Protein AF-0000000087539650 (afdb_homodimer)

Foldseek 3Di:
DVVVVQVVVLCQQAPFDDDDLVLLLVVAAAAEEEFEPCQWFLNVLLLVSSLQSHHAYEYEEADPVSQVVSQVVSVVSVHHYHYDHDDLLPVVSLVVVLVVLLPDQAHAEYEQDWAAFFFAAPVRCPVPVVLLSSRLSRLPVSLVSNCVSNVVRCLVNLHEYEYEAALCLLAPHFGRGCSNNVNRVNRVVVLVVCQVVCVVSSYHYAYEHAYAEDIPRNVVDVVPPPHNHHYSNSSSSVRSVRRSDRDRYDDGPVSVPVSVVNVVVVVVVVVVSVVVVD/DVVVVQVVVLCQQAPFDDDDLVLLLVQAAAAEEEFEPCQWFLNVLLLVSSLQSHHAYEYEEADPVSQVVSQVVSVVSVHHYHYDHDDLLPVVSLVVVLVVLLPDQAHAEYEQDWAAFFFAAPVRCPVPVVLLSSRLSRLPVSLVSNCVSNVVRCLVNLHEYEYEAALCLLAPHFGRGCSNNVNRVNRVVVLVVCQVVCVVSSYHYAYEHAYAEDIPRNVVDVVCPPHNHHYSNSSSSVRSVRRSDRDRYDDGPVSVPVSVVNVVVVVVVVVVSVVVVD

pLDDT: mean 92.88, std 9.03, range [44.31, 98.88]

Solvent-accessible surface area (backbone atoms only — not comparable to full-atom values): 27562 Å² total; per-residue (Å²): 103,69,64,55,51,51,46,52,51,32,45,70,75,52,62,80,69,84,79,60,63,68,59,50,27,69,71,32,44,73,33,35,34,36,30,26,27,29,54,47,44,42,24,27,36,36,51,58,55,39,35,74,39,35,18,21,40,38,37,30,22,63,47,47,70,53,34,51,52,52,32,52,53,26,41,75,65,71,20,54,51,46,69,47,63,46,56,59,62,40,60,71,63,38,52,55,49,30,59,56,46,50,66,42,76,60,31,39,32,38,38,44,52,46,67,54,79,55,86,51,39,69,89,74,33,55,89,38,61,62,55,43,52,53,16,32,30,31,36,24,49,35,52,52,47,48,50,39,29,34,40,66,15,20,40,73,55,42,12,37,37,37,37,63,50,44,40,67,68,59,37,73,65,50,74,27,32,32,43,29,47,14,15,46,46,17,33,50,40,32,46,54,16,45,32,33,63,29,46,85,56,46,26,46,43,28,41,32,26,41,66,60,45,58,28,74,75,51,52,68,40,73,84,46,68,80,50,77,54,40,46,24,58,44,49,24,49,48,51,54,53,46,68,76,42,94,49,51,62,47,66,52,73,68,50,70,58,45,25,60,51,41,56,74,38,34,70,58,53,44,51,52,45,39,56,64,74,101,104,71,64,54,52,51,47,52,50,32,47,69,76,53,64,81,66,84,76,59,64,68,58,50,28,70,70,33,44,74,32,36,34,36,30,26,26,30,56,46,45,41,23,27,37,36,50,58,56,38,35,74,39,35,18,22,39,38,36,29,24,62,48,49,69,53,34,51,51,51,32,52,53,27,40,75,65,72,21,54,51,46,68,48,64,46,54,58,63,40,59,72,61,38,52,53,48,30,58,56,46,50,66,44,77,60,30,40,32,37,37,45,49,46,67,55,78,54,85,50,40,71,89,75,34,56,87,38,61,63,56,44,51,53,18,34,30,33,35,24,50,35,52,52,48,49,51,38,29,34,42,65,14,19,40,72,54,42,10,35,38,38,36,64,50,46,40,66,67,58,36,73,64,51,74,27,30,32,43,29,48,13,15,46,44,17,33,51,40,32,47,53,16,44,31,35,61,29,47,84,56,45,26,46,42,28,41,34,27,41,66,62,44,57,28,73,76,49,52,68,40,72,85,47,70,82,50,76,56,40,47,25,56,44,49,25,48,48,52,52,52,44,70,75,42,96,49,50,62,46,64,52,73,67,50,70,59,45,24,61,51,42,56,74,38,34,72,58,53,44,52,51,43,37,57,65,73,100

Sequence (556 aa):
MKKSMLKLCAYLLYPKPRMDEKQLQHRFKGRWVVITGASRGIGFALAKRLMQVGANLYLIARNEAELQTLCNEAQAMGCQAVCRALDLRDRPALDLLCKELKQLPTVDYLFCNAGKSIFRKITDATERLHDFDRTIDLNYRSVVALALALLPALQRSKGQLVYTSSVSCLYPPAPGWSAYHASKCATNVWCRTAESEWKQLGVGVHIAYLPLVRTEMSMANPNYRSLPAYSADDAACILLRLAMKSRFSYQPWWARLTAPVASLFAPLVRFFYQKAVQMKKSMLKLCAYLLYPKPRMDEKQLQHRFKGRWVVITGASRGIGFALAKRLMQVGANLYLIARNEAELQTLCNEAQAMGCQAVCRALDLRDRPALDLLCKELKQLPTVDYLFCNAGKSIFRKITDATERLHDFDRTIDLNYRSVVALALALLPALQRSKGQLVYTSSVSCLYPPAPGWSAYHASKCATNVWCRTAESEWKQLGVGVHIAYLPLVRTEMSMANPNYRSLPAYSADDAACILLRLAMKSRFSYQPWWARLTAPVASLFAPLVRFFYQKAVQ

Secondary structure (DSSP, 8-state):
-HHHHHHHHHHHHSPPPP--HHHHHHHHTT-EEEEESTTSHHHHHHHHHHHHTT-EEEEEES-HHHHHHHHHHHHHTT--EEEEE--TT-HHHHHHHHHHHTT-S--SEEEE---------GGG-TT-HHHHHHHHIIIIIHHHHHHHHHHHHHHHHT-EEEEEEEGGGGSPPPTT-HHHHHHHHHHHHHHHHHHHHHGGGT-EEEEEEE--B-SHHHHTSGGGTTS--B-HHHHHHHHHHHHHSS-SEE--HHHHHHHHHHHHTHHHHHHHHHHHT-/-HHHHHHHHHHHHSPPPP--HHHHHHHHTT-EEEEESTTSHHHHHHHHHHHHTT-EEEEEES-HHHHHHHHHHHHHTT--EEEEE--TT-HHHHHHHHHHHTT-S--SEEEE---------GGG-TT-HHHHHHHHIIIIIHHHHHHHHHHHHHHHHT-EEEEEEEGGGGSPPPTT-HHHHHHHHHHHHHHHHHHHHHGGGT-EEEEEEE--B-SHHHHTSGGGTTS--B-HHHHHHHHHHHHHSS-SEE--HHHHHHHHHHHHTHHHHHHHHHHHT-

Nearest PDB structures (foldseek):
  5feu-assembly1_A  TM=8.696E-01  e=1.959E-18  Narcissus pseudonarcissus
  1ae1-assembly1_B  TM=8.850E-01  e=1.051E-17  Datura stramonium
  2ae2-assembly1_A  TM=8.842E-01  e=3.093E-17  Datura stramonium
  8y83-assembly1_A  TM=8.762E-01  e=1.131E-15  Sphingobacterium siyangense
  6ixm-assembly1_B  TM=8.456E-01  e=1.941E-15  Chryseobacterium sp. CA49

Organism: Prevotella intermedia (NCBI:txid28131)

Structure (mmCIF, N/CA/C/O backbone):
data_AF-0000000087539650-model_v1
#
loop_
_entity.id
_entity.type
_entity.pdbx_description
1 polymer 'SDR family NAD(P)-dependent oxidoreductase'
#
loop_
_atom_site.group_PDB
_atom_site.id
_atom_site.type_symbol
_atom_site.label_atom_id
_atom_site.label_alt_id
_atom_site.label_comp_id
_atom_site.label_asym_id
_atom_site.label_entity_id
_atom_site.label_seq_id
_atom_site.pdbx_PDB_ins_code
_atom_site.Cartn_x
_atom_site.Cartn_y
_atom_site.Cartn_z
_atom_site.occupancy
_atom_site.B_iso_or_equiv
_atom_site.auth_seq_id
_atom_site.auth_comp_id
_atom_site.auth_asym_id
_atom_site.auth_atom_id
_atom_site.pdbx_PDB_model_num
ATOM 1 N N . MET A 1 1 ? 36.844 -21.359 8.93 1 45.88 1 MET A N 1
ATOM 2 C CA . MET A 1 1 ? 35.938 -21.438 10.062 1 45.88 1 MET A CA 1
ATOM 3 C C . MET A 1 1 ? 34.812 -20.422 9.922 1 45.88 1 MET A C 1
ATOM 5 O O . MET A 1 1 ? 33.625 -20.766 10.086 1 45.88 1 MET A O 1
ATOM 9 N N . LYS A 1 2 ? 35.219 -19.172 9.703 1 54.25 2 LYS A N 1
ATOM 10 C CA . LYS A 1 2 ? 34.219 -18.125 9.5 1 54.25 2 LYS A CA 1
ATOM 11 C C . LYS A 1 2 ? 33.344 -18.422 8.289 1 54.25 2 LYS A C 1
ATOM 13 O O . LYS A 1 2 ? 32.125 -18.266 8.344 1 54.25 2 LYS A O 1
ATOM 18 N N . LYS A 1 3 ? 34 -18.953 7.402 1 56.38 3 LYS A N 1
ATOM 19 C CA . LYS A 1 3 ? 33.312 -19.281 6.176 1 56.38 3 LYS A CA 1
ATOM 20 C C . LYS A 1 3 ? 32.344 -20.453 6.398 1 56.38 3 LYS A C 1
ATOM 22 O O . LYS A 1 3 ? 31.25 -20.484 5.836 1 56.38 3 LYS A O 1
ATOM 27 N N . SER A 1 4 ? 32.781 -21.344 7.102 1 56.69 4 SER A N 1
ATOM 28 C CA . SER A 1 4 ? 31.969 -22.516 7.41 1 56.69 4 SER A CA 1
ATOM 29 C C . SER A 1 4 ? 30.781 -22.141 8.297 1 56.69 4 SER A C 1
ATOM 31 O O . SER A 1 4 ? 29.672 -22.625 8.086 1 56.69 4 SER A O 1
ATOM 33 N N . MET A 1 5 ? 30.984 -21.281 9.281 1 58.88 5 MET A N 1
ATOM 34 C CA . MET A 1 5 ? 29.906 -20.828 10.156 1 58.88 5 MET A CA 1
ATOM 35 C C . MET A 1 5 ? 28.875 -20.016 9.375 1 58.88 5 MET A C 1
ATOM 37 O O . MET A 1 5 ? 27.672 -20.156 9.594 1 58.88 5 MET A O 1
ATOM 41 N N . LEU A 1 6 ? 29.375 -19.297 8.438 1 64 6 LEU A N 1
ATOM 42 C CA . LEU A 1 6 ? 28.484 -18.516 7.594 1 64 6 LEU A CA 1
ATOM 43 C C . LEU A 1 6 ? 27.625 -19.422 6.715 1 64 6 LEU A C 1
ATOM 45 O O . LEU A 1 6 ? 26.438 -19.141 6.508 1 64 6 LEU A O 1
ATOM 49 N N . LYS A 1 7 ? 28.203 -20.469 6.34 1 67.19 7 LYS A N 1
ATOM 50 C CA . LYS A 1 7 ? 27.484 -21.422 5.5 1 67.19 7 LYS A CA 1
ATOM 51 C C . LYS A 1 7 ? 26.406 -22.156 6.305 1 67.19 7 LYS A C 1
ATOM 53 O O . LYS A 1 7 ? 25.297 -22.375 5.812 1 67.19 7 LYS A O 1
ATOM 58 N N . LEU A 1 8 ? 26.844 -22.578 7.465 1 65.94 8 LEU A N 1
ATOM 59 C CA . LEU A 1 8 ? 25.875 -23.25 8.328 1 65.94 8 LEU A CA 1
ATOM 60 C C . LEU A 1 8 ? 24.719 -22.312 8.672 1 65.94 8 LEU A C 1
ATOM 62 O O . LEU A 1 8 ? 23.562 -22.734 8.656 1 65.94 8 LEU A O 1
ATOM 66 N N . CYS A 1 9 ? 25.047 -21.141 8.961 1 71.94 9 CYS A N 1
ATOM 67 C CA . CYS A 1 9 ? 24.016 -20.141 9.242 1 71.94 9 CYS A CA 1
ATOM 68 C C . CYS A 1 9 ? 23.125 -19.922 8.031 1 71.94 9 CYS A C 1
ATOM 70 O O . CYS A 1 9 ? 21.906 -19.844 8.164 1 71.94 9 CYS A O 1
ATOM 72 N N . ALA A 1 10 ? 23.734 -19.984 6.965 1 76.62 10 ALA A N 1
ATOM 73 C CA . ALA A 1 10 ? 22.984 -19.812 5.727 1 76.62 10 ALA A CA 1
ATOM 74 C C . ALA A 1 10 ? 22.031 -20.984 5.496 1 76.62 10 ALA A C 1
ATOM 76 O O . ALA A 1 10 ? 20.891 -20.781 5.074 1 76.62 10 ALA A O 1
ATOM 77 N N . TYR A 1 11 ? 22.531 -22.156 5.781 1 76.69 11 TYR A N 1
ATOM 78 C CA . TYR A 1 11 ? 21.719 -23.359 5.602 1 76.69 11 TYR A CA 1
ATOM 79 C C . TYR A 1 11 ? 20.531 -23.359 6.551 1 76.69 11 TYR A C 1
ATOM 81 O O . TYR A 1 11 ? 19.438 -23.797 6.184 1 76.69 11 TYR A O 1
ATOM 89 N N . LEU A 1 12 ? 20.781 -22.844 7.672 1 80.94 12 LEU A N 1
ATOM 90 C CA . LEU A 1 12 ? 19.719 -22.797 8.664 1 80.94 12 LEU A CA 1
ATOM 91 C C . LEU A 1 12 ? 18.688 -21.719 8.32 1 80.94 12 LEU A C 1
ATOM 93 O O . LEU A 1 12 ? 17.484 -21.922 8.5 1 80.94 12 LEU A O 1
ATOM 97 N N . LEU A 1 13 ? 19.094 -20.734 7.797 1 85.56 13 LEU A N 1
ATOM 98 C CA . LEU A 1 13 ? 18.234 -19.594 7.504 1 85.56 13 LEU A CA 1
ATOM 99 C C . LEU A 1 13 ? 17.562 -19.766 6.145 1 85.56 13 LEU A C 1
ATOM 101 O O . LEU A 1 13 ? 16.484 -19.203 5.91 1 85.56 13 LEU A O 1
ATOM 105 N N . TYR A 1 14 ? 18.156 -20.578 5.332 1 87.38 14 TYR A N 1
ATOM 106 C CA . TYR A 1 14 ? 17.656 -20.797 3.98 1 87.38 14 TYR A CA 1
ATOM 107 C C . TYR A 1 14 ? 17.625 -22.281 3.646 1 87.38 14 TYR A C 1
ATOM 109 O O . TYR A 1 14 ? 18.297 -22.734 2.723 1 87.38 14 TYR A O 1
ATOM 117 N N . PRO A 1 15 ? 16.797 -23 4.254 1 87.38 15 PRO A N 1
ATOM 118 C CA . PRO A 1 15 ? 16.719 -24.438 3.943 1 87.38 15 PRO A CA 1
ATOM 119 C C . PRO A 1 15 ? 16.25 -24.703 2.516 1 87.38 15 PRO A C 1
ATOM 121 O O . PRO A 1 15 ? 15.352 -24.016 2.016 1 87.38 15 PRO A O 1
ATOM 124 N N . LYS A 1 16 ? 16.891 -25.656 1.919 1 88.81 16 LYS A N 1
ATOM 125 C CA . LYS A 1 16 ? 16.5 -26.016 0.557 1 88.81 16 LYS A CA 1
ATOM 126 C C . LYS A 1 16 ? 15.109 -26.625 0.521 1 88.81 16 LYS A C 1
ATOM 128 O O . LYS A 1 16 ? 14.812 -27.578 1.251 1 88.81 16 LYS A O 1
ATOM 133 N N . PRO A 1 17 ? 14.273 -26.047 -0.335 1 90.94 17 PRO A N 1
ATOM 134 C CA . PRO A 1 17 ? 12.93 -26.609 -0.415 1 90.94 17 PRO A CA 1
ATOM 135 C C . PRO A 1 17 ? 12.898 -27.969 -1.123 1 90.94 17 PRO A C 1
ATOM 137 O O . PRO A 1 17 ? 13.617 -28.172 -2.107 1 90.94 17 PRO A O 1
ATOM 140 N N . ARG A 1 18 ? 12.133 -28.844 -0.602 1 89.56 18 ARG A N 1
ATOM 141 C CA . ARG A 1 18 ? 11.969 -30.172 -1.207 1 89.56 18 ARG A CA 1
ATOM 142 C C . ARG A 1 18 ? 10.719 -30.219 -2.078 1 89.56 18 ARG A C 1
ATOM 144 O O . ARG A 1 18 ? 9.695 -29.641 -1.732 1 89.56 18 ARG A O 1
ATOM 151 N N . MET A 1 19 ? 10.891 -30.891 -3.254 1 91.44 19 MET A N 1
ATOM 152 C CA . MET A 1 19 ? 9.766 -30.984 -4.176 1 91.44 19 MET A CA 1
ATOM 153 C C . MET A 1 19 ? 9.453 -32.438 -4.508 1 91.44 19 MET A C 1
ATOM 155 O O . MET A 1 19 ? 10.352 -33.219 -4.855 1 91.44 19 MET A O 1
ATOM 159 N N . ASP A 1 20 ? 8.211 -32.75 -4.266 1 92.69 20 ASP A N 1
ATOM 160 C CA . ASP A 1 20 ? 7.719 -34.062 -4.727 1 92.69 20 ASP A CA 1
ATOM 161 C C . ASP A 1 20 ? 7.297 -34 -6.191 1 92.69 20 ASP A C 1
ATOM 163 O O . ASP A 1 20 ? 6.168 -33.625 -6.504 1 92.69 20 ASP A O 1
ATOM 167 N N . GLU A 1 21 ? 8.094 -34.594 -7.039 1 92.81 21 GLU A N 1
ATOM 168 C CA . GLU A 1 21 ? 7.91 -34.469 -8.477 1 92.81 21 GLU A CA 1
ATOM 169 C C . GLU A 1 21 ? 6.625 -35.156 -8.93 1 92.81 21 GLU A C 1
ATOM 171 O O . GLU A 1 21 ? 5.969 -34.688 -9.875 1 92.81 21 GLU A O 1
ATOM 176 N N . LYS A 1 22 ? 6.344 -36.219 -8.32 1 94.81 22 LYS A N 1
ATOM 177 C CA . LYS A 1 22 ? 5.113 -36.938 -8.672 1 94.81 22 LYS A CA 1
ATOM 178 C C . LYS A 1 22 ? 3.883 -36.094 -8.336 1 94.81 22 LYS A C 1
ATOM 180 O O . LYS A 1 22 ? 2.941 -36.031 -9.125 1 94.81 22 LYS A O 1
ATOM 185 N N . GLN A 1 23 ? 3.918 -35.5 -7.203 1 95.06 23 GLN A N 1
ATOM 186 C CA . GLN A 1 23 ? 2.818 -34.625 -6.801 1 95.06 23 GLN A CA 1
ATOM 187 C C . GLN A 1 23 ? 2.723 -33.406 -7.715 1 95.06 23 GLN A C 1
ATOM 189 O O . GLN A 1 23 ? 1.623 -32.969 -8.07 1 95.06 23 GLN A O 1
ATOM 194 N N . LEU A 1 24 ? 3.883 -32.844 -8.023 1 96.38 24 LEU A N 1
ATOM 195 C CA . LEU A 1 24 ? 3.939 -31.703 -8.922 1 96.38 24 LEU A CA 1
ATOM 196 C C . LEU A 1 24 ? 3.307 -32.031 -10.273 1 96.38 24 LEU A C 1
ATOM 198 O O . LEU A 1 24 ? 2.494 -31.25 -10.781 1 96.38 24 LEU A O 1
ATOM 202 N N . GLN A 1 25 ? 3.678 -33.156 -10.82 1 96.69 25 GLN A N 1
ATOM 203 C CA . GLN A 1 25 ? 3.133 -33.594 -12.102 1 96.69 25 GLN A CA 1
ATOM 204 C C . GLN A 1 25 ? 1.625 -33.812 -12.016 1 96.69 25 GLN A C 1
ATOM 206 O O . GLN A 1 25 ? 0.877 -33.375 -12.891 1 96.69 25 GLN A O 1
ATOM 211 N N . HIS A 1 26 ? 1.203 -34.469 -10.969 1 96.5 26 HIS A N 1
ATOM 212 C CA . HIS A 1 26 ? -0.214 -34.75 -10.773 1 96.5 26 HIS A CA 1
ATOM 213 C C . HIS A 1 26 ? -1.025 -33.469 -10.695 1 96.5 26 HIS A C 1
ATOM 215 O O . HIS A 1 26 ? -2.135 -33.375 -11.234 1 96.5 26 HIS A O 1
ATOM 221 N N . ARG A 1 27 ? -0.474 -32.469 -10.141 1 96.81 27 ARG A N 1
ATOM 222 C CA . ARG A 1 27 ? -1.215 -31.25 -9.844 1 96.81 27 ARG A CA 1
ATOM 223 C C . ARG A 1 27 ? -1.206 -30.297 -11.047 1 96.81 27 ARG A C 1
ATOM 225 O O . ARG A 1 27 ? -2.168 -29.562 -11.266 1 96.81 27 ARG A O 1
ATOM 232 N N . PHE A 1 28 ? -0.177 -30.375 -11.922 1 98.19 28 PHE A N 1
ATOM 233 C CA . PHE A 1 28 ? -0.012 -29.281 -12.883 1 98.19 28 PHE A CA 1
ATOM 234 C C . PHE A 1 28 ? -0.135 -29.812 -14.312 1 98.19 28 PHE A C 1
ATOM 236 O O . PHE A 1 28 ? -0.305 -29.031 -15.25 1 98.19 28 PHE A O 1
ATOM 243 N N . LYS A 1 29 ? -0.018 -31.156 -14.523 1 98 29 LYS A N 1
ATOM 244 C CA . LYS A 1 29 ? -0.085 -31.688 -15.875 1 98 29 LYS A CA 1
ATOM 245 C C . LYS A 1 29 ? -1.386 -31.281 -16.562 1 98 29 LYS A C 1
ATOM 247 O O . LYS A 1 29 ? -2.473 -31.516 -16.031 1 98 29 LYS A O 1
ATOM 252 N N . GLY A 1 30 ? -1.226 -30.656 -17.688 1 97.88 30 GLY A N 1
ATOM 253 C CA . GLY A 1 30 ? -2.369 -30.281 -18.5 1 97.88 30 GLY A CA 1
ATOM 254 C C . GLY A 1 30 ? -3.066 -29.031 -18 1 97.88 30 GLY A C 1
ATOM 255 O O . GLY A 1 30 ? -4.012 -28.547 -18.625 1 97.88 30 GLY A O 1
ATOM 256 N N . ARG A 1 31 ? -2.654 -28.484 -16.875 1 98.19 31 ARG A N 1
ATOM 257 C CA . ARG A 1 31 ? -3.277 -27.312 -16.281 1 9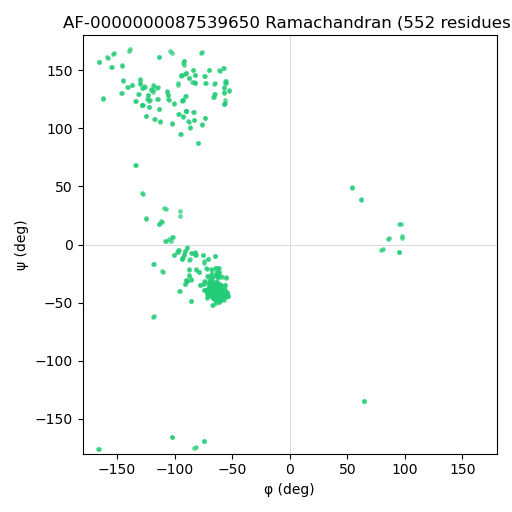8.19 31 ARG A CA 1
ATOM 258 C C . ARG A 1 31 ? -2.727 -26.031 -16.906 1 98.19 31 ARG A C 1
ATOM 260 O O . ARG A 1 31 ? -1.599 -26.016 -17.406 1 98.19 31 ARG A O 1
ATOM 267 N N . TRP A 1 32 ? -3.516 -25.016 -16.953 1 98.5 32 TRP A N 1
ATOM 268 C CA . TRP A 1 32 ? -3.104 -23.734 -17.5 1 98.5 32 TRP A CA 1
ATOM 269 C C . TRP A 1 32 ? -2.574 -22.828 -16.391 1 98.5 32 TRP A C 1
ATOM 271 O O . TRP A 1 32 ? -3.275 -22.547 -15.414 1 98.5 32 TRP A O 1
ATOM 281 N N . VAL A 1 33 ? -1.316 -22.359 -16.594 1 98.81 33 VAL A N 1
ATOM 282 C CA . VAL A 1 33 ? -0.621 -21.531 -15.609 1 98.81 33 VAL A CA 1
ATOM 283 C C . VAL A 1 33 ? -0.219 -20.203 -16.234 1 98.81 33 VAL A C 1
ATOM 285 O O . VAL A 1 33 ? 0.501 -20.172 -17.234 1 98.81 33 VAL A O 1
ATOM 288 N N . VAL A 1 34 ? -0.748 -19.109 -15.688 1 98.88 34 VAL A N 1
ATOM 289 C CA . VAL A 1 34 ? -0.327 -17.766 -16.078 1 98.88 34 VAL A CA 1
ATOM 290 C C . VAL A 1 34 ? 0.83 -17.312 -15.195 1 98.88 34 VAL A C 1
ATOM 292 O O . VAL A 1 34 ? 0.749 -17.391 -13.969 1 98.88 34 VAL A O 1
ATOM 295 N N . ILE A 1 35 ? 1.933 -16.859 -15.797 1 98.88 35 ILE A N 1
ATOM 296 C CA . ILE A 1 35 ? 3.125 -16.453 -15.062 1 98.88 35 ILE A CA 1
ATOM 297 C C . ILE A 1 35 ? 3.555 -15.062 -15.508 1 98.88 35 ILE A C 1
ATOM 299 O O . ILE A 1 35 ? 3.809 -14.828 -16.688 1 98.88 35 ILE A O 1
ATOM 303 N N . THR A 1 36 ? 3.592 -14.125 -14.594 1 98.88 36 THR A N 1
ATOM 304 C CA . THR A 1 36 ? 4.191 -12.836 -14.906 1 98.88 36 THR A CA 1
ATOM 305 C C . THR A 1 36 ? 5.672 -12.82 -14.539 1 98.88 36 THR A C 1
ATOM 307 O O . THR A 1 36 ? 6.109 -13.594 -13.68 1 98.88 36 THR A O 1
ATOM 310 N N . GLY A 1 37 ? 6.414 -11.922 -15.172 1 98.31 37 GLY A N 1
ATOM 311 C CA . GLY A 1 37 ? 7.852 -11.938 -14.961 1 98.31 37 GLY A CA 1
ATOM 312 C C . GLY A 1 37 ? 8.508 -13.227 -15.414 1 98.31 37 GLY A C 1
ATOM 313 O O . GLY A 1 37 ? 9.414 -13.734 -14.75 1 98.31 37 GLY A O 1
ATOM 314 N N . ALA A 1 38 ? 8.047 -13.734 -16.5 1 98.44 38 ALA A N 1
ATOM 315 C CA . ALA A 1 38 ? 8.398 -15.094 -16.906 1 98.44 38 ALA A CA 1
ATOM 316 C C . ALA A 1 38 ? 9.75 -15.133 -17.594 1 98.44 38 ALA A C 1
ATOM 318 O O . ALA A 1 38 ? 10.328 -16.203 -17.781 1 98.44 38 ALA A O 1
ATOM 319 N N . SER A 1 39 ? 10.328 -14.016 -17.906 1 96.88 39 SER A N 1
ATOM 320 C CA . SER A 1 39 ? 11.516 -14.016 -18.766 1 96.88 39 SER A CA 1
ATOM 321 C C . SER A 1 39 ? 12.789 -14.047 -17.922 1 96.88 39 SER A C 1
ATOM 323 O O . SER A 1 39 ? 13.891 -14.18 -18.469 1 96.88 39 SER A O 1
ATOM 325 N N . ARG A 1 40 ? 12.727 -13.836 -16.609 1 95.44 40 ARG A N 1
ATOM 326 C CA . ARG A 1 40 ? 13.906 -13.867 -15.75 1 95.44 40 ARG A CA 1
ATOM 327 C C . ARG A 1 40 ? 13.539 -14.258 -14.32 1 95.44 40 ARG A C 1
ATOM 329 O O . ARG A 1 40 ? 12.352 -14.32 -13.977 1 95.44 40 ARG A O 1
ATOM 336 N N . GLY A 1 41 ? 14.516 -14.602 -13.602 1 96.62 41 GLY A N 1
ATOM 337 C CA . GLY A 1 41 ? 14.375 -14.758 -12.164 1 96.62 41 GLY A CA 1
ATOM 338 C C . GLY A 1 41 ? 13.438 -15.883 -11.781 1 96.62 41 GLY A C 1
ATOM 339 O O . GLY A 1 41 ? 13.547 -17 -12.297 1 96.62 41 GLY A O 1
ATOM 340 N N . ILE A 1 42 ? 12.594 -15.602 -10.867 1 98.06 42 ILE A N 1
ATOM 341 C CA . ILE A 1 42 ? 11.719 -16.594 -10.258 1 98.06 42 ILE A CA 1
ATOM 342 C C . ILE A 1 42 ? 10.703 -17.078 -11.281 1 98.06 42 ILE A C 1
ATOM 344 O O . ILE A 1 42 ? 10.445 -18.281 -11.391 1 98.06 42 ILE A O 1
ATOM 348 N N . GLY A 1 43 ? 10.141 -16.156 -12.07 1 98.56 43 GLY A N 1
ATOM 349 C CA . GLY A 1 43 ? 9.156 -16.531 -13.078 1 98.56 43 GLY A CA 1
ATOM 350 C C . GLY A 1 43 ? 9.727 -17.453 -14.141 1 98.56 43 GLY A C 1
ATOM 351 O O . GLY A 1 43 ? 9.047 -18.391 -14.586 1 98.56 43 GLY A O 1
ATOM 352 N N . PHE A 1 44 ? 10.938 -17.156 -14.5 1 98.12 44 PHE A N 1
ATOM 353 C CA . PHE A 1 44 ? 11.617 -18 -15.477 1 98.12 44 PHE A CA 1
ATOM 354 C C . PHE A 1 44 ? 11.82 -1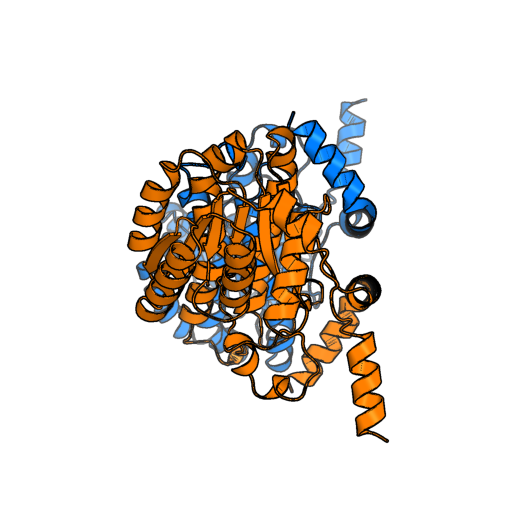9.406 -14.938 1 98.12 44 PHE A C 1
ATOM 356 O O . PHE A 1 44 ? 11.516 -20.391 -15.617 1 98.12 44 PHE A O 1
ATOM 363 N N . ALA A 1 45 ? 12.305 -19.484 -13.727 1 98.19 45 ALA A N 1
ATOM 364 C CA . ALA A 1 45 ? 12.523 -20.781 -13.078 1 98.19 45 ALA A CA 1
ATOM 365 C C . ALA A 1 45 ? 11.211 -21.547 -12.93 1 98.19 45 ALA A C 1
ATOM 367 O O . ALA A 1 45 ? 11.18 -22.766 -13.109 1 98.19 45 ALA A O 1
ATOM 368 N N . LEU A 1 46 ? 10.156 -20.859 -12.609 1 98.25 46 LEU A N 1
ATOM 369 C CA . LEU A 1 46 ? 8.828 -21.453 -12.484 1 98.25 46 LEU A CA 1
ATOM 370 C C . LEU A 1 46 ? 8.375 -22.062 -13.812 1 98.25 46 LEU A C 1
ATOM 372 O O . LEU A 1 46 ? 7.902 -23.203 -13.852 1 98.25 46 LEU A O 1
ATOM 376 N N . ALA A 1 47 ? 8.508 -21.266 -14.844 1 98.56 47 ALA A N 1
ATOM 377 C CA . ALA A 1 47 ? 8.102 -21.719 -16.172 1 98.56 47 ALA A CA 1
ATOM 378 C C . ALA A 1 47 ? 8.859 -22.984 -16.578 1 98.56 47 ALA A C 1
ATOM 380 O O . ALA A 1 47 ? 8.258 -23.953 -17.062 1 98.56 47 ALA A O 1
ATOM 381 N N . LYS A 1 48 ? 10.141 -23 -16.328 1 98 48 LYS A N 1
ATOM 382 C CA . LYS A 1 48 ? 10.992 -24.141 -16.688 1 98 48 LYS A CA 1
ATOM 383 C C . LYS A 1 48 ? 10.562 -25.406 -15.938 1 98 48 LYS A C 1
ATOM 385 O O . LYS A 1 48 ? 10.5 -26.484 -16.516 1 98 48 LYS A O 1
ATOM 390 N N . ARG A 1 49 ? 10.242 -25.266 -14.727 1 97.5 49 ARG A N 1
ATOM 391 C CA . ARG A 1 49 ? 9.828 -26.406 -13.93 1 97.5 49 ARG A CA 1
ATOM 392 C C . ARG A 1 49 ? 8.453 -26.906 -14.359 1 97.5 49 ARG A C 1
ATOM 394 O O . ARG A 1 49 ? 8.219 -28.109 -14.43 1 97.5 49 ARG A O 1
ATOM 401 N N . LEU A 1 50 ? 7.586 -26.031 -14.656 1 98.38 50 LEU A N 1
ATOM 402 C CA . LEU A 1 50 ? 6.199 -26.359 -14.969 1 98.38 50 LEU A CA 1
ATOM 403 C C . LEU A 1 50 ? 6.094 -27.047 -16.328 1 98.38 50 LEU A C 1
ATOM 405 O O . LEU A 1 50 ? 5.301 -27.969 -16.5 1 98.38 50 LEU A O 1
ATOM 409 N N . MET A 1 51 ? 6.91 -26.578 -17.297 1 97.44 51 MET A N 1
ATOM 410 C CA . MET A 1 51 ? 6.844 -27.203 -18.609 1 97.44 51 MET A CA 1
ATOM 411 C C . MET A 1 51 ? 7.352 -28.641 -18.547 1 97.44 51 MET A C 1
ATOM 413 O O . MET A 1 51 ? 6.863 -29.5 -19.281 1 97.44 51 MET A O 1
ATOM 417 N N . GLN A 1 52 ? 8.258 -28.922 -17.594 1 96.88 52 GLN A N 1
ATOM 418 C CA . GLN A 1 52 ? 8.82 -30.266 -17.438 1 96.88 52 GLN A CA 1
ATOM 419 C C . GLN A 1 52 ? 7.77 -31.25 -16.953 1 96.88 52 GLN A C 1
ATOM 421 O O . GLN A 1 52 ? 7.852 -32.438 -17.234 1 96.88 52 GLN A O 1
ATOM 426 N N . VAL A 1 53 ? 6.785 -30.75 -16.297 1 97.44 53 VAL A N 1
ATOM 427 C CA . VAL A 1 53 ? 5.777 -31.641 -15.75 1 97.44 53 VAL A CA 1
ATOM 428 C C . VAL A 1 53 ? 4.512 -31.594 -16.609 1 97.44 53 VAL A C 1
ATOM 430 O O . VAL A 1 53 ? 3.475 -32.125 -16.219 1 97.44 53 VAL A O 1
ATOM 433 N N . GLY A 1 54 ? 4.52 -30.859 -17.688 1 97.81 54 GLY A N 1
ATOM 434 C CA . GLY A 1 54 ? 3.463 -30.938 -18.672 1 97.81 54 GLY A CA 1
ATOM 435 C C . GLY A 1 54 ? 2.396 -29.875 -18.5 1 97.81 54 GLY A C 1
ATOM 436 O O . GLY A 1 54 ? 1.281 -30.016 -19.016 1 97.81 54 GLY A O 1
ATOM 437 N N . ALA A 1 55 ? 2.65 -28.828 -17.781 1 98.44 55 ALA A N 1
ATOM 438 C CA . ALA A 1 55 ? 1.701 -27.719 -17.641 1 98.44 55 ALA A CA 1
ATOM 439 C C . ALA A 1 55 ? 1.639 -26.875 -18.906 1 98.44 55 ALA A C 1
ATOM 441 O O . ALA A 1 55 ? 2.635 -26.75 -19.625 1 98.44 55 ALA A O 1
ATOM 442 N N . ASN A 1 56 ? 0.454 -26.375 -19.203 1 98.44 56 ASN A N 1
ATOM 443 C CA . ASN A 1 56 ? 0.316 -25.344 -20.234 1 98.44 56 ASN A CA 1
ATOM 444 C C . ASN A 1 56 ? 0.622 -23.953 -19.672 1 98.44 56 ASN A C 1
ATOM 446 O O . ASN A 1 56 ? 0.33 -23.672 -18.5 1 98.44 56 ASN A O 1
ATOM 450 N N . LEU A 1 57 ? 1.21 -23.141 -20.547 1 98.5 57 LEU A N 1
ATOM 451 C CA . LEU A 1 57 ? 1.77 -21.906 -20 1 98.5 57 LEU A CA 1
ATOM 452 C C . LEU A 1 57 ? 1.23 -20.688 -20.734 1 98.5 57 LEU A C 1
ATOM 454 O O . LEU A 1 57 ? 1.069 -20.719 -21.953 1 98.5 57 LEU A O 1
ATOM 458 N N . TYR A 1 58 ? 0.855 -19.672 -20.047 1 98.62 58 TYR A N 1
ATOM 459 C CA . TYR A 1 58 ? 0.665 -18.312 -20.516 1 98.62 58 TYR A CA 1
ATOM 460 C C . TYR A 1 58 ? 1.699 -17.375 -19.891 1 98.62 58 TYR A C 1
ATOM 462 O O . TYR A 1 58 ? 1.595 -17.016 -18.719 1 98.62 58 TYR A O 1
ATOM 470 N N . LEU A 1 59 ? 2.701 -16.953 -20.703 1 98.75 59 LEU A N 1
ATOM 471 C CA . LEU A 1 59 ? 3.896 -16.281 -20.203 1 98.75 59 LEU A CA 1
ATOM 472 C C . LEU A 1 59 ? 3.854 -14.789 -20.5 1 98.75 59 LEU A C 1
ATOM 474 O O . LEU A 1 59 ? 3.684 -14.383 -21.656 1 98.75 59 LEU A O 1
ATOM 478 N N . ILE A 1 60 ? 3.982 -13.961 -19.453 1 98.81 60 ILE A N 1
ATOM 479 C CA . ILE A 1 60 ? 3.945 -12.508 -19.578 1 98.81 60 ILE A CA 1
ATOM 480 C C . ILE A 1 60 ? 5.242 -11.906 -19.047 1 98.81 60 ILE A C 1
ATOM 482 O O . ILE A 1 60 ? 5.605 -12.141 -17.891 1 98.81 60 ILE A O 1
ATOM 486 N N . ALA A 1 61 ? 5.961 -11.141 -19.781 1 98.56 61 ALA A N 1
ATOM 487 C CA . ALA A 1 61 ? 7.16 -10.414 -19.375 1 98.56 61 ALA A CA 1
ATOM 488 C C . ALA A 1 61 ? 7.531 -9.359 -20.422 1 98.56 61 ALA A C 1
ATOM 490 O O . ALA A 1 61 ? 6.797 -9.141 -21.375 1 98.56 61 ALA A O 1
ATOM 491 N N . ARG A 1 62 ? 8.625 -8.703 -20.219 1 97.19 62 ARG A N 1
ATOM 492 C CA . ARG A 1 62 ? 9 -7.609 -21.109 1 97.19 62 ARG A CA 1
ATOM 493 C C . ARG A 1 62 ? 9.852 -8.117 -22.266 1 97.19 62 ARG A C 1
ATOM 495 O O . ARG A 1 62 ? 9.797 -7.578 -23.375 1 97.19 62 ARG A O 1
ATOM 502 N N . ASN A 1 63 ? 10.641 -9.219 -22 1 97.44 63 ASN A N 1
ATOM 503 C CA . ASN A 1 63 ? 11.617 -9.672 -22.984 1 97.44 63 ASN A CA 1
ATOM 504 C C . ASN A 1 63 ? 11 -10.664 -23.969 1 97.44 63 ASN A C 1
ATOM 506 O O . ASN A 1 63 ? 10.914 -11.859 -23.688 1 97.44 63 ASN A O 1
ATOM 510 N N . GLU A 1 64 ? 10.773 -10.188 -25.156 1 97.88 64 GLU A N 1
ATOM 511 C CA . GLU A 1 64 ? 10.078 -10.984 -26.156 1 97.88 64 GLU A CA 1
ATOM 512 C C . GLU A 1 64 ? 10.922 -12.18 -26.594 1 97.88 64 GLU A C 1
ATOM 514 O O . GLU A 1 64 ? 10.414 -13.289 -26.719 1 97.88 64 GLU A O 1
ATOM 519 N N . ALA A 1 65 ? 12.156 -11.93 -26.828 1 98.06 65 ALA A N 1
ATOM 520 C CA . ALA A 1 65 ? 13.039 -12.984 -27.312 1 98.06 65 ALA A CA 1
ATOM 521 C C . ALA A 1 65 ? 13.094 -14.148 -26.312 1 98.06 65 ALA A C 1
ATOM 523 O O . ALA A 1 65 ? 12.992 -15.312 -26.719 1 98.06 65 ALA A O 1
ATOM 524 N N . GLU A 1 66 ? 13.266 -13.789 -25.047 1 97.69 66 GLU A N 1
ATOM 525 C CA . GLU A 1 66 ? 13.32 -14.82 -24.016 1 97.69 66 GLU A CA 1
ATOM 526 C C . GLU A 1 66 ? 11.992 -15.562 -23.891 1 97.69 66 GLU A C 1
ATOM 528 O O . GLU A 1 66 ? 11.969 -16.781 -23.734 1 97.69 66 GLU A O 1
ATOM 533 N N . LEU A 1 67 ? 10.914 -14.898 -24.016 1 98.31 67 LEU A N 1
ATOM 534 C CA . LEU A 1 67 ? 9.586 -15.5 -23.922 1 98.31 67 LEU A CA 1
ATOM 535 C C . LEU A 1 67 ? 9.359 -16.484 -25.078 1 98.31 67 LEU A C 1
ATOM 537 O O . LEU A 1 67 ? 8.828 -17.578 -24.859 1 98.31 67 LEU A O 1
ATOM 541 N N . GLN A 1 68 ? 9.758 -16.062 -26.234 1 97.94 68 GLN A N 1
ATOM 542 C CA . GLN A 1 68 ? 9.578 -16.922 -27.406 1 97.94 68 GLN A CA 1
ATOM 543 C C . GLN A 1 68 ? 10.406 -18.203 -27.297 1 97.94 68 GLN A C 1
ATOM 545 O O . GLN A 1 68 ? 9.945 -19.281 -27.672 1 97.94 68 GLN A O 1
ATOM 550 N N . THR A 1 69 ? 11.586 -18.016 -26.766 1 97.88 69 THR A N 1
ATOM 551 C CA . THR A 1 69 ? 12.43 -19.188 -26.531 1 97.88 69 THR A CA 1
ATOM 552 C C . THR A 1 69 ? 11.75 -20.156 -25.562 1 97.88 69 THR A C 1
ATOM 554 O O . THR A 1 69 ? 11.719 -21.375 -25.812 1 97.88 69 THR A O 1
ATOM 557 N N . LEU A 1 70 ? 11.188 -19.625 -24.5 1 97.62 70 LEU A N 1
ATOM 558 C CA . LEU A 1 70 ? 10.484 -20.453 -23.516 1 97.62 70 LEU A CA 1
ATOM 559 C C . LEU A 1 70 ? 9.273 -21.141 -24.141 1 97.62 70 LEU A C 1
ATOM 561 O O . LEU A 1 70 ? 9.016 -22.312 -23.875 1 97.62 70 LEU A O 1
ATOM 565 N N . CYS A 1 71 ? 8.531 -20.438 -24.922 1 97.75 71 CYS A N 1
ATOM 566 C CA . CYS A 1 71 ? 7.348 -20.984 -25.562 1 97.75 71 CYS A CA 1
ATOM 567 C C . CYS A 1 71 ? 7.719 -22.125 -26.5 1 97.75 71 CYS A C 1
ATOM 569 O O . CYS A 1 71 ? 7.059 -23.172 -26.516 1 97.75 71 CYS A O 1
ATOM 571 N N . ASN A 1 72 ? 8.766 -21.891 -27.25 1 97.94 72 ASN A N 1
ATOM 572 C CA . ASN A 1 72 ? 9.227 -22.922 -28.172 1 97.94 72 ASN A CA 1
ATOM 573 C C . ASN A 1 72 ? 9.664 -24.188 -27.422 1 97.94 72 ASN A C 1
ATOM 575 O O . ASN A 1 72 ? 9.367 -25.297 -27.844 1 97.94 72 ASN A O 1
ATOM 579 N N . GLU A 1 73 ? 10.391 -23.953 -26.344 1 97.94 73 GLU A N 1
ATOM 580 C CA . GLU A 1 73 ? 10.828 -25.078 -25.531 1 97.94 73 GLU A CA 1
ATOM 581 C C . GLU A 1 73 ? 9.633 -25.844 -24.969 1 97.94 73 GLU A C 1
ATOM 583 O O . GLU A 1 73 ? 9.617 -27.078 -24.984 1 97.94 73 GLU A O 1
ATOM 588 N N . ALA A 1 74 ? 8.656 -25.141 -24.469 1 97.94 74 ALA A N 1
ATOM 589 C CA . ALA A 1 74 ? 7.453 -25.766 -23.906 1 97.94 74 ALA A CA 1
ATOM 590 C C . ALA A 1 74 ? 6.715 -26.578 -24.969 1 97.94 74 ALA A C 1
ATOM 592 O O . ALA A 1 74 ? 6.293 -27.719 -24.703 1 97.94 74 ALA A O 1
ATOM 593 N N . GLN A 1 75 ? 6.602 -26.031 -26.125 1 97.38 75 GLN A N 1
ATOM 594 C CA . GLN A 1 75 ? 5.914 -26.703 -27.219 1 97.38 75 GLN A CA 1
ATOM 595 C C . GLN A 1 75 ? 6.656 -27.969 -27.641 1 97.38 75 GLN A C 1
ATOM 597 O O . GLN A 1 75 ? 6.035 -28.984 -27.938 1 97.38 75 GLN A O 1
ATOM 602 N N . ALA A 1 76 ? 7.926 -27.859 -27.641 1 97.62 76 ALA A N 1
ATOM 603 C CA . ALA A 1 76 ? 8.75 -29.016 -27.969 1 97.62 76 ALA A CA 1
ATOM 604 C C . ALA A 1 76 ? 8.547 -30.156 -26.969 1 97.62 76 ALA A C 1
ATOM 606 O O . ALA A 1 76 ? 8.695 -31.328 -27.297 1 97.62 76 ALA A O 1
ATOM 607 N N . MET A 1 77 ? 8.172 -29.781 -25.781 1 96.88 77 MET A N 1
ATOM 608 C CA . MET A 1 77 ? 7.945 -30.766 -24.719 1 96.88 77 MET A CA 1
ATOM 609 C C . MET A 1 77 ? 6.5 -31.25 -24.734 1 96.88 77 MET A C 1
ATOM 611 O O . MET A 1 77 ? 6.105 -32.031 -23.875 1 96.88 77 MET A O 1
ATOM 615 N N . GLY A 1 78 ? 5.676 -30.703 -25.625 1 97 78 GLY A N 1
ATOM 616 C CA . GLY A 1 78 ? 4.305 -31.156 -25.781 1 97 78 GLY A CA 1
ATOM 617 C C . GLY A 1 78 ? 3.303 -30.312 -25.031 1 97 78 GLY A C 1
ATOM 618 O O . GLY A 1 78 ? 2.127 -30.672 -24.938 1 97 78 GLY A O 1
ATOM 619 N N . CYS A 1 79 ? 3.717 -29.234 -24.438 1 97.44 79 CYS A N 1
ATOM 620 C CA . CYS A 1 79 ? 2.838 -28.328 -23.719 1 97.44 79 CYS A CA 1
ATOM 621 C C . CYS A 1 79 ? 2.324 -27.219 -24.625 1 97.44 79 CYS A C 1
ATOM 623 O O . CYS A 1 79 ? 2.914 -26.953 -25.672 1 97.44 79 CYS A O 1
ATOM 625 N N . GLN A 1 80 ? 1.204 -26.672 -24.312 1 97.69 80 GLN A N 1
ATOM 626 C CA . GLN A 1 80 ? 0.778 -25.422 -24.938 1 97.69 80 GLN A CA 1
ATOM 627 C C . GLN A 1 80 ? 1.401 -24.219 -24.25 1 97.69 80 GLN A C 1
ATOM 629 O O . GLN A 1 80 ? 1.566 -24.203 -23.031 1 97.69 80 GLN A O 1
ATOM 634 N N . ALA A 1 81 ? 1.789 -23.266 -25.094 1 98.06 81 ALA A N 1
ATOM 635 C CA . ALA A 1 81 ? 2.406 -22.062 -24.516 1 98.06 81 ALA A CA 1
ATOM 636 C C . ALA A 1 81 ? 2.059 -20.828 -25.312 1 98.06 81 ALA A C 1
ATOM 638 O O . ALA A 1 81 ? 2.086 -20.844 -26.547 1 98.06 81 ALA A O 1
ATOM 639 N N . VAL A 1 82 ? 1.618 -19.797 -24.656 1 97.75 82 VAL A N 1
ATOM 640 C CA . VAL A 1 82 ? 1.336 -18.484 -25.234 1 97.75 82 VAL A CA 1
ATOM 641 C C . VAL A 1 82 ? 2.195 -17.422 -24.547 1 97.75 82 VAL A C 1
ATOM 643 O O . VAL A 1 82 ? 2.367 -17.453 -23.328 1 97.75 82 VAL A O 1
ATOM 646 N N . CYS A 1 83 ? 2.803 -16.562 -25.344 1 97.69 83 CYS A N 1
ATOM 647 C CA . CYS A 1 83 ? 3.648 -15.508 -24.781 1 97.69 83 CYS A CA 1
ATOM 648 C C . CYS A 1 83 ? 3.104 -14.133 -25.125 1 97.69 83 CYS A C 1
ATOM 650 O O . CYS A 1 83 ? 2.613 -13.914 -26.234 1 97.69 83 CYS A O 1
ATOM 652 N N . ARG A 1 84 ? 3.082 -13.234 -24.172 1 98.44 84 ARG A N 1
ATOM 653 C CA . ARG A 1 84 ? 2.768 -11.82 -24.359 1 98.44 84 ARG A CA 1
ATOM 654 C C . ARG A 1 84 ? 3.889 -10.938 -23.812 1 98.44 84 ARG A C 1
ATOM 656 O O . ARG A 1 84 ? 4.125 -10.891 -22.609 1 98.44 84 ARG A O 1
ATOM 663 N N . ALA A 1 85 ? 4.57 -10.297 -24.75 1 98.56 85 ALA A N 1
ATOM 664 C CA . ALA A 1 85 ? 5.652 -9.391 -24.375 1 98.56 85 ALA A CA 1
ATOM 665 C C . ALA A 1 85 ? 5.137 -7.969 -24.172 1 98.56 85 ALA A C 1
ATOM 667 O O . ALA A 1 85 ? 4.672 -7.336 -25.125 1 98.56 85 ALA A O 1
ATOM 668 N N . LEU A 1 86 ? 5.188 -7.418 -22.938 1 97.88 86 LEU A N 1
ATOM 669 C CA . LEU A 1 86 ? 4.777 -6.047 -22.656 1 97.88 86 LEU A CA 1
ATOM 670 C C . LEU A 1 86 ? 5.277 -5.602 -21.281 1 97.88 86 LEU A C 1
ATOM 672 O O . LEU A 1 86 ? 5.609 -6.438 -20.438 1 97.88 86 LEU A O 1
ATOM 676 N N . ASP A 1 87 ? 5.371 -4.371 -21.156 1 98.25 87 ASP A N 1
ATOM 677 C CA . ASP A 1 87 ? 5.598 -3.752 -19.859 1 98.25 87 ASP A CA 1
ATOM 678 C C . ASP A 1 87 ? 4.285 -3.582 -19.094 1 98.25 87 ASP A C 1
ATOM 680 O O . ASP A 1 87 ? 3.428 -2.793 -19.5 1 98.25 87 ASP A O 1
ATOM 684 N N . LEU A 1 88 ? 4.195 -4.316 -18 1 98.5 88 LEU A N 1
ATOM 685 C CA . LEU A 1 88 ? 2.949 -4.328 -17.234 1 98.5 88 LEU A CA 1
ATOM 686 C C . LEU A 1 88 ? 2.666 -2.957 -16.641 1 98.5 88 LEU A C 1
ATOM 688 O O . LEU A 1 88 ? 1.557 -2.699 -16.156 1 98.5 88 LEU A O 1
ATOM 692 N N . ARG A 1 89 ? 3.623 -2.006 -16.688 1 97.62 89 ARG A N 1
ATOM 693 C CA . ARG A 1 89 ? 3.412 -0.645 -16.203 1 97.62 89 ARG A CA 1
ATOM 694 C C . ARG A 1 89 ? 2.684 0.2 -17.234 1 97.62 89 ARG A C 1
ATOM 696 O O . ARG A 1 89 ? 2.152 1.266 -16.922 1 97.62 89 ARG A O 1
ATOM 703 N N . ASP A 1 90 ? 2.76 -0.23 -18.484 1 98 90 ASP A N 1
ATOM 704 C CA . ASP A 1 90 ? 2.064 0.462 -19.562 1 98 90 ASP A CA 1
ATOM 705 C C . ASP A 1 90 ? 0.56 0.207 -19.5 1 98 90 ASP A C 1
ATOM 707 O O . ASP A 1 90 ? 0.084 -0.845 -19.922 1 98 90 ASP A O 1
ATOM 711 N N . ARG A 1 91 ? -0.19 1.193 -19.141 1 96.69 91 ARG A N 1
ATOM 712 C CA . ARG A 1 91 ? -1.6 1.013 -18.797 1 96.69 91 ARG A CA 1
ATOM 713 C C . ARG A 1 91 ? -2.404 0.602 -20.031 1 96.69 91 ARG A C 1
ATOM 715 O O . ARG A 1 91 ? -3.18 -0.356 -19.984 1 96.69 91 ARG A O 1
ATOM 722 N N . PRO A 1 92 ? -2.236 1.248 -21.172 1 97.12 92 PRO A N 1
ATOM 723 C CA . PRO A 1 92 ? -2.973 0.805 -22.359 1 97.12 92 PRO A CA 1
ATOM 724 C C . PRO A 1 92 ? -2.654 -0.637 -22.75 1 97.12 92 PRO A C 1
ATOM 726 O O . PRO A 1 92 ? -3.561 -1.406 -23.078 1 97.12 92 PRO A O 1
ATOM 729 N N . ALA A 1 93 ? -1.386 -1.029 -22.719 1 98.12 93 ALA A N 1
ATOM 730 C CA . ALA A 1 93 ? -0.983 -2.393 -23.062 1 98.12 93 ALA A CA 1
ATOM 731 C C . ALA A 1 93 ? -1.568 -3.398 -22.078 1 98.12 93 ALA A C 1
ATOM 733 O O . ALA A 1 93 ? -2.014 -4.48 -22.469 1 98.12 93 ALA A O 1
ATOM 734 N N . LEU A 1 94 ? -1.54 -3.062 -20.812 1 98.19 94 LEU A N 1
ATOM 735 C CA . LEU A 1 94 ? -2.1 -3.92 -19.766 1 98.19 94 LEU A CA 1
ATOM 736 C C . LEU A 1 94 ? -3.602 -4.102 -19.969 1 98.19 94 LEU A C 1
ATOM 738 O O . LEU A 1 94 ? -4.125 -5.203 -19.797 1 98.19 94 LEU A O 1
ATOM 742 N N . ASP A 1 95 ? -4.273 -3.01 -20.297 1 96.81 95 ASP A N 1
ATOM 743 C CA . ASP A 1 95 ? -5.711 -3.076 -20.531 1 96.81 95 ASP A CA 1
ATOM 744 C C . ASP A 1 95 ? -6.043 -4.012 -21.688 1 96.81 95 ASP A C 1
ATOM 746 O O . ASP A 1 95 ? -7.008 -4.777 -21.625 1 96.81 95 ASP A O 1
ATOM 750 N N . LEU A 1 96 ? -5.289 -3.922 -22.719 1 97.81 96 LEU A N 1
ATOM 751 C CA . LEU A 1 96 ? -5.484 -4.809 -23.859 1 97.81 96 LEU A CA 1
ATOM 752 C C . LEU A 1 96 ? -5.234 -6.262 -23.469 1 97.81 96 LEU A C 1
ATOM 754 O O . LEU A 1 96 ? -5.973 -7.156 -23.875 1 97.81 96 LEU A O 1
ATOM 758 N N . LEU A 1 97 ? -4.195 -6.504 -22.719 1 98.44 97 LEU A N 1
ATOM 759 C CA . LEU A 1 97 ? -3.902 -7.848 -22.234 1 98.44 97 LEU A CA 1
ATOM 760 C C . LEU A 1 97 ? -5.055 -8.391 -21.391 1 98.44 97 LEU A C 1
ATOM 762 O O . LEU A 1 97 ? -5.438 -9.555 -21.531 1 98.44 97 LEU A O 1
ATOM 766 N N . CYS A 1 98 ? -5.578 -7.535 -20.516 1 98.12 98 CYS A N 1
ATOM 767 C CA .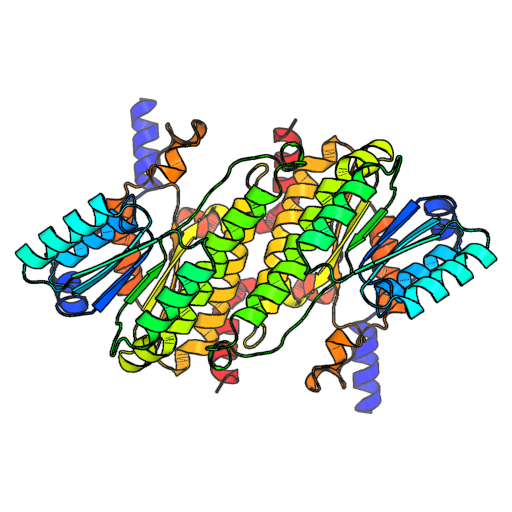 CYS A 1 98 ? -6.672 -7.949 -19.641 1 98.12 98 CYS A CA 1
ATOM 768 C C . CYS A 1 98 ? -7.895 -8.352 -20.469 1 98.12 98 CYS A C 1
ATOM 770 O O . CYS A 1 98 ? -8.594 -9.305 -20.109 1 98.12 98 CYS A O 1
ATOM 772 N N . LYS A 1 99 ? -8.141 -7.656 -21.531 1 97.31 99 LYS A N 1
ATOM 773 C CA . LYS A 1 99 ? -9.25 -8.016 -22.406 1 97.31 99 LYS A CA 1
ATOM 774 C C . LYS A 1 99 ? -9.039 -9.398 -23.016 1 97.31 99 LYS A C 1
ATOM 776 O O . LYS A 1 99 ? -9.992 -10.18 -23.125 1 97.31 99 LYS A O 1
ATOM 781 N N . GLU A 1 100 ? -7.859 -9.648 -23.375 1 97.5 100 GLU A N 1
ATOM 782 C CA . GLU A 1 100 ? -7.508 -10.961 -23.922 1 97.5 100 GLU A CA 1
ATOM 783 C C . GLU A 1 100 ? -7.66 -12.047 -22.859 1 97.5 100 GLU A C 1
ATOM 785 O O . GLU A 1 100 ? -8.234 -13.102 -23.125 1 97.5 100 GLU A O 1
ATOM 790 N N . LEU A 1 101 ? -7.211 -11.797 -21.672 1 97.62 101 LEU A N 1
ATOM 791 C CA . LEU A 1 101 ? -7.195 -12.781 -20.594 1 97.62 101 LEU A CA 1
ATOM 792 C C . LEU A 1 101 ? -8.617 -13.109 -20.141 1 97.62 101 LEU A C 1
ATOM 794 O O . LEU A 1 101 ? -8.898 -14.242 -19.734 1 97.62 101 LEU A O 1
ATOM 798 N N . LYS A 1 102 ? -9.461 -12.156 -20.25 1 96.06 102 LYS A N 1
ATOM 799 C CA . LYS A 1 102 ? -10.852 -12.359 -19.875 1 96.06 102 LYS A CA 1
ATOM 800 C C . LYS A 1 102 ? -11.516 -13.43 -20.734 1 96.06 102 LYS A C 1
ATOM 802 O O . LYS A 1 102 ? -12.508 -14.039 -20.328 1 96.06 102 LYS A O 1
ATOM 807 N N . GLN A 1 103 ? -10.914 -13.656 -21.844 1 95 103 GLN A N 1
ATOM 808 C CA . GLN A 1 103 ? -11.523 -14.578 -22.797 1 95 103 GLN A CA 1
ATOM 809 C C . GLN A 1 103 ? -11.023 -16 -22.578 1 95 103 GLN A C 1
ATOM 811 O O . GLN A 1 103 ? -11.539 -16.953 -23.172 1 95 103 GLN A O 1
ATOM 816 N N . LEU A 1 104 ? -10.023 -16.141 -21.719 1 96.12 104 LEU A N 1
ATOM 817 C CA . LEU A 1 104 ? -9.508 -17.484 -21.469 1 96.12 104 LEU A CA 1
ATOM 818 C C . LEU A 1 104 ? -10.57 -18.344 -20.797 1 96.12 104 LEU A C 1
ATOM 820 O O . LEU A 1 104 ? -11.234 -17.906 -19.859 1 96.12 104 LEU A O 1
ATOM 824 N N . PRO A 1 105 ? -10.789 -19.5 -21.344 1 94.31 105 PRO A N 1
ATOM 825 C CA . PRO A 1 105 ? -11.828 -20.359 -20.766 1 94.31 105 PRO A CA 1
ATOM 826 C C . PRO A 1 105 ? -11.516 -20.797 -19.344 1 94.31 105 PRO A C 1
ATOM 828 O O . PRO A 1 105 ? -12.391 -20.766 -18.469 1 94.31 105 PRO A O 1
ATOM 831 N N . THR A 1 106 ? -10.289 -21.234 -19.109 1 95.88 106 THR A N 1
ATOM 832 C CA . THR A 1 106 ? -9.922 -21.703 -17.781 1 95.88 106 THR A CA 1
ATOM 833 C C . THR A 1 106 ? -8.469 -21.344 -17.469 1 95.88 106 THR A C 1
ATOM 835 O O . THR A 1 106 ? -7.629 -21.297 -18.375 1 95.88 106 THR A O 1
ATOM 838 N N . VAL A 1 107 ? -8.242 -20.969 -16.25 1 98.19 107 VAL A N 1
ATOM 839 C CA . VAL A 1 107 ? -6.918 -20.75 -15.68 1 98.19 107 VAL A CA 1
ATOM 840 C C . VAL A 1 107 ? -6.836 -21.406 -14.305 1 98.19 107 VAL A C 1
ATOM 842 O O . VAL A 1 107 ? -7.66 -21.141 -13.43 1 98.19 107 VAL A O 1
ATOM 845 N N . ASP A 1 108 ? -5.879 -22.266 -14.172 1 98.62 108 ASP A N 1
ATOM 846 C CA . ASP A 1 108 ? -5.781 -23.016 -12.922 1 98.62 108 ASP A CA 1
ATOM 847 C C . ASP A 1 108 ? -4.891 -22.281 -11.922 1 98.62 108 ASP A C 1
ATOM 849 O O . ASP A 1 108 ? -5.102 -22.391 -10.711 1 98.62 108 ASP A O 1
ATOM 853 N N . TYR A 1 109 ? -3.871 -21.609 -12.445 1 98.69 109 TYR A N 1
ATOM 854 C CA . TYR A 1 109 ? -2.928 -20.906 -11.57 1 98.69 109 TYR A CA 1
ATOM 855 C C . TYR A 1 109 ? -2.516 -19.562 -12.164 1 98.69 109 TYR A C 1
ATOM 857 O O . TYR A 1 109 ? -2.297 -19.453 -13.375 1 98.69 109 TYR A O 1
ATOM 865 N N . LEU A 1 110 ? -2.484 -18.547 -11.375 1 98.81 110 LEU A N 1
ATOM 866 C CA . LEU A 1 110 ? -1.891 -17.25 -11.672 1 98.81 110 LEU A CA 1
ATOM 867 C C . LEU A 1 110 ? -0.736 -16.953 -10.727 1 98.81 110 LEU A C 1
ATOM 869 O O . LEU A 1 110 ? -0.947 -16.766 -9.523 1 98.81 110 LEU A O 1
ATOM 873 N N . PHE A 1 111 ? 0.471 -17.016 -11.25 1 98.88 111 PHE A N 1
ATOM 874 C CA . PHE A 1 111 ? 1.653 -16.625 -10.492 1 98.88 111 PHE A CA 1
ATOM 875 C C . PHE A 1 111 ? 2.055 -15.188 -10.805 1 98.88 111 PHE A C 1
ATOM 877 O O . PHE A 1 111 ? 2.508 -14.898 -11.914 1 98.88 111 PHE A O 1
ATOM 884 N N . CYS A 1 112 ? 1.924 -14.32 -9.852 1 98.81 112 CYS A N 1
ATOM 885 C CA . CYS A 1 112 ? 2.324 -12.922 -9.977 1 98.81 112 CYS A CA 1
ATOM 886 C C . CYS A 1 112 ? 3.732 -12.711 -9.438 1 98.81 112 CYS A C 1
ATOM 888 O O . CYS A 1 112 ? 3.906 -12.383 -8.266 1 98.81 112 CYS A O 1
ATOM 890 N N . ASN A 1 113 ? 4.73 -12.75 -10.359 1 98.44 113 ASN A N 1
ATOM 891 C CA . ASN A 1 113 ? 6.129 -12.672 -9.961 1 98.44 113 ASN A CA 1
ATOM 892 C C . ASN A 1 113 ? 6.758 -11.344 -10.391 1 98.44 113 ASN A C 1
ATOM 894 O O . ASN A 1 113 ? 7.816 -10.961 -9.891 1 98.44 113 ASN A O 1
ATOM 898 N N . ALA A 1 114 ? 6.105 -10.742 -11.453 1 98.25 114 ALA A N 1
ATOM 899 C CA . ALA A 1 114 ? 6.652 -9.469 -11.922 1 98.25 114 ALA A CA 1
ATOM 900 C C . ALA A 1 114 ? 6.707 -8.453 -10.781 1 98.25 114 ALA A C 1
ATOM 902 O O . ALA A 1 114 ? 5.746 -8.305 -10.023 1 98.25 114 ALA A O 1
ATOM 903 N N . GLY A 1 115 ? 7.793 -7.852 -10.609 1 96.62 115 GLY A N 1
ATOM 904 C CA . GLY A 1 115 ? 7.949 -6.848 -9.57 1 96.62 115 GLY A CA 1
ATOM 905 C C . GLY A 1 115 ? 9.094 -5.891 -9.836 1 96.62 115 GLY A C 1
ATOM 906 O O . GLY A 1 115 ? 9.953 -6.16 -10.68 1 96.62 115 GLY A O 1
ATOM 907 N N . LYS A 1 116 ? 9.07 -4.809 -9.219 1 94.69 116 LYS A N 1
ATOM 908 C CA . LYS A 1 116 ? 10.109 -3.783 -9.273 1 94.69 116 LYS A CA 1
ATOM 909 C C . LYS A 1 116 ? 10.516 -3.338 -7.867 1 94.69 116 LYS A C 1
ATOM 911 O O . LYS A 1 116 ? 9.664 -3.154 -6.996 1 94.69 116 LYS A O 1
ATOM 916 N N . SER A 1 117 ? 11.781 -3.355 -7.688 1 94.12 117 SER A N 1
ATOM 917 C CA . SER A 1 117 ? 12.359 -2.852 -6.445 1 94.12 117 SER A CA 1
ATOM 918 C C . SER A 1 117 ? 13.297 -1.681 -6.711 1 94.12 117 SER A C 1
ATOM 920 O O . SER A 1 117 ? 14.086 -1.71 -7.66 1 94.12 117 SER A O 1
ATOM 922 N N . ILE A 1 118 ? 13.141 -0.593 -5.977 1 91.94 118 ILE A N 1
ATOM 923 C CA . ILE A 1 118 ? 14.023 0.565 -6.055 1 91.94 118 ILE A CA 1
ATOM 924 C C . ILE A 1 118 ? 14.531 0.919 -4.66 1 91.94 118 ILE A C 1
ATOM 926 O O . ILE A 1 118 ? 13.742 1.181 -3.752 1 91.94 118 ILE A O 1
ATOM 930 N N . PHE A 1 119 ? 15.812 0.876 -4.504 1 92.62 119 PHE A N 1
ATOM 931 C CA . PHE A 1 119 ? 16.438 1.361 -3.275 1 92.62 119 PHE A CA 1
ATOM 932 C C . PHE A 1 119 ? 16.844 2.822 -3.416 1 92.62 119 PHE A C 1
ATOM 934 O O . PHE A 1 119 ? 17.75 3.15 -4.191 1 92.62 119 PHE A O 1
ATOM 941 N N . ARG A 1 120 ? 16.156 3.674 -2.695 1 94.31 120 ARG A N 1
ATOM 942 C CA . ARG A 1 120 ? 16.438 5.105 -2.682 1 94.31 120 ARG A CA 1
ATOM 943 C C . ARG A 1 120 ? 15.812 5.781 -1.471 1 94.31 120 ARG A C 1
ATOM 945 O O . ARG A 1 120 ? 14.609 5.652 -1.242 1 94.31 120 ARG A O 1
ATOM 952 N N . LYS A 1 121 ? 16.641 6.477 -0.705 1 94.12 121 LYS A N 1
ATOM 953 C CA . LYS A 1 121 ? 16.094 7.246 0.407 1 94.12 121 LYS A CA 1
ATOM 954 C C . LYS A 1 121 ? 15.109 8.305 -0.089 1 94.12 121 LYS A C 1
ATOM 956 O O . LYS A 1 121 ? 15.281 8.852 -1.182 1 94.12 121 LYS A O 1
ATOM 961 N N . ILE A 1 122 ? 14.125 8.609 0.745 1 94.94 122 ILE A N 1
ATOM 962 C CA . ILE A 1 122 ? 13.125 9.609 0.389 1 94.94 122 ILE A CA 1
ATOM 963 C C . ILE A 1 122 ? 13.797 10.977 0.224 1 94.94 122 ILE A C 1
ATOM 965 O O . ILE A 1 122 ? 13.422 11.758 -0.649 1 94.94 122 ILE A O 1
ATOM 969 N N . THR A 1 123 ? 14.82 11.219 0.98 1 92.31 123 THR A N 1
ATOM 970 C CA . THR A 1 123 ? 15.57 12.469 0.932 1 92.31 123 THR A CA 1
ATOM 971 C C . THR A 1 123 ? 16.234 12.648 -0.43 1 92.31 123 THR A C 1
ATOM 973 O O . THR A 1 123 ? 16.484 13.781 -0.861 1 92.31 123 THR A O 1
ATOM 976 N N . ASP A 1 124 ? 16.453 11.5 -1.104 1 93.19 124 ASP A N 1
ATOM 977 C CA . ASP A 1 124 ? 17.125 11.523 -2.404 1 93.19 124 ASP A CA 1
ATOM 978 C C . ASP A 1 124 ? 16.109 11.375 -3.539 1 93.19 124 ASP A C 1
ATOM 980 O O . ASP A 1 124 ? 16.5 11.289 -4.707 1 93.19 124 ASP A O 1
ATOM 984 N N . ALA A 1 125 ? 14.852 11.391 -3.189 1 93.56 125 ALA A N 1
ATOM 985 C CA . ALA A 1 125 ? 13.836 11.07 -4.188 1 93.56 125 ALA A CA 1
ATOM 986 C C . ALA A 1 125 ? 12.969 12.289 -4.5 1 93.56 125 ALA A C 1
ATOM 988 O O . ALA A 1 125 ? 11.898 12.164 -5.105 1 93.56 125 ALA A O 1
ATOM 989 N N . THR A 1 126 ? 13.391 13.461 -4.176 1 91.75 126 THR A N 1
ATOM 990 C CA . THR A 1 126 ? 12.586 14.672 -4.305 1 91.75 126 THR A CA 1
ATOM 991 C C . THR A 1 126 ? 12.234 14.93 -5.77 1 91.75 126 THR A C 1
ATOM 993 O O . THR A 1 126 ? 11.188 15.508 -6.066 1 91.75 126 THR A O 1
ATOM 996 N N . GLU A 1 127 ? 13.047 14.508 -6.723 1 93.38 127 GLU A N 1
ATOM 997 C CA . GLU A 1 127 ? 12.781 14.688 -8.148 1 93.38 127 GLU A CA 1
ATOM 998 C C . GLU A 1 127 ? 12.477 13.359 -8.828 1 93.38 127 GLU A C 1
ATOM 1000 O O . GLU A 1 127 ? 12.625 13.234 -10.047 1 93.38 127 GLU A O 1
ATOM 1005 N N . ARG A 1 128 ? 12.109 12.383 -7.988 1 94.88 128 ARG A N 1
ATOM 1006 C CA . ARG A 1 128 ? 11.961 11.039 -8.523 1 94.88 128 ARG A CA 1
ATOM 1007 C C . ARG A 1 128 ? 10.602 10.445 -8.172 1 94.88 128 ARG A C 1
ATOM 1009 O O . ARG A 1 128 ? 10.508 9.297 -7.742 1 94.88 128 ARG A O 1
ATOM 1016 N N . LEU A 1 129 ? 9.602 11.32 -8.336 1 95.81 129 LEU A N 1
ATOM 1017 C CA . LEU A 1 129 ? 8.25 10.82 -8.094 1 95.81 129 LEU A CA 1
ATOM 1018 C C . LEU A 1 129 ? 7.957 9.594 -8.945 1 95.81 129 LEU A C 1
ATOM 1020 O O . LEU A 1 129 ? 7.219 8.703 -8.523 1 95.81 129 LEU A O 1
ATOM 1024 N N . HIS A 1 130 ? 8.602 9.516 -10.102 1 95.88 130 HIS A N 1
ATOM 1025 C CA . HIS A 1 130 ? 8.383 8.422 -11.039 1 95.88 130 HIS A CA 1
ATOM 1026 C C . HIS A 1 130 ? 8.789 7.086 -10.43 1 95.88 130 HIS A C 1
ATOM 1028 O O . HIS A 1 130 ? 8.305 6.031 -10.844 1 95.88 130 HIS A O 1
ATOM 1034 N N . ASP A 1 131 ? 9.719 7.039 -9.438 1 96.38 131 ASP A N 1
ATOM 1035 C CA . ASP A 1 131 ? 10.086 5.809 -8.742 1 96.38 131 ASP A CA 1
ATOM 1036 C C . ASP A 1 131 ? 8.883 5.203 -8.023 1 96.38 131 ASP A C 1
ATOM 1038 O O . ASP A 1 131 ? 8.695 3.984 -8.023 1 96.38 131 ASP A O 1
ATOM 1042 N N . PHE A 1 132 ? 8.133 6.059 -7.434 1 98 132 PHE A N 1
ATOM 1043 C CA . PHE A 1 132 ? 6.949 5.633 -6.699 1 98 132 PHE A CA 1
ATOM 1044 C C . PHE A 1 132 ? 5.852 5.188 -7.652 1 98 132 PHE A C 1
ATOM 1046 O O . PHE A 1 132 ? 5.18 4.184 -7.41 1 98 132 PHE A O 1
ATOM 1053 N N . ASP A 1 133 ? 5.699 5.895 -8.758 1 97.25 133 ASP A N 1
ATOM 1054 C CA . ASP A 1 133 ? 4.727 5.52 -9.773 1 97.25 133 ASP A CA 1
ATOM 1055 C C . ASP A 1 133 ? 5.059 4.16 -10.383 1 97.25 133 ASP A C 1
ATOM 1057 O O . ASP A 1 133 ? 4.184 3.303 -10.523 1 97.25 133 ASP A O 1
ATOM 1061 N N . ARG A 1 134 ? 6.293 3.951 -10.703 1 97.44 134 ARG A N 1
ATOM 1062 C CA . ARG A 1 134 ? 6.719 2.727 -11.375 1 97.44 134 ARG A CA 1
ATOM 1063 C C . ARG A 1 134 ? 6.527 1.515 -10.469 1 97.44 134 ARG A C 1
ATOM 1065 O O . ARG A 1 134 ? 6.086 0.458 -10.922 1 97.44 134 ARG A O 1
ATOM 1072 N N . THR A 1 135 ? 6.852 1.661 -9.188 1 98.25 135 THR A N 1
ATOM 1073 C CA . THR A 1 135 ? 6.742 0.539 -8.266 1 98.25 135 THR A CA 1
ATOM 1074 C C . THR A 1 135 ? 5.277 0.208 -7.984 1 98.25 135 THR A C 1
ATOM 1076 O O . THR A 1 135 ? 4.883 -0.959 -8.016 1 98.25 135 THR A O 1
ATOM 1079 N N . ILE A 1 136 ? 4.441 1.271 -7.805 1 98.62 136 ILE A N 1
ATOM 1080 C CA . ILE A 1 136 ? 3.033 1.04 -7.5 1 98.62 136 ILE A CA 1
ATOM 1081 C C . ILE A 1 136 ? 2.328 0.463 -8.727 1 98.62 136 ILE A C 1
ATOM 1083 O O . ILE A 1 136 ? 1.447 -0.39 -8.594 1 98.62 136 ILE A O 1
ATOM 1087 N N . ASP A 1 137 ? 2.705 0.881 -9.906 1 98.31 137 ASP A N 1
ATOM 1088 C CA . ASP A 1 137 ? 2.1 0.408 -11.148 1 98.31 137 ASP A CA 1
ATOM 1089 C C . ASP A 1 137 ? 2.4 -1.071 -11.375 1 98.31 137 ASP A C 1
ATOM 1091 O O . ASP A 1 137 ? 1.518 -1.835 -11.773 1 98.31 137 ASP A O 1
ATOM 1095 N N . LEU A 1 138 ? 3.574 -1.44 -11.086 1 98.62 138 LEU A N 1
ATOM 1096 C CA . LEU A 1 138 ? 3.971 -2.814 -11.375 1 98.62 138 LEU A CA 1
ATOM 1097 C C . LEU A 1 138 ? 3.59 -3.744 -10.227 1 98.62 138 LEU A C 1
ATOM 1099 O O . LEU A 1 138 ? 2.967 -4.785 -10.445 1 98.62 138 LEU A O 1
ATOM 1103 N N . ASN A 1 139 ? 3.922 -3.365 -9 1 98.75 139 ASN A N 1
ATOM 1104 C CA . ASN A 1 139 ? 3.799 -4.27 -7.859 1 98.75 139 ASN A CA 1
ATOM 1105 C C . ASN A 1 139 ? 2.357 -4.363 -7.371 1 98.75 139 ASN A C 1
ATOM 1107 O O . ASN A 1 139 ? 1.993 -5.312 -6.676 1 98.75 139 ASN A O 1
ATOM 1111 N N . TYR A 1 140 ? 1.579 -3.344 -7.668 1 98.81 140 TYR A N 1
ATOM 1112 C CA . TYR A 1 140 ? 0.214 -3.328 -7.156 1 98.81 140 TYR A CA 1
ATOM 1113 C C . TYR A 1 140 ? -0.798 -3.324 -8.297 1 98.81 140 TYR A C 1
ATOM 1115 O O . TYR A 1 140 ? -1.557 -4.281 -8.461 1 98.81 140 TYR A O 1
ATOM 1123 N N . ARG A 1 141 ? -0.788 -2.305 -9.109 1 98.62 141 ARG A N 1
ATOM 1124 C CA . ARG A 1 141 ? -1.842 -2.113 -10.102 1 98.62 141 ARG A CA 1
ATOM 1125 C C . ARG A 1 141 ? -1.904 -3.293 -11.062 1 98.62 141 ARG A C 1
ATOM 1127 O O . ARG A 1 141 ? -2.99 -3.766 -11.406 1 98.62 141 ARG A O 1
ATOM 1134 N N . SER A 1 142 ? -0.753 -3.711 -11.531 1 98.75 142 SER A N 1
ATOM 1135 C CA . SER A 1 142 ? -0.736 -4.793 -12.508 1 98.75 142 SER A CA 1
ATOM 1136 C C . SER A 1 142 ? -1.302 -6.082 -11.922 1 98.75 142 SER A C 1
ATOM 1138 O O . SER A 1 142 ? -2.033 -6.809 -12.594 1 98.75 142 SER A O 1
ATOM 1140 N N . VAL A 1 143 ? -0.971 -6.398 -10.664 1 98.81 143 VAL A N 1
ATOM 1141 C CA . VAL A 1 143 ? -1.462 -7.602 -10 1 98.81 143 VAL A CA 1
ATOM 1142 C C . VAL A 1 143 ? -2.982 -7.543 -9.883 1 98.81 143 VAL A C 1
ATOM 1144 O O . VAL A 1 143 ? -3.674 -8.516 -10.195 1 98.81 143 VAL A O 1
ATOM 1147 N N . VAL A 1 144 ? -3.48 -6.398 -9.453 1 98.81 144 VAL A N 1
ATOM 1148 C CA . VAL A 1 144 ? -4.922 -6.215 -9.297 1 98.81 144 VAL A CA 1
ATOM 1149 C C . VAL A 1 144 ? -5.613 -6.379 -10.648 1 98.81 144 VAL A C 1
ATOM 1151 O O . VAL A 1 144 ? -6.621 -7.082 -10.75 1 98.81 144 VAL A O 1
ATOM 1154 N N . ALA A 1 145 ? -5.082 -5.746 -11.664 1 98.69 145 ALA A N 1
ATOM 1155 C CA . ALA A 1 145 ? -5.676 -5.781 -13 1 98.69 145 ALA A CA 1
ATOM 1156 C C . ALA A 1 145 ? -5.75 -7.211 -13.523 1 98.69 145 ALA A C 1
ATOM 1158 O O . ALA A 1 145 ? -6.797 -7.645 -14.016 1 98.69 145 ALA A O 1
ATOM 1159 N N . LEU A 1 146 ? -4.668 -7.938 -13.398 1 98.81 146 LEU A N 1
ATOM 1160 C CA . LEU A 1 146 ? -4.602 -9.305 -13.906 1 98.81 146 LEU A CA 1
ATOM 1161 C C . LEU A 1 146 ? -5.535 -10.219 -13.117 1 98.81 146 LEU A C 1
ATOM 1163 O O . LEU A 1 146 ? -6.242 -11.047 -13.695 1 98.81 146 LEU A O 1
ATOM 1167 N N . ALA A 1 147 ? -5.484 -10.062 -11.812 1 98.69 147 ALA A N 1
ATOM 1168 C CA . ALA A 1 147 ? -6.328 -10.891 -10.953 1 98.69 147 ALA A CA 1
ATOM 1169 C C . ALA A 1 147 ? -7.805 -10.688 -11.281 1 98.69 147 ALA A C 1
ATOM 1171 O O . ALA A 1 147 ? -8.57 -11.648 -11.367 1 98.69 147 ALA A O 1
ATOM 1172 N N . LEU A 1 148 ? -8.195 -9.406 -11.445 1 98.25 148 LEU A N 1
ATOM 1173 C CA . LEU A 1 148 ? -9.578 -9.109 -11.781 1 98.25 148 LEU A CA 1
ATOM 1174 C C . LEU A 1 148 ? -9.945 -9.703 -13.141 1 98.25 148 LEU A C 1
ATOM 1176 O O . LEU A 1 148 ? -11.016 -10.297 -13.289 1 98.25 148 LEU A O 1
ATOM 1180 N N . ALA A 1 149 ? -9.078 -9.547 -14.109 1 98.19 149 ALA A N 1
ATOM 1181 C CA . ALA A 1 149 ? -9.344 -10.023 -15.461 1 98.19 149 ALA A CA 1
ATOM 1182 C C . ALA A 1 149 ? -9.477 -11.539 -15.5 1 98.19 149 ALA A C 1
ATOM 1184 O O . ALA A 1 149 ? -10.273 -12.086 -16.266 1 98.19 149 ALA A O 1
ATOM 1185 N N . LEU A 1 150 ? -8.75 -12.25 -14.648 1 98.5 150 LEU A N 1
ATOM 1186 C CA . LEU A 1 150 ? -8.656 -13.703 -14.719 1 98.5 150 LEU A CA 1
ATOM 1187 C C . LEU A 1 150 ? -9.625 -14.359 -13.734 1 98.5 150 LEU A C 1
ATOM 1189 O O . LEU A 1 150 ? -9.773 -15.586 -13.727 1 98.5 150 LEU A O 1
ATOM 1193 N N . LEU A 1 151 ? -10.289 -13.531 -12.891 1 97.69 151 LEU A N 1
ATOM 1194 C CA . LEU A 1 151 ? -11.133 -14.07 -11.836 1 97.69 151 LEU A CA 1
ATOM 1195 C C . LEU A 1 151 ? -12.172 -15.031 -12.398 1 97.69 151 LEU A C 1
ATOM 1197 O O . LEU A 1 151 ? -12.344 -16.141 -11.891 1 97.69 151 LEU A O 1
ATOM 1201 N N . PRO A 1 152 ? -12.844 -14.727 -13.547 1 96.69 152 PRO A N 1
ATOM 1202 C CA . PRO A 1 152 ? -13.828 -15.672 -14.07 1 96.69 152 PRO A CA 1
ATOM 1203 C C . PRO A 1 152 ? -13.203 -17.016 -14.438 1 96.69 152 PRO A C 1
ATOM 1205 O O . PRO A 1 152 ? -13.766 -18.078 -14.117 1 96.69 152 PRO A O 1
ATOM 1208 N N . ALA A 1 153 ? -12.125 -17.031 -15.078 1 98 153 ALA A N 1
ATOM 1209 C CA . ALA A 1 153 ? -11.453 -18.266 -15.469 1 98 153 ALA A CA 1
ATOM 1210 C C . ALA A 1 153 ? -10.953 -19.031 -14.25 1 98 153 ALA A C 1
ATOM 1212 O O . ALA A 1 153 ? -11.016 -20.266 -14.211 1 98 153 ALA A O 1
ATOM 1213 N N . LEU A 1 154 ? -10.453 -18.312 -13.242 1 98.25 154 LEU A N 1
ATOM 1214 C CA . LEU A 1 154 ? -10 -18.922 -12 1 98.25 154 LEU A CA 1
ATOM 1215 C C . LEU A 1 154 ? -11.164 -19.578 -11.258 1 98.25 154 LEU A C 1
ATOM 1217 O O . LEU A 1 154 ? -11.008 -20.656 -10.68 1 98.25 154 LEU A O 1
ATOM 1221 N N . GLN A 1 155 ? -12.266 -18.875 -11.328 1 96.75 155 GLN A N 1
ATOM 1222 C CA . GLN A 1 155 ? -13.453 -19.406 -10.656 1 96.75 155 GLN A CA 1
ATOM 1223 C C . GLN A 1 155 ? -13.891 -20.719 -11.289 1 96.75 155 GLN A C 1
ATOM 1225 O O . GLN A 1 155 ? -14.234 -21.672 -10.578 1 96.75 155 GLN A O 1
ATOM 1230 N N . ARG A 1 156 ? -13.875 -20.797 -12.562 1 97.06 156 ARG A N 1
ATOM 1231 C CA . ARG A 1 156 ? -14.328 -21.984 -13.281 1 97.06 156 ARG A CA 1
ATOM 1232 C C . ARG A 1 156 ? -13.461 -23.188 -12.93 1 97.06 156 ARG A C 1
ATOM 1234 O O . ARG A 1 156 ? -13.961 -24.312 -12.82 1 97.06 156 ARG A O 1
ATOM 1241 N N . SER A 1 157 ? -12.211 -22.938 -12.727 1 97.38 157 SER A N 1
ATOM 1242 C CA . SER A 1 157 ? -11.289 -24.031 -12.469 1 97.38 157 SER A CA 1
ATOM 1243 C C . SER A 1 157 ? -11.062 -24.234 -10.969 1 97.38 157 SER A C 1
ATOM 1245 O O . SER A 1 157 ? -10.359 -25.156 -10.555 1 97.38 157 SER A O 1
ATOM 1247 N N . LYS A 1 158 ? -11.672 -23.312 -10.156 1 97.12 158 LYS A N 1
ATOM 1248 C CA . LYS A 1 158 ? -11.328 -23.266 -8.742 1 97.12 158 LYS A CA 1
ATOM 1249 C C . LYS A 1 158 ? -9.82 -23.125 -8.547 1 97.12 158 LYS A C 1
ATOM 1251 O O . LYS A 1 158 ? -9.211 -23.891 -7.797 1 97.12 158 LYS A O 1
ATOM 1256 N N . GLY A 1 159 ? -9.297 -22.188 -9.281 1 97.69 159 GLY A N 1
ATOM 1257 C CA . GLY A 1 159 ? -7.859 -22.016 -9.398 1 97.69 159 GLY A CA 1
ATOM 1258 C C . GLY A 1 159 ? -7.25 -21.25 -8.242 1 97.69 159 GLY A C 1
ATOM 1259 O O . GLY A 1 159 ? -7.902 -21.047 -7.215 1 97.69 159 GLY A O 1
ATOM 1260 N N . GLN A 1 160 ? -5.863 -20.938 -8.367 1 98.06 160 GLN A N 1
ATOM 1261 C CA . GLN A 1 160 ? -5.07 -20.328 -7.305 1 98.06 160 GLN A CA 1
ATOM 1262 C C . GLN A 1 160 ? -4.32 -19.109 -7.816 1 98.06 160 GLN A C 1
ATOM 1264 O O . GLN A 1 160 ? -3.801 -19.109 -8.938 1 98.06 160 GLN A O 1
ATOM 1269 N N . LEU A 1 161 ? -4.379 -18.078 -7.039 1 98.44 161 LEU A N 1
ATOM 1270 C CA . LEU A 1 161 ? -3.498 -16.938 -7.227 1 98.44 161 LEU A CA 1
ATOM 1271 C C . LEU A 1 161 ? -2.334 -16.984 -6.242 1 98.44 161 LEU A C 1
ATOM 1273 O O . LEU A 1 161 ? -2.543 -17.109 -5.031 1 98.44 161 LEU A O 1
ATOM 1277 N N . VAL A 1 162 ? -1.112 -17 -6.746 1 98.81 162 VAL A N 1
ATOM 1278 C CA . VAL A 1 162 ? 0.092 -16.969 -5.922 1 98.81 162 VAL A CA 1
ATOM 1279 C C . VAL A 1 162 ? 0.843 -15.664 -6.148 1 98.81 162 VAL A C 1
ATOM 1281 O O . VAL A 1 162 ? 1.277 -15.375 -7.266 1 98.81 162 VAL A O 1
ATOM 1284 N N . TYR A 1 163 ? 0.954 -14.891 -5.121 1 98.75 163 TYR A N 1
ATOM 1285 C CA . TYR A 1 163 ? 1.625 -13.594 -5.199 1 98.75 163 TYR A CA 1
ATOM 1286 C C . TYR A 1 163 ? 2.992 -13.648 -4.523 1 98.75 163 TYR A C 1
ATOM 1288 O O . TYR A 1 163 ? 3.113 -14.117 -3.391 1 98.75 163 TYR A O 1
ATOM 1296 N N . THR A 1 164 ? 4.02 -13.195 -5.246 1 98.62 164 THR A N 1
ATOM 1297 C CA . THR A 1 164 ? 5.375 -13.133 -4.715 1 98.62 164 THR A CA 1
ATOM 1298 C C . THR A 1 164 ? 5.602 -11.812 -3.971 1 98.62 164 THR A C 1
ATOM 1300 O O . THR A 1 164 ? 5.805 -10.773 -4.594 1 98.62 164 THR A O 1
ATOM 1303 N N . SER A 1 165 ? 5.527 -11.875 -2.668 1 98.38 165 SER A N 1
ATOM 1304 C CA . SER A 1 165 ? 5.824 -10.727 -1.817 1 98.38 165 SER A CA 1
ATOM 1305 C C . SER A 1 165 ? 7.211 -10.852 -1.191 1 98.38 165 SER A C 1
ATOM 1307 O O . SER A 1 165 ? 8.094 -11.508 -1.747 1 98.38 165 SER A O 1
ATOM 1309 N N . SER A 1 166 ? 7.512 -10.094 -0.227 1 97.38 166 SER A N 1
ATOM 1310 C CA . SER A 1 166 ? 8.82 -10.047 0.412 1 97.38 166 SER A CA 1
ATOM 1311 C C . SER A 1 166 ? 8.703 -10.156 1.929 1 97.38 166 SER A C 1
ATOM 1313 O O . SER A 1 166 ? 7.809 -9.555 2.531 1 97.38 166 SER A O 1
ATOM 1315 N N . VAL A 1 167 ? 9.656 -10.875 2.471 1 96.12 167 VAL A N 1
ATOM 1316 C CA . VAL A 1 167 ? 9.695 -11.047 3.918 1 96.12 167 VAL A CA 1
ATOM 1317 C C . VAL A 1 167 ? 9.898 -9.695 4.598 1 96.12 167 VAL A C 1
ATOM 1319 O O . VAL A 1 167 ? 9.438 -9.484 5.719 1 96.12 167 VAL A O 1
ATOM 1322 N N . SER A 1 168 ? 10.5 -8.789 3.912 1 94.81 168 SER A N 1
ATOM 1323 C CA . SER A 1 168 ? 10.773 -7.473 4.477 1 94.81 168 SER A CA 1
ATOM 1324 C C . SER A 1 168 ? 9.492 -6.723 4.801 1 94.81 168 SER A C 1
ATOM 1326 O O . SER A 1 168 ? 9.484 -5.816 5.637 1 94.81 168 SER A O 1
ATOM 1328 N N . CYS A 1 169 ? 8.367 -7.102 4.191 1 95.94 169 CYS A N 1
ATOM 1329 C CA . CYS A 1 169 ? 7.09 -6.434 4.406 1 95.94 169 CYS A CA 1
ATOM 1330 C C . CYS A 1 169 ? 6.496 -6.816 5.758 1 95.94 169 CYS A C 1
ATOM 1332 O O . CYS A 1 169 ? 5.539 -6.191 6.219 1 95.94 169 CYS A O 1
ATOM 1334 N N . LEU A 1 170 ? 7.113 -7.797 6.406 1 94.12 170 LEU A N 1
ATOM 1335 C CA . LEU A 1 170 ? 6.633 -8.25 7.707 1 94.12 170 LEU A CA 1
ATOM 1336 C C . LEU A 1 170 ? 7.305 -7.477 8.836 1 94.12 170 LEU A C 1
ATOM 1338 O O . LEU A 1 170 ? 6.938 -7.629 10 1 94.12 170 LEU A O 1
ATOM 1342 N N . TYR A 1 171 ? 8.242 -6.652 8.516 1 92.81 171 TYR A N 1
ATOM 1343 C CA . TYR A 1 171 ? 9.023 -5.879 9.477 1 92.81 171 TYR A CA 1
ATOM 1344 C C . TYR A 1 171 ? 8.734 -4.387 9.344 1 92.81 171 TYR A C 1
ATOM 1346 O O . TYR A 1 171 ? 8.18 -3.947 8.328 1 92.81 171 TYR A O 1
ATOM 1354 N N . PRO A 1 172 ? 9.086 -3.621 10.422 1 92.06 172 PRO A N 1
ATOM 1355 C CA . PRO A 1 172 ? 9.031 -2.172 10.227 1 92.06 172 PRO A CA 1
ATOM 1356 C C . PRO A 1 172 ? 9.82 -1.71 9.008 1 92.06 172 PRO A C 1
ATOM 1358 O O . PRO A 1 172 ? 10.906 -2.221 8.742 1 92.06 172 PRO A O 1
ATOM 1361 N N . PRO A 1 173 ? 9.125 -0.848 8.219 1 92.5 173 PRO A N 1
ATOM 1362 C CA . PRO A 1 173 ? 9.766 -0.476 6.957 1 92.5 173 PRO A CA 1
ATOM 1363 C C . PRO A 1 173 ? 11.148 0.142 7.152 1 92.5 173 PRO A C 1
ATOM 1365 O O . PRO A 1 173 ? 11.312 1.046 7.973 1 92.5 173 PRO A O 1
ATOM 1368 N N . ALA A 1 174 ? 12.062 -0.283 6.352 1 91.06 174 ALA A N 1
ATOM 1369 C CA . ALA A 1 174 ? 13.453 0.144 6.453 1 91.06 174 ALA A CA 1
ATOM 1370 C C . ALA A 1 174 ? 13.711 1.383 5.602 1 91.06 174 ALA A C 1
ATOM 1372 O O . ALA A 1 174 ? 13.125 1.535 4.527 1 91.06 174 ALA A O 1
ATOM 1373 N N . PRO A 1 175 ? 14.641 2.244 6.082 1 93.56 175 PRO A N 1
ATOM 1374 C CA . PRO A 1 175 ? 15.055 3.379 5.25 1 93.56 175 PRO A CA 1
ATOM 1375 C C . PRO A 1 175 ? 15.562 2.947 3.875 1 93.56 175 PRO A C 1
ATOM 1377 O O . PRO A 1 175 ? 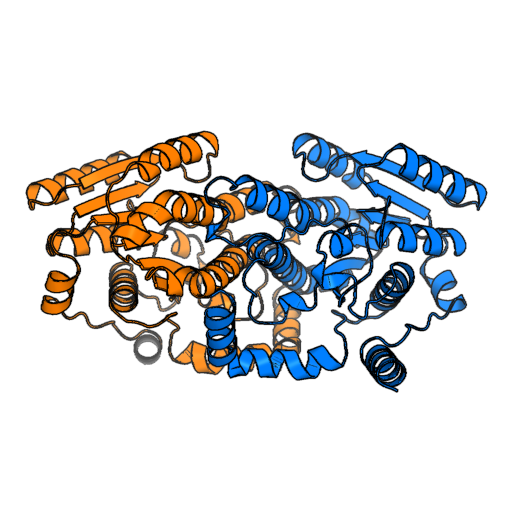16.25 1.929 3.76 1 93.56 175 PRO A O 1
ATOM 1380 N N . GLY A 1 176 ? 15.164 3.705 2.877 1 94 176 GLY A N 1
ATOM 1381 C CA . GLY A 1 176 ? 15.641 3.453 1.529 1 94 176 GLY A CA 1
ATOM 1382 C C . GLY A 1 176 ? 14.703 2.59 0.709 1 94 176 GLY A C 1
ATOM 1383 O O . GLY A 1 176 ? 14.852 2.486 -0.51 1 94 176 GLY A O 1
ATOM 1384 N N . TRP A 1 177 ? 13.641 2.074 1.364 1 95.12 177 TRP A N 1
ATOM 1385 C CA . TRP A 1 177 ? 12.828 1.076 0.684 1 95.12 177 TRP A CA 1
ATOM 1386 C C . TRP A 1 177 ? 11.359 1.503 0.649 1 95.12 177 TRP A C 1
ATOM 1388 O O . TRP A 1 177 ? 10.469 0.666 0.503 1 95.12 177 TRP A O 1
ATOM 1398 N N . SER A 1 178 ? 11.125 2.795 0.771 1 96.94 178 SER A N 1
ATOM 1399 C CA . SER A 1 178 ? 9.766 3.303 0.929 1 96.94 178 SER A CA 1
ATOM 1400 C C . SER A 1 178 ? 8.891 2.928 -0.263 1 96.94 178 SER A C 1
ATOM 1402 O O . SER A 1 178 ? 7.785 2.416 -0.092 1 96.94 178 SER A O 1
ATOM 1404 N N . ALA A 1 179 ? 9.406 3.15 -1.526 1 98 179 ALA A N 1
ATOM 1405 C CA . ALA A 1 179 ? 8.617 2.887 -2.73 1 98 179 ALA A CA 1
ATOM 1406 C C . ALA A 1 179 ? 8.305 1.399 -2.865 1 98 179 ALA A C 1
ATOM 1408 O O . ALA A 1 179 ? 7.168 1.021 -3.15 1 98 179 ALA A O 1
ATOM 1409 N N . TYR A 1 180 ? 9.32 0.58 -2.594 1 97.62 180 TYR A N 1
ATOM 1410 C CA . TYR A 1 180 ? 9.18 -0.868 -2.705 1 97.62 180 TYR A CA 1
ATOM 1411 C C . TYR A 1 180 ? 8.219 -1.403 -1.652 1 97.62 180 TYR A C 1
ATOM 1413 O O . TYR A 1 180 ? 7.227 -2.061 -1.984 1 97.62 180 TYR A O 1
ATOM 1421 N N . HIS A 1 181 ? 8.43 -1.062 -0.384 1 98.25 181 HIS A N 1
ATOM 1422 C CA . HIS A 1 181 ? 7.609 -1.575 0.709 1 98.25 181 HIS A CA 1
ATOM 1423 C C . HIS A 1 181 ? 6.172 -1.068 0.607 1 98.25 181 HIS A C 1
ATOM 1425 O O . HIS A 1 181 ? 5.227 -1.82 0.849 1 98.25 181 HIS A O 1
ATOM 1431 N N . ALA A 1 182 ? 6.02 0.182 0.273 1 98.75 182 ALA A N 1
ATOM 1432 C CA . ALA A 1 182 ? 4.668 0.716 0.127 1 98.75 182 ALA A CA 1
ATOM 1433 C C . ALA A 1 182 ? 3.885 -0.053 -0.933 1 98.75 182 ALA A C 1
ATOM 1435 O O . ALA A 1 182 ? 2.742 -0.452 -0.7 1 98.75 182 ALA A O 1
ATOM 1436 N N . SER A 1 183 ? 4.5 -0.327 -2.068 1 98.69 183 SER A N 1
ATOM 1437 C CA . SER A 1 183 ? 3.826 -0.981 -3.186 1 98.69 183 SER A CA 1
ATOM 1438 C C . SER A 1 183 ? 3.514 -2.439 -2.865 1 98.69 183 SER A C 1
ATOM 1440 O O . SER A 1 183 ? 2.41 -2.918 -3.137 1 98.69 183 SER A O 1
ATOM 1442 N N . LYS A 1 184 ? 4.449 -3.146 -2.275 1 98.69 184 LYS A N 1
ATOM 1443 C CA . LYS A 1 184 ? 4.238 -4.555 -1.945 1 98.69 184 LYS A CA 1
ATOM 1444 C C . LYS A 1 184 ? 3.221 -4.707 -0.817 1 98.69 184 LYS A C 1
ATOM 1446 O O . LYS A 1 184 ? 2.424 -5.648 -0.815 1 98.69 184 LYS A O 1
ATOM 1451 N N . CYS A 1 185 ? 3.256 -3.785 0.112 1 98.38 185 CYS A N 1
ATOM 1452 C CA . CYS A 1 185 ? 2.297 -3.85 1.208 1 98.38 185 CYS A CA 1
ATOM 1453 C C . CYS A 1 185 ? 0.881 -3.584 0.709 1 98.38 185 CYS A C 1
ATOM 1455 O O . CYS A 1 185 ? -0.077 -4.188 1.193 1 98.38 185 CYS A O 1
ATOM 1457 N N . ALA A 1 186 ? 0.78 -2.633 -0.205 1 98.81 186 ALA A N 1
ATOM 1458 C CA . ALA A 1 186 ? -0.53 -2.418 -0.813 1 98.81 186 ALA A CA 1
ATOM 1459 C C . ALA A 1 186 ? -1.073 -3.709 -1.418 1 98.81 186 ALA A C 1
ATOM 1461 O O . ALA A 1 186 ? -2.238 -4.059 -1.21 1 98.81 186 ALA A O 1
ATOM 1462 N N . THR A 1 187 ? -0.253 -4.434 -2.117 1 98.88 187 THR A N 1
ATOM 1463 C CA . THR A 1 187 ? -0.669 -5.672 -2.771 1 98.88 187 THR A CA 1
ATOM 1464 C C . THR A 1 187 ? -0.978 -6.75 -1.739 1 98.88 187 THR A C 1
ATOM 1466 O O . THR A 1 187 ? -1.927 -7.52 -1.904 1 98.88 187 THR A O 1
ATOM 1469 N N . ASN A 1 188 ? -0.137 -6.824 -0.676 1 98.62 188 ASN A N 1
ATOM 1470 C CA . ASN A 1 188 ? -0.414 -7.766 0.403 1 98.62 188 ASN A CA 1
ATOM 1471 C C . ASN A 1 188 ? -1.813 -7.566 0.977 1 98.62 188 ASN A C 1
ATOM 1473 O O . ASN A 1 188 ? -2.543 -8.531 1.201 1 98.62 188 ASN A O 1
ATOM 1477 N N . VAL A 1 189 ? -2.145 -6.309 1.191 1 98.25 189 VAL A N 1
ATOM 1478 C CA . VAL A 1 189 ? -3.453 -5.98 1.747 1 98.25 189 VAL A CA 1
ATOM 1479 C C . VAL A 1 189 ? -4.551 -6.414 0.778 1 98.25 189 VAL A C 1
ATOM 1481 O O . VAL A 1 189 ? -5.555 -7 1.189 1 98.25 189 VAL A O 1
ATOM 1484 N N . TRP A 1 190 ? -4.367 -6.141 -0.438 1 98.62 190 TRP A N 1
ATOM 1485 C CA . TRP A 1 190 ? -5.344 -6.531 -1.452 1 98.62 190 TRP A CA 1
ATOM 1486 C C . TRP A 1 190 ? -5.523 -8.047 -1.479 1 98.62 190 TRP A C 1
ATOM 1488 O O . TRP A 1 190 ? -6.652 -8.539 -1.488 1 98.62 190 TRP A O 1
ATOM 1498 N N . CYS A 1 191 ? -4.41 -8.797 -1.473 1 98.31 191 CYS A N 1
ATOM 1499 C CA . CYS A 1 191 ? -4.449 -10.25 -1.535 1 98.31 191 CYS A CA 1
ATOM 1500 C C . CYS A 1 191 ? -5.145 -10.836 -0.31 1 98.31 191 CYS A C 1
ATOM 1502 O O . CYS A 1 191 ? -5.891 -11.812 -0.419 1 98.31 191 CYS A O 1
ATOM 1504 N N . ARG A 1 192 ? -4.895 -10.242 0.818 1 96.44 192 ARG A N 1
ATOM 1505 C CA . ARG A 1 192 ? -5.551 -10.711 2.035 1 96.44 192 ARG A CA 1
ATOM 1506 C C . ARG A 1 192 ? -7.066 -10.539 1.938 1 96.44 192 ARG A C 1
ATOM 1508 O O . ARG A 1 192 ? -7.82 -11.43 2.348 1 96.44 192 ARG A O 1
ATOM 1515 N N . THR A 1 193 ? -7.449 -9.398 1.435 1 96.62 193 THR A N 1
ATOM 1516 C CA . THR A 1 193 ? -8.875 -9.172 1.247 1 96.62 193 THR A CA 1
ATOM 1517 C C . THR A 1 193 ? -9.445 -10.133 0.21 1 96.62 193 THR A C 1
ATOM 1519 O O . THR A 1 193 ? -10.531 -10.695 0.402 1 96.62 193 THR A O 1
ATOM 1522 N N . ALA A 1 194 ? -8.719 -10.328 -0.834 1 97.06 194 ALA A N 1
ATOM 1523 C CA . ALA A 1 194 ? -9.148 -11.25 -1.882 1 97.06 194 ALA A CA 1
ATOM 1524 C C . ALA A 1 194 ? -9.328 -12.664 -1.329 1 97.06 194 ALA A C 1
ATOM 1526 O O . ALA A 1 194 ? -10.281 -13.359 -1.684 1 97.06 194 ALA A O 1
ATOM 1527 N N . GLU A 1 195 ? -8.352 -13.086 -0.523 1 95.56 195 GLU A N 1
ATOM 1528 C CA . GLU A 1 195 ? -8.438 -14.414 0.076 1 95.56 195 GLU A CA 1
ATOM 1529 C C . GLU A 1 195 ? -9.766 -14.602 0.811 1 95.56 195 GLU A C 1
ATOM 1531 O O . GLU A 1 195 ? -10.414 -15.641 0.673 1 95.56 195 GLU A O 1
ATOM 1536 N N . SER A 1 196 ? -10.141 -13.586 1.561 1 93.38 196 SER A N 1
ATOM 1537 C CA . SER A 1 196 ? -11.375 -13.648 2.336 1 93.38 196 SER A CA 1
ATOM 1538 C C . SER A 1 196 ? -12.602 -13.672 1.424 1 93.38 196 SER A C 1
ATOM 1540 O O . SER A 1 196 ? -13.57 -14.375 1.701 1 93.38 196 SER A O 1
ATOM 1542 N N . GLU A 1 197 ? -12.531 -12.953 0.359 1 94.44 197 GLU A N 1
ATOM 1543 C CA . GLU A 1 197 ? -13.711 -12.781 -0.487 1 94.44 197 GLU A CA 1
ATOM 1544 C C . GLU A 1 197 ? -13.836 -13.922 -1.496 1 94.44 197 GLU A C 1
ATOM 1546 O O . GLU A 1 197 ? -14.945 -14.289 -1.896 1 94.44 197 GLU A O 1
ATOM 1551 N N . TRP A 1 198 ? -12.727 -14.477 -1.9 1 94.75 198 TRP A N 1
ATOM 1552 C CA . TRP A 1 198 ? -12.734 -15.422 -3.012 1 94.75 198 TRP A CA 1
ATOM 1553 C C . TRP A 1 198 ? -12.859 -16.859 -2.508 1 94.75 198 TRP A C 1
ATOM 1555 O O . TRP A 1 198 ? -13.141 -17.766 -3.283 1 94.75 198 TRP A O 1
ATOM 1565 N N . LYS A 1 199 ? -12.688 -17.047 -1.254 1 90.44 199 LYS A N 1
ATOM 1566 C CA . LYS A 1 199 ? -12.742 -18.391 -0.693 1 90.44 199 LYS A CA 1
ATOM 1567 C C . LYS A 1 199 ? -14.062 -19.078 -1.029 1 90.44 199 LYS A C 1
ATOM 1569 O O . LYS A 1 199 ? -14.078 -20.25 -1.394 1 90.44 199 LYS A O 1
ATOM 1574 N N . GLN A 1 200 ? -15.078 -18.391 -1.001 1 89.75 200 GLN A N 1
ATOM 1575 C CA . GLN A 1 200 ? -16.391 -18.969 -1.248 1 89.75 200 GLN A CA 1
ATOM 1576 C C . GLN A 1 200 ? -16.578 -19.312 -2.723 1 89.75 200 GLN A C 1
ATOM 1578 O O . GLN A 1 200 ? -17.453 -20.109 -3.076 1 89.75 200 GLN A O 1
ATOM 1583 N N . LEU A 1 201 ? -15.805 -18.703 -3.543 1 92.25 201 LEU A N 1
ATOM 1584 C CA . LEU A 1 201 ? -15.852 -18.969 -4.977 1 92.25 201 LEU A CA 1
ATOM 1585 C C . LEU A 1 201 ? -14.992 -20.172 -5.34 1 92.25 201 LEU A C 1
ATOM 1587 O O . LEU A 1 201 ? -14.977 -20.609 -6.492 1 92.25 201 LEU A O 1
ATOM 1591 N N . GLY A 1 202 ? -14.242 -20.641 -4.316 1 94.25 202 GLY A N 1
ATOM 1592 C CA . GLY A 1 202 ? -13.352 -21.766 -4.562 1 94.25 202 GLY A CA 1
ATOM 1593 C C . GLY A 1 202 ? -12 -21.344 -5.102 1 94.25 202 GLY A C 1
ATOM 1594 O O . GLY A 1 202 ? -11.203 -22.188 -5.523 1 94.25 202 GLY A O 1
ATOM 1595 N N . VAL A 1 203 ? -11.75 -20.078 -5.176 1 96.44 203 VAL A N 1
ATOM 1596 C CA . VAL A 1 203 ? -10.477 -19.562 -5.664 1 96.44 203 VAL A CA 1
ATOM 1597 C C . VAL A 1 203 ? -9.531 -19.312 -4.492 1 96.44 203 VAL A C 1
ATOM 1599 O O . VAL A 1 203 ? -9.891 -18.625 -3.529 1 96.44 203 VAL A O 1
ATOM 1602 N N . GLY A 1 204 ? -8.352 -19.922 -4.527 1 97 204 GLY A N 1
ATOM 1603 C CA . GLY A 1 204 ? -7.352 -19.719 -3.488 1 97 204 GLY A CA 1
ATOM 1604 C C . GLY A 1 204 ? -6.445 -18.531 -3.758 1 97 204 GLY A C 1
ATOM 1605 O O . GLY A 1 204 ? -6.152 -18.219 -4.914 1 97 204 GLY A O 1
ATOM 1606 N N . VAL A 1 205 ? -6.078 -17.828 -2.717 1 97.62 205 VAL A N 1
ATOM 1607 C CA . VAL A 1 205 ? -5.105 -16.75 -2.773 1 97.62 205 VAL A CA 1
ATOM 1608 C C . VAL A 1 205 ? -3.961 -17.016 -1.8 1 97.62 205 VAL A C 1
ATOM 1610 O O . VAL A 1 205 ? -4.195 -17.344 -0.631 1 97.62 205 VAL A O 1
ATOM 1613 N N . HIS A 1 206 ? -2.74 -16.922 -2.354 1 98.19 206 HIS A N 1
ATOM 1614 C CA . HIS A 1 206 ? -1.562 -17.234 -1.554 1 98.19 206 HIS A CA 1
ATOM 1615 C C . HIS A 1 206 ? -0.517 -16.125 -1.653 1 98.19 206 HIS A C 1
ATOM 1617 O O . HIS A 1 206 ? -0.305 -15.562 -2.729 1 98.19 206 HIS A O 1
ATOM 1623 N N . ILE A 1 207 ? 0.086 -15.805 -0.553 1 98.38 207 ILE A N 1
ATOM 1624 C CA . ILE A 1 207 ? 1.167 -14.828 -0.51 1 98.38 207 ILE A CA 1
ATOM 1625 C C . ILE A 1 207 ? 2.465 -15.508 -0.083 1 98.38 207 ILE A C 1
ATOM 1627 O O . ILE A 1 207 ? 2.51 -16.172 0.953 1 98.38 207 ILE A O 1
ATOM 1631 N N . ALA A 1 208 ? 3.484 -15.375 -0.869 1 98.44 208 ALA A N 1
ATOM 1632 C CA . ALA A 1 208 ? 4.809 -15.867 -0.497 1 98.44 208 ALA A CA 1
ATOM 1633 C C . ALA A 1 208 ? 5.707 -14.727 -0.032 1 98.44 208 ALA A C 1
ATOM 1635 O O . ALA A 1 208 ? 6.23 -13.969 -0.851 1 98.44 208 ALA A O 1
ATOM 1636 N N . TYR A 1 209 ? 5.891 -14.648 1.269 1 98.12 209 TYR A N 1
ATOM 1637 C CA . TYR A 1 209 ? 6.875 -13.719 1.802 1 98.12 209 TYR A CA 1
ATOM 1638 C C . TYR A 1 209 ? 8.281 -14.281 1.691 1 98.12 209 TYR A C 1
ATOM 1640 O O . TYR A 1 209 ? 8.82 -14.828 2.66 1 98.12 209 TYR A O 1
ATOM 1648 N N . LEU A 1 210 ? 8.906 -14.047 0.546 1 97.62 210 LEU A N 1
ATOM 1649 C CA . LEU A 1 210 ? 10.203 -14.648 0.261 1 97.62 210 LEU A CA 1
ATOM 1650 C C . LEU A 1 210 ? 11.328 -13.844 0.91 1 97.62 210 LEU A C 1
ATOM 1652 O O . LEU A 1 210 ? 11.297 -12.609 0.911 1 97.62 210 LEU A O 1
ATOM 1656 N N . PRO A 1 211 ? 12.266 -14.594 1.451 1 94.81 211 PRO A N 1
ATOM 1657 C CA . PRO A 1 211 ? 13.508 -13.906 1.798 1 94.81 211 PRO A CA 1
ATOM 1658 C C . PRO A 1 211 ? 14.359 -13.578 0.575 1 94.81 211 PRO A C 1
ATOM 1660 O O . PRO A 1 211 ? 13.875 -13.641 -0.557 1 94.81 211 PRO A O 1
ATOM 1663 N N . LEU A 1 212 ? 15.594 -13.164 0.804 1 92.56 212 LEU A N 1
ATOM 1664 C CA . LEU A 1 212 ? 16.453 -12.742 -0.292 1 92.56 212 LEU A CA 1
ATOM 1665 C C . LEU A 1 212 ? 16.609 -13.852 -1.325 1 92.56 212 LEU A C 1
ATOM 1667 O O . LEU A 1 212 ? 16.875 -15 -0.972 1 92.56 212 LEU A O 1
ATOM 1671 N N . VAL A 1 213 ? 16.234 -13.547 -2.492 1 93.5 213 VAL A N 1
ATOM 1672 C CA . VAL A 1 213 ? 16.422 -14.445 -3.629 1 93.5 213 VAL A CA 1
ATOM 1673 C C . VAL A 1 213 ? 17.391 -13.828 -4.629 1 93.5 213 VAL A C 1
ATOM 1675 O O . VAL A 1 213 ? 17.281 -12.648 -4.965 1 93.5 213 VAL A O 1
ATOM 1678 N N . ARG A 1 214 ? 18.281 -14.641 -5.078 1 91 214 ARG A N 1
ATOM 1679 C CA . ARG A 1 214 ? 19.25 -14.148 -6.047 1 91 214 ARG A CA 1
ATOM 1680 C C . ARG A 1 214 ? 18.625 -14.016 -7.43 1 91 214 ARG A C 1
ATOM 1682 O O . ARG A 1 214 ? 18.391 -15.016 -8.109 1 91 214 ARG A O 1
ATOM 1689 N N . THR A 1 215 ? 18.344 -12.828 -7.777 1 90.31 215 THR A N 1
ATOM 1690 C CA . THR A 1 215 ? 17.828 -12.438 -9.086 1 90.31 215 THR A CA 1
ATOM 1691 C C . THR A 1 215 ? 18.484 -11.141 -9.562 1 90.31 215 THR A C 1
ATOM 1693 O O . THR A 1 215 ? 19.203 -10.5 -8.805 1 90.31 215 THR A O 1
ATOM 1696 N N . GLU A 1 216 ? 18.281 -10.867 -10.844 1 85.5 216 GLU A N 1
ATOM 1697 C CA . GLU A 1 216 ? 18.797 -9.594 -11.336 1 85.5 216 GLU A CA 1
ATOM 1698 C C . GLU A 1 216 ? 18.25 -8.422 -10.523 1 85.5 216 GLU A C 1
ATOM 1700 O O . GLU A 1 216 ? 18.969 -7.465 -10.25 1 85.5 216 GLU A O 1
ATOM 1705 N N . MET A 1 217 ? 17.047 -8.492 -10.078 1 83.38 217 MET A N 1
ATOM 1706 C CA . MET A 1 217 ? 16.406 -7.434 -9.297 1 83.38 217 MET A CA 1
ATOM 1707 C C . MET A 1 217 ? 17.125 -7.238 -7.965 1 83.38 217 MET A C 1
ATOM 1709 O O . MET A 1 217 ? 17.5 -6.117 -7.617 1 83.38 217 MET A O 1
ATOM 1713 N N . SER A 1 218 ? 17.359 -8.305 -7.234 1 82.88 218 SER A N 1
ATOM 1714 C CA . SER A 1 218 ? 17.953 -8.219 -5.902 1 82.88 218 SER A CA 1
ATOM 1715 C C . SER A 1 218 ? 19.438 -7.883 -5.977 1 82.88 218 SER A C 1
ATOM 1717 O O . SER A 1 218 ? 19.969 -7.172 -5.117 1 82.88 218 SER A O 1
ATOM 1719 N N . MET A 1 219 ? 20.062 -8.336 -7.031 1 81.62 219 MET A N 1
ATOM 1720 C CA . MET A 1 219 ? 21.516 -8.195 -7.125 1 81.62 219 MET A CA 1
ATOM 1721 C C . MET A 1 219 ? 21.891 -6.805 -7.633 1 81.62 219 MET A C 1
ATOM 1723 O O . MET A 1 219 ? 23.062 -6.445 -7.648 1 81.62 219 MET A O 1
ATOM 1727 N N . ALA A 1 220 ? 20.875 -6.105 -8.008 1 80.38 220 ALA A N 1
ATOM 1728 C CA . ALA A 1 220 ? 21.125 -4.715 -8.383 1 80.38 220 ALA A CA 1
ATOM 1729 C C . ALA A 1 220 ? 21.641 -3.914 -7.188 1 80.38 220 ALA A C 1
ATOM 1731 O O . ALA A 1 220 ? 22.328 -2.902 -7.359 1 80.38 220 ALA A O 1
ATOM 1732 N N . ASN A 1 221 ? 21.312 -4.332 -5.98 1 81.38 221 ASN A N 1
ATOM 1733 C CA . ASN A 1 221 ? 21.844 -3.742 -4.762 1 81.38 221 ASN A CA 1
ATOM 1734 C C . ASN A 1 221 ? 23.125 -4.441 -4.312 1 81.38 221 ASN A C 1
ATOM 1736 O O . ASN A 1 221 ? 23.078 -5.598 -3.879 1 81.38 221 ASN A O 1
ATOM 1740 N N . PRO A 1 222 ? 24.203 -3.764 -4.332 1 78.88 222 PRO A N 1
ATOM 1741 C CA . PRO A 1 222 ? 25.5 -4.391 -4.027 1 78.88 222 PRO A CA 1
ATOM 1742 C C . PRO A 1 222 ? 25.562 -4.953 -2.611 1 78.88 222 PRO A C 1
ATOM 1744 O O . PRO A 1 222 ? 26.297 -5.902 -2.354 1 78.88 222 PRO A O 1
ATOM 1747 N N . ASN A 1 223 ? 24.75 -4.441 -1.743 1 76.06 223 ASN A N 1
ATOM 1748 C CA . ASN A 1 223 ? 24.781 -4.871 -0.35 1 76.06 223 ASN A CA 1
ATOM 1749 C C . ASN A 1 223 ? 24.234 -6.289 -0.189 1 76.06 223 ASN A C 1
ATOM 1751 O O . ASN A 1 223 ? 24.469 -6.93 0.837 1 76.06 223 ASN A O 1
ATOM 1755 N N . TYR A 1 224 ? 23.625 -6.73 -1.221 1 81.19 224 TYR A N 1
ATOM 1756 C CA . TYR A 1 224 ? 22.984 -8.031 -1.102 1 81.19 224 TYR A CA 1
ATOM 1757 C C . TYR A 1 224 ? 23.828 -9.125 -1.732 1 81.19 224 TYR A C 1
ATOM 1759 O O . TYR A 1 224 ? 23.562 -10.312 -1.549 1 81.19 224 TYR A O 1
ATOM 1767 N N . ARG A 1 225 ? 24.859 -8.828 -2.422 1 78.5 225 ARG A N 1
ATOM 1768 C CA . ARG A 1 225 ? 25.625 -9.781 -3.225 1 78.5 225 ARG A CA 1
ATOM 1769 C C . ARG A 1 225 ? 26.344 -10.789 -2.34 1 78.5 225 ARG A C 1
ATOM 1771 O O . ARG A 1 225 ? 26.531 -11.945 -2.725 1 78.5 225 ARG A O 1
ATOM 1778 N N . SER A 1 226 ? 26.547 -10.414 -1.091 1 78.94 226 SER A N 1
ATOM 1779 C CA . SER A 1 226 ? 27.344 -11.281 -0.234 1 78.94 226 SER A CA 1
ATOM 1780 C C . SER A 1 226 ? 26.469 -11.992 0.799 1 78.94 226 SER A C 1
ATOM 1782 O O . SER A 1 226 ? 26.953 -12.844 1.544 1 78.94 226 SER A O 1
ATOM 1784 N N . LEU A 1 227 ? 25.234 -11.766 0.704 1 82.94 227 LEU A N 1
ATOM 1785 C CA . LEU A 1 227 ? 24.344 -12.328 1.713 1 82.94 227 LEU A CA 1
ATOM 1786 C C . LEU A 1 227 ? 23.781 -13.664 1.248 1 82.94 227 LEU A C 1
ATOM 1788 O O . LEU A 1 227 ? 23.625 -13.898 0.046 1 82.94 227 LEU A O 1
ATOM 1792 N N . PRO A 1 228 ? 23.594 -14.578 2.227 1 87 228 PRO A N 1
ATOM 1793 C CA . PRO A 1 228 ? 22.875 -15.797 1.848 1 87 228 PRO A CA 1
ATOM 1794 C C . PRO A 1 228 ? 21.5 -15.508 1.227 1 87 228 PRO A C 1
ATOM 1796 O O . PRO A 1 228 ? 20.812 -14.578 1.654 1 87 228 PRO A O 1
ATOM 1799 N N . ALA A 1 229 ? 21.188 -16.297 0.216 1 91.44 229 ALA A N 1
ATOM 1800 C CA . ALA A 1 229 ? 19.953 -16.078 -0.522 1 91.44 229 ALA A CA 1
ATOM 1801 C C . ALA A 1 229 ? 19.484 -17.375 -1.193 1 91.44 229 ALA A C 1
ATOM 1803 O O . ALA A 1 229 ? 20.297 -18.266 -1.462 1 91.44 229 ALA A O 1
ATOM 1804 N N . TYR A 1 230 ? 18.234 -17.5 -1.41 1 93.75 230 TYR A N 1
ATOM 1805 C CA . TYR A 1 230 ? 17.719 -18.562 -2.26 1 93.75 230 TYR A CA 1
ATOM 1806 C C . TYR A 1 230 ? 18.078 -18.328 -3.721 1 93.75 230 TYR A C 1
ATOM 1808 O O . TYR A 1 230 ? 18.234 -17.172 -4.145 1 93.75 230 TYR A O 1
ATOM 1816 N N . SER A 1 231 ? 18.219 -19.453 -4.449 1 94.81 231 SER A N 1
ATOM 1817 C CA . SER A 1 231 ? 18.25 -19.328 -5.902 1 94.81 231 SER A CA 1
ATOM 1818 C C . SER A 1 231 ? 16.859 -19.109 -6.473 1 94.81 231 SER A C 1
ATOM 1820 O O . SER A 1 231 ? 15.859 -19.297 -5.777 1 94.81 231 SER A O 1
ATOM 1822 N N . ALA A 1 232 ? 16.766 -18.688 -7.699 1 96.94 232 ALA A N 1
ATOM 1823 C CA . ALA A 1 232 ? 15.484 -18.562 -8.375 1 96.94 232 ALA A CA 1
ATOM 1824 C C . ALA A 1 232 ? 14.742 -19.891 -8.398 1 96.94 232 ALA A C 1
ATOM 1826 O O . ALA A 1 232 ? 13.516 -19.922 -8.242 1 96.94 232 ALA A O 1
ATOM 1827 N N . ASP A 1 233 ? 15.484 -20.969 -8.555 1 96.81 233 ASP A N 1
ATOM 1828 C CA . ASP A 1 233 ? 14.898 -22.312 -8.57 1 96.81 233 ASP A CA 1
ATOM 1829 C C . ASP A 1 233 ? 14.305 -22.656 -7.207 1 96.81 233 ASP A C 1
ATOM 1831 O O . ASP A 1 233 ? 13.227 -23.266 -7.133 1 96.81 233 ASP A O 1
ATOM 1835 N N . ASP A 1 234 ? 15.055 -22.297 -6.156 1 96.94 234 ASP A N 1
ATOM 1836 C CA . ASP A 1 234 ? 14.547 -22.531 -4.809 1 96.94 234 ASP A CA 1
ATOM 1837 C C . ASP A 1 234 ? 13.242 -21.766 -4.582 1 96.94 234 ASP A C 1
ATOM 1839 O O . ASP A 1 234 ? 12.289 -22.312 -4.016 1 96.94 234 ASP A O 1
ATOM 1843 N N . ALA A 1 235 ? 13.25 -20.562 -5.004 1 97.81 235 ALA A N 1
ATOM 1844 C CA . ALA A 1 235 ? 12.062 -19.719 -4.844 1 97.81 235 ALA A CA 1
ATOM 1845 C C . ALA A 1 235 ? 10.883 -20.297 -5.629 1 97.81 235 ALA A C 1
ATOM 1847 O O . ALA A 1 235 ? 9.758 -20.312 -5.137 1 97.81 235 ALA A O 1
ATOM 1848 N N . ALA A 1 236 ? 11.117 -20.75 -6.836 1 98.19 236 ALA A N 1
ATOM 1849 C CA . ALA A 1 236 ? 10.078 -21.375 -7.645 1 98.19 236 ALA A CA 1
ATOM 1850 C C . ALA A 1 236 ? 9.477 -22.578 -6.926 1 98.19 236 ALA A C 1
ATOM 1852 O O . ALA A 1 236 ? 8.258 -22.766 -6.922 1 98.19 236 ALA A O 1
ATOM 1853 N N . CYS A 1 237 ? 10.344 -23.359 -6.305 1 97.5 237 CYS A N 1
ATOM 1854 C CA . CYS A 1 237 ? 9.891 -24.531 -5.562 1 97.5 237 CYS A CA 1
ATOM 1855 C C . CYS A 1 237 ? 8.984 -24.109 -4.406 1 97.5 237 CYS A C 1
ATOM 1857 O O . CYS A 1 237 ? 7.961 -24.766 -4.156 1 97.5 237 CYS A O 1
ATOM 1859 N N . ILE A 1 238 ? 9.398 -23.062 -3.752 1 97.5 238 ILE A N 1
ATOM 1860 C CA . ILE A 1 238 ? 8.602 -22.562 -2.635 1 97.5 238 ILE A CA 1
ATOM 1861 C C . ILE A 1 238 ? 7.223 -22.141 -3.133 1 97.5 238 ILE A C 1
ATOM 1863 O O . ILE A 1 238 ? 6.207 -22.469 -2.521 1 97.5 238 ILE A O 1
ATOM 1867 N N . LEU A 1 239 ? 7.16 -21.453 -4.246 1 98.31 239 LEU A N 1
ATOM 1868 C CA . LEU A 1 239 ? 5.898 -20.984 -4.805 1 98.31 239 LEU A CA 1
ATOM 1869 C C . LEU A 1 239 ? 5.02 -22.156 -5.223 1 98.31 239 LEU A C 1
ATOM 1871 O O . LEU A 1 239 ? 3.809 -22.141 -4.988 1 98.31 239 LEU A O 1
ATOM 1875 N N . LEU A 1 240 ? 5.598 -23.172 -5.84 1 98.25 240 LEU A N 1
ATOM 1876 C CA . LEU A 1 240 ? 4.852 -24.328 -6.293 1 98.25 240 LEU A CA 1
ATOM 1877 C C . LEU A 1 240 ? 4.277 -25.109 -5.105 1 98.25 240 LEU A C 1
ATOM 1879 O O . LEU A 1 240 ? 3.117 -25.531 -5.137 1 98.25 240 LEU A O 1
ATOM 1883 N N . ARG A 1 241 ? 5.055 -25.234 -4.086 1 97.25 241 ARG A N 1
ATOM 1884 C CA . ARG A 1 241 ? 4.57 -25.906 -2.885 1 97.25 241 ARG A CA 1
ATOM 1885 C C . ARG A 1 241 ? 3.412 -25.141 -2.258 1 97.25 241 ARG A C 1
ATOM 1887 O O . ARG A 1 241 ? 2.438 -25.734 -1.804 1 97.25 241 ARG A O 1
ATOM 1894 N N . LEU A 1 242 ? 3.619 -23.844 -2.229 1 97.31 242 LEU A N 1
ATOM 1895 C CA . LEU A 1 242 ? 2.568 -23 -1.671 1 97.31 242 LEU A CA 1
ATOM 1896 C C . LEU A 1 242 ? 1.278 -23.141 -2.471 1 97.31 242 LEU A C 1
ATOM 1898 O O . LEU A 1 242 ? 0.191 -23.219 -1.895 1 97.31 242 LEU A O 1
ATOM 1902 N N . ALA A 1 243 ? 1.369 -23.188 -3.73 1 96.94 243 ALA A N 1
ATOM 1903 C CA . ALA A 1 243 ? 0.221 -23.297 -4.625 1 96.94 243 ALA A CA 1
ATOM 1904 C C . ALA A 1 243 ? -0.502 -24.625 -4.434 1 96.94 243 ALA A C 1
ATOM 1906 O O . ALA A 1 243 ? -1.719 -24.719 -4.617 1 96.94 243 ALA A O 1
ATOM 1907 N N . MET A 1 244 ? 0.241 -25.656 -4.09 1 94.62 244 MET A N 1
ATOM 1908 C CA . MET A 1 244 ? -0.317 -27.016 -3.98 1 94.62 244 MET A CA 1
ATOM 1909 C C . MET A 1 244 ? -0.901 -27.25 -2.592 1 94.62 244 MET A C 1
ATOM 1911 O O . MET A 1 244 ? -1.664 -28.188 -2.387 1 94.62 244 MET A O 1
ATOM 1915 N N . LYS A 1 245 ? -0.542 -26.281 -1.685 1 85.94 245 LYS A N 1
ATOM 1916 C CA . LYS A 1 245 ? -1.021 -26.438 -0.314 1 85.94 245 LYS A CA 1
ATOM 1917 C C . LYS A 1 245 ? -2.182 -25.5 -0.025 1 85.94 245 LYS A C 1
ATOM 1919 O O . LYS A 1 245 ? -2.5 -24.625 -0.841 1 85.94 245 LYS A O 1
ATOM 1924 N N . SER A 1 246 ? -2.846 -25.75 1.055 1 79.62 246 SER A N 1
ATOM 1925 C CA . SER A 1 246 ? -4.004 -24.938 1.41 1 79.62 246 SER A CA 1
ATOM 1926 C C . SER A 1 246 ? -3.621 -23.812 2.379 1 79.62 246 SER A C 1
ATOM 1928 O O . SER A 1 246 ? -4.48 -23.266 3.072 1 79.62 246 SER A O 1
ATOM 1930 N N . ARG A 1 247 ? -2.35 -23.484 2.297 1 88.12 247 ARG A N 1
ATOM 1931 C CA . ARG A 1 247 ? -1.912 -22.422 3.188 1 88.12 247 ARG A CA 1
ATOM 1932 C C . ARG A 1 247 ? -2.037 -21.062 2.512 1 88.12 247 ARG A C 1
ATOM 1934 O O . ARG A 1 247 ? -1.782 -20.938 1.312 1 88.12 247 ARG A O 1
ATOM 1941 N N . PHE A 1 248 ? -2.332 -20.125 3.324 1 91.44 248 PHE A N 1
ATOM 1942 C CA . PHE A 1 248 ? -2.531 -18.781 2.805 1 91.44 248 PHE A CA 1
ATOM 1943 C C . PHE A 1 248 ? -1.198 -18.141 2.443 1 91.44 248 PHE A C 1
ATOM 1945 O O . PHE A 1 248 ? -1.087 -17.469 1.42 1 91.44 248 PHE A O 1
ATOM 1952 N N . SER A 1 249 ? -0.219 -18.453 3.344 1 95.56 249 SER A N 1
ATOM 1953 C CA . SER A 1 249 ? 1.024 -17.719 3.094 1 95.56 249 SER A CA 1
ATOM 1954 C C . SER A 1 249 ? 2.238 -18.578 3.457 1 95.56 249 SER A C 1
ATOM 1956 O O . SER A 1 249 ? 2.121 -19.547 4.203 1 95.56 249 SER A O 1
ATOM 1958 N N . TYR A 1 250 ? 3.303 -18.234 2.797 1 96.5 250 TYR A N 1
ATOM 1959 C CA . TYR A 1 250 ? 4.621 -18.734 3.176 1 96.5 250 TYR A CA 1
ATOM 1960 C C . TYR A 1 250 ? 5.449 -17.641 3.834 1 96.5 250 TYR A C 1
ATOM 1962 O O . TYR A 1 250 ? 5.52 -16.516 3.326 1 96.5 250 TYR A O 1
ATOM 1970 N N . GLN A 1 251 ? 6.027 -17.953 4.926 1 95.5 251 GLN A N 1
ATOM 1971 C CA . GLN A 1 251 ? 7.047 -17.156 5.613 1 95.5 251 GLN A CA 1
ATOM 1972 C C . GLN A 1 251 ? 8.18 -18.047 6.121 1 95.5 251 GLN A C 1
ATOM 1974 O O . GLN A 1 251 ? 7.934 -19.156 6.605 1 95.5 251 GLN A O 1
ATOM 1979 N N . PRO A 1 252 ? 9.398 -17.578 5.941 1 95 252 PRO A N 1
ATOM 1980 C CA . PRO A 1 252 ? 10.469 -18.375 6.547 1 95 252 PRO A CA 1
ATOM 1981 C C . PRO A 1 252 ? 10.281 -18.547 8.055 1 95 252 PRO A C 1
ATOM 1983 O O . PRO A 1 252 ? 9.727 -17.672 8.719 1 95 252 PRO A O 1
ATOM 1986 N N . TRP A 1 253 ? 10.797 -19.641 8.586 1 92.31 253 TRP A N 1
ATOM 1987 C CA . TRP A 1 253 ? 10.57 -20 9.984 1 92.31 253 TRP A CA 1
ATOM 1988 C C . TRP A 1 253 ? 11.094 -18.906 10.914 1 92.31 253 TRP A C 1
ATOM 1990 O O . TRP A 1 253 ? 10.484 -18.625 11.953 1 92.31 253 TRP A O 1
ATOM 2000 N N . TRP A 1 254 ? 12.219 -18.344 10.57 1 92.06 254 TRP A N 1
ATOM 2001 C CA . TRP A 1 254 ? 12.812 -17.328 11.43 1 92.06 254 TRP A CA 1
ATOM 2002 C C . TRP A 1 254 ? 11.977 -16.047 11.422 1 92.06 254 TRP A C 1
ATOM 2004 O O . TRP A 1 254 ? 11.938 -15.32 12.422 1 92.06 254 TRP A O 1
ATOM 2014 N N . ALA A 1 255 ? 11.289 -15.719 10.305 1 93 255 ALA A N 1
ATOM 2015 C CA . ALA A 1 255 ? 10.438 -14.531 10.242 1 93 255 ALA A CA 1
ATOM 2016 C C . ALA A 1 255 ? 9.188 -14.711 11.094 1 93 255 ALA A C 1
ATOM 2018 O O . ALA A 1 255 ? 8.672 -13.742 11.656 1 93 255 ALA A O 1
ATOM 2019 N N . ARG A 1 256 ? 8.695 -15.922 11.18 1 90.81 256 ARG A N 1
ATOM 2020 C CA . ARG A 1 256 ? 7.535 -16.219 12.016 1 90.81 256 ARG A CA 1
ATOM 2021 C C . ARG A 1 256 ? 7.805 -15.875 13.477 1 90.81 256 ARG A C 1
ATOM 2023 O O . ARG A 1 256 ? 6.895 -15.477 14.203 1 90.81 256 ARG A O 1
ATOM 2030 N N . LEU A 1 257 ? 9.023 -15.93 13.836 1 89.56 257 LEU A N 1
ATOM 2031 C CA . LEU A 1 257 ? 9.406 -15.68 15.219 1 89.56 257 LEU A CA 1
ATOM 2032 C C . LEU A 1 257 ? 9.828 -14.234 15.406 1 89.56 257 LEU A C 1
ATOM 2034 O O . LEU A 1 257 ? 9.43 -13.586 16.375 1 89.56 257 LEU A O 1
ATOM 2038 N N . THR A 1 258 ? 10.547 -13.7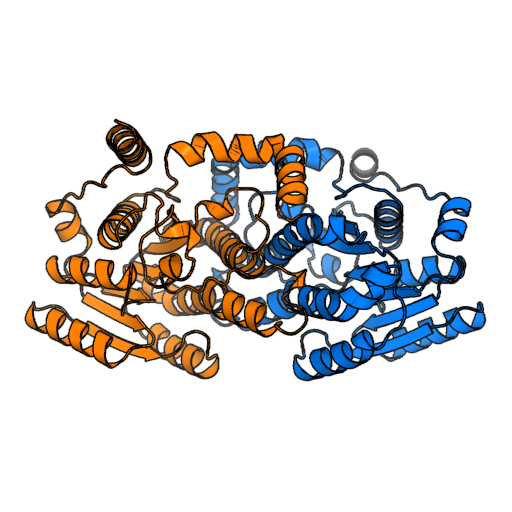58 14.414 1 90.62 258 THR A N 1
ATOM 2039 C CA . THR A 1 258 ? 11.227 -12.484 14.633 1 90.62 258 THR A CA 1
ATOM 2040 C C . THR A 1 258 ? 10.32 -11.32 14.234 1 90.62 258 THR A C 1
ATOM 2042 O O . THR A 1 258 ? 10.422 -10.234 14.797 1 90.62 258 THR A O 1
ATOM 2045 N N . ALA A 1 259 ? 9.469 -11.5 13.273 1 89.69 259 ALA A N 1
ATOM 2046 C CA . ALA A 1 259 ? 8.664 -10.398 12.758 1 89.69 259 ALA A CA 1
ATOM 2047 C C . ALA A 1 259 ? 7.719 -9.852 13.828 1 89.69 259 ALA A C 1
ATOM 2049 O O . ALA A 1 259 ? 7.652 -8.641 14.047 1 89.69 259 ALA A O 1
ATOM 2050 N N . PRO A 1 260 ? 7.039 -10.742 14.586 1 85.19 260 PRO A N 1
ATOM 2051 C CA . PRO A 1 260 ? 6.184 -10.234 15.656 1 85.19 260 PRO A CA 1
ATOM 2052 C C . PRO A 1 260 ? 6.973 -9.516 16.75 1 85.19 260 PRO A C 1
ATOM 2054 O O . PRO A 1 260 ? 6.5 -8.523 17.312 1 85.19 260 PRO A O 1
ATOM 2057 N N . VAL A 1 261 ? 8.125 -9.953 17.016 1 84.94 261 VAL A N 1
ATOM 2058 C CA . VAL A 1 261 ? 8.984 -9.328 18.016 1 84.94 261 VAL A CA 1
ATOM 2059 C C . VAL A 1 261 ? 9.406 -7.938 17.531 1 84.94 261 VAL A C 1
ATOM 2061 O O . VAL A 1 261 ? 9.383 -6.977 18.312 1 84.94 261 VAL A O 1
ATOM 2064 N N . ALA A 1 262 ? 9.734 -7.941 16.297 1 84.75 262 ALA A N 1
ATOM 2065 C CA . ALA A 1 262 ? 10.141 -6.66 15.727 1 84.75 262 ALA A CA 1
ATOM 2066 C C . ALA A 1 262 ? 8.984 -5.66 15.75 1 84.75 262 ALA A C 1
ATOM 2068 O O . ALA A 1 262 ? 9.195 -4.469 15.977 1 84.75 262 ALA A O 1
ATOM 2069 N N . SER A 1 263 ? 7.82 -6.141 15.516 1 80.94 263 SER A N 1
ATOM 2070 C CA . SER A 1 263 ? 6.641 -5.281 15.531 1 80.94 263 SER A CA 1
ATOM 2071 C C . SER A 1 263 ? 6.344 -4.77 16.938 1 80.94 263 SER A C 1
ATOM 2073 O O . SER A 1 263 ? 5.934 -3.617 17.109 1 80.94 263 SER A O 1
ATOM 2075 N N . LEU A 1 264 ? 6.621 -5.621 17.875 1 79.81 264 LEU A N 1
ATOM 2076 C CA . LEU A 1 264 ? 6.398 -5.25 19.266 1 79.81 264 LEU A CA 1
ATOM 2077 C C . LEU A 1 264 ? 7.391 -4.18 19.703 1 79.81 264 LEU A C 1
ATOM 2079 O O . LEU A 1 264 ? 7.055 -3.311 20.516 1 79.81 264 LEU A O 1
ATOM 2083 N N . PHE A 1 265 ? 8.555 -4.223 19.125 1 81.69 265 PHE A N 1
ATOM 2084 C CA . PHE A 1 265 ? 9.594 -3.266 19.484 1 81.69 265 PHE A CA 1
ATOM 2085 C C . PHE A 1 265 ? 9.805 -2.246 18.375 1 81.69 265 PHE A C 1
ATOM 2087 O O . PHE A 1 265 ? 10.93 -1.811 18.125 1 81.69 265 PHE A O 1
ATOM 2094 N N . ALA A 1 266 ? 8.773 -2.01 17.734 1 79.38 266 ALA A N 1
ATOM 2095 C CA . ALA A 1 266 ? 8.836 -1.135 16.562 1 79.38 266 ALA A CA 1
ATOM 2096 C C . ALA A 1 266 ? 9.469 0.206 16.906 1 79.38 266 ALA A C 1
ATOM 2098 O O . ALA A 1 266 ? 10.312 0.717 16.172 1 79.38 266 ALA A O 1
ATOM 2099 N N . PRO A 1 267 ? 9.133 0.791 18.078 1 76.25 267 PRO A N 1
ATOM 2100 C CA . PRO A 1 267 ? 9.781 2.061 18.406 1 76.25 267 PRO A CA 1
ATOM 2101 C C . PRO A 1 267 ? 11.297 1.938 18.5 1 76.25 267 PRO A C 1
ATOM 2103 O O . PRO A 1 267 ? 12.023 2.852 18.094 1 76.25 267 PRO A O 1
ATOM 2106 N N . LEU A 1 268 ? 11.711 0.801 18.984 1 76.38 268 LEU A N 1
ATOM 2107 C CA . LEU A 1 268 ? 13.148 0.574 19.094 1 76.38 268 LEU A CA 1
ATOM 2108 C C . LEU A 1 268 ? 13.766 0.363 17.719 1 76.38 268 LEU A C 1
ATOM 2110 O O . LEU A 1 268 ? 14.844 0.894 17.422 1 76.38 268 LEU A O 1
ATOM 2114 N N . VAL A 1 269 ? 13.133 -0.367 16.922 1 78.81 269 VAL A N 1
ATOM 2115 C CA . VAL A 1 269 ? 13.594 -0.612 15.562 1 78.81 269 VAL A CA 1
ATOM 2116 C C . VAL A 1 269 ? 13.672 0.708 14.797 1 78.81 269 VAL A C 1
ATOM 2118 O O . VAL A 1 269 ? 14.656 0.97 14.094 1 78.81 269 VAL A O 1
ATOM 2121 N N . ARG A 1 270 ? 12.68 1.47 15.031 1 75.94 270 ARG A N 1
ATOM 2122 C CA . ARG A 1 270 ? 12.641 2.777 14.383 1 75.94 270 ARG A CA 1
ATOM 2123 C C . ARG A 1 270 ? 13.797 3.656 14.859 1 75.94 270 ARG A C 1
ATOM 2125 O O . ARG A 1 270 ? 14.406 4.367 14.055 1 75.94 270 ARG A O 1
ATOM 2132 N N . PHE A 1 271 ? 14.055 3.588 16.094 1 79 271 PHE A N 1
ATOM 2133 C CA . PHE A 1 271 ? 15.164 4.34 16.656 1 79 271 PHE A CA 1
ATOM 2134 C C . PHE A 1 271 ? 16.484 3.959 15.984 1 79 271 PHE A C 1
ATOM 2136 O O . PHE A 1 271 ? 17.266 4.832 15.617 1 79 271 PHE A O 1
ATOM 2143 N N . PHE A 1 272 ? 16.656 2.672 15.773 1 77.56 272 PHE A N 1
ATOM 2144 C CA . PHE A 1 272 ? 17.875 2.203 15.148 1 77.56 272 PHE A CA 1
ATOM 2145 C C . PHE A 1 272 ? 17.938 2.621 13.68 1 77.56 272 PHE A C 1
ATOM 2147 O O . PHE A 1 272 ? 19 2.951 13.164 1 77.56 272 PHE A O 1
ATOM 2154 N N . TYR A 1 273 ? 16.812 2.625 13.031 1 78.38 273 TYR A N 1
ATOM 2155 C CA . TYR A 1 273 ? 16.75 3.084 11.648 1 78.38 273 TYR A CA 1
ATOM 2156 C C . TYR A 1 273 ? 17.156 4.551 11.539 1 78.38 273 TYR A C 1
ATOM 2158 O O . TYR A 1 273 ? 17.875 4.941 10.625 1 78.38 273 TYR A O 1
ATOM 2166 N N . GLN A 1 274 ? 16.688 5.297 12.477 1 76.75 274 GLN A N 1
ATOM 2167 C CA . GLN A 1 274 ? 16.984 6.727 12.5 1 76.75 274 GLN A CA 1
ATOM 2168 C C . GLN A 1 274 ? 18.484 6.984 12.68 1 76.75 274 GLN A C 1
ATOM 2170 O O . GLN A 1 274 ? 19.031 7.902 12.062 1 76.75 274 GLN A O 1
ATOM 2175 N N . LYS A 1 275 ? 19.062 6.113 13.43 1 73.88 275 LYS A N 1
ATOM 2176 C CA . LYS A 1 275 ? 20.5 6.266 13.688 1 73.88 275 LYS A CA 1
ATOM 2177 C C . LYS A 1 275 ? 21.328 5.785 12.492 1 73.88 275 LYS A C 1
ATOM 2179 O O . LYS A 1 275 ? 22.375 6.344 12.195 1 73.88 275 LYS A O 1
ATOM 2184 N N . ALA A 1 276 ? 20.859 4.777 11.828 1 69.69 276 ALA A N 1
ATOM 2185 C CA . ALA A 1 276 ? 21.578 4.164 10.719 1 69.69 276 ALA A CA 1
ATOM 2186 C C . ALA A 1 276 ? 21.578 5.074 9.492 1 69.69 276 ALA A C 1
ATOM 2188 O O . ALA A 1 276 ? 22.469 4.98 8.641 1 69.69 276 ALA A O 1
ATOM 2189 N N . VAL A 1 277 ? 20.594 5.891 9.391 1 72.88 277 VAL A N 1
ATOM 2190 C CA . VAL A 1 277 ? 20.484 6.781 8.242 1 72.88 277 VAL A CA 1
ATOM 2191 C C . VAL A 1 277 ? 21.5 7.922 8.367 1 72.88 277 VAL A C 1
ATOM 2193 O O . VAL A 1 277 ? 21.844 8.57 7.379 1 72.88 277 VAL A O 1
ATOM 2196 N N . GLN A 1 278 ? 22.031 8.102 9.555 1 62.41 278 GLN A N 1
ATOM 2197 C CA . GLN A 1 278 ? 23.047 9.133 9.766 1 62.41 278 GLN A CA 1
ATOM 2198 C C . GLN A 1 278 ? 24.375 8.742 9.148 1 62.41 278 GLN A C 1
ATOM 2200 O O . GLN A 1 278 ? 24.797 7.582 9.234 1 62.41 278 GLN A O 1
ATOM 2205 N N . MET B 1 1 ? -33.094 3.42 27.734 1 44.31 1 MET B N 1
ATOM 2206 C CA . MET B 1 1 ? -32 2.654 28.344 1 44.31 1 MET B CA 1
ATOM 2207 C C . MET B 1 1 ? -31 2.223 27.281 1 44.31 1 MET B C 1
ATOM 2209 O O . MET B 1 1 ? -29.797 2.406 27.453 1 44.31 1 MET B O 1
ATOM 2213 N N . LYS B 1 2 ? -31.531 1.566 26.219 1 54.22 2 LYS B N 1
ATOM 2214 C CA . LYS B 1 2 ? -30.641 1.153 25.141 1 54.22 2 LYS B CA 1
ATOM 2215 C C . LYS B 1 2 ? -29.953 2.355 24.5 1 54.22 2 LYS B C 1
ATOM 2217 O O . LYS B 1 2 ? -28.75 2.316 24.219 1 54.22 2 LYS B O 1
ATOM 2222 N N . LYS B 1 3 ? -30.719 3.328 24.438 1 57.28 3 LYS B N 1
ATOM 2223 C CA . LYS B 1 3 ? -30.188 4.555 23.844 1 57.28 3 LYS B CA 1
ATOM 2224 C C . LYS B 1 3 ? -29.141 5.195 24.75 1 57.28 3 LYS B C 1
ATOM 2226 O O . LYS B 1 3 ? -28.141 5.73 24.266 1 57.28 3 LYS B O 1
ATOM 2231 N N . SER B 1 4 ? -29.391 5.137 25.922 1 56.66 4 SER B N 1
ATOM 2232 C CA . SER B 1 4 ? -28.453 5.691 26.906 1 56.66 4 SER B CA 1
ATOM 2233 C C . SER B 1 4 ? -27.172 4.867 26.984 1 56.66 4 SER B C 1
ATOM 2235 O O . SER B 1 4 ? -26.078 5.422 27.047 1 56.66 4 SER B O 1
ATOM 2237 N N . MET B 1 5 ? -27.266 3.545 26.953 1 58.47 5 MET B N 1
ATOM 2238 C CA . MET B 1 5 ? -26.094 2.664 26.953 1 58.47 5 MET B CA 1
ATOM 2239 C C . MET B 1 5 ? -25.266 2.848 25.688 1 58.47 5 MET B C 1
ATOM 2241 O O . MET B 1 5 ? -24.031 2.857 25.734 1 58.47 5 MET B O 1
ATOM 2245 N N . LEU B 1 6 ? -25.953 3.096 24.641 1 63.69 6 LEU B N 1
ATOM 2246 C CA . LEU B 1 6 ? -25.266 3.33 23.375 1 63.69 6 LEU B CA 1
ATOM 2247 C C . LEU B 1 6 ? -24.5 4.648 23.406 1 63.69 6 LEU B C 1
ATOM 2249 O O . LEU B 1 6 ? -23.391 4.734 22.891 1 63.69 6 LEU B O 1
ATOM 2253 N N . LYS B 1 7 ? -25.078 5.547 24.094 1 66.88 7 LYS B N 1
ATOM 2254 C CA . LYS B 1 7 ? -24.438 6.852 24.203 1 66.88 7 LYS B CA 1
ATOM 2255 C C . LYS B 1 7 ? -23.203 6.77 25.094 1 66.88 7 LYS B C 1
ATOM 2257 O O . LYS B 1 7 ? -22.172 7.383 24.797 1 66.88 7 LYS B O 1
ATOM 2262 N N . LEU B 1 8 ? -23.375 6.098 26.219 1 65.25 8 LEU B N 1
ATOM 2263 C CA . LEU B 1 8 ? -22.25 5.926 27.109 1 65.25 8 LEU B CA 1
ATOM 2264 C C . LEU B 1 8 ? -21.109 5.176 26.422 1 65.25 8 LEU B C 1
ATOM 2266 O O . LEU B 1 8 ? -19.938 5.547 26.547 1 65.25 8 LEU B O 1
ATOM 2270 N N . CYS B 1 9 ? -21.484 4.191 25.734 1 71.75 9 CYS B N 1
ATOM 2271 C CA . CYS B 1 9 ? -20.5 3.434 24.969 1 71.75 9 CYS B CA 1
ATOM 2272 C C . CYS B 1 9 ? -19.828 4.309 23.922 1 71.75 9 CYS B C 1
ATOM 2274 O O . CYS B 1 9 ? -18.609 4.258 23.75 1 71.75 9 CYS B O 1
ATOM 2276 N N . ALA B 1 10 ? -20.594 5.133 23.406 1 76.25 10 ALA B N 1
ATOM 2277 C CA . ALA B 1 10 ? -20.047 6.047 22.406 1 76.25 10 ALA B CA 1
ATOM 2278 C C . ALA B 1 10 ? -19.062 7.031 23.031 1 76.25 10 ALA B C 1
ATOM 2280 O O . ALA B 1 10 ? -18.031 7.328 22.438 1 76.25 10 ALA B O 1
ATOM 2281 N N . TYR B 1 11 ? -19.438 7.504 24.203 1 76.44 11 TYR B N 1
ATOM 2282 C CA . TYR B 1 11 ? -18.578 8.461 24.906 1 76.44 11 TYR B CA 1
ATOM 2283 C C . TYR B 1 11 ? -17.25 7.816 25.297 1 76.44 11 TYR B C 1
ATOM 2285 O O . TYR B 1 11 ? -16.203 8.461 25.234 1 76.44 11 TYR B O 1
ATOM 2293 N N . LEU B 1 12 ? -17.344 6.594 25.609 1 80.69 12 LEU B N 1
ATOM 2294 C CA . LEU B 1 12 ? -16.141 5.883 26.016 1 80.69 12 LEU B CA 1
ATOM 2295 C C . LEU B 1 12 ? -15.266 5.555 24.812 1 80.69 12 LEU B C 1
ATOM 2297 O O . LEU B 1 12 ? -14.039 5.633 24.891 1 80.69 12 LEU B O 1
ATOM 2301 N N . LEU B 1 13 ? -15.82 5.309 23.781 1 85.19 13 LEU B N 1
ATOM 2302 C CA . LEU B 1 13 ? -15.102 4.891 22.594 1 85.19 13 LEU B CA 1
ATOM 2303 C C . LEU B 1 13 ? -14.641 6.098 21.781 1 85.19 13 LEU B C 1
ATOM 2305 O O . LEU B 1 13 ? -13.664 6.02 21.031 1 85.19 13 LEU B O 1
ATOM 2309 N N . TYR B 1 14 ? -15.297 7.191 22.016 1 86.75 14 TYR B N 1
ATOM 2310 C CA . TYR B 1 14 ? -15.008 8.414 21.281 1 86.75 14 TYR B CA 1
ATOM 2311 C C . TYR B 1 14 ? -14.906 9.609 22.219 1 86.75 14 TYR B C 1
ATOM 2313 O O . TYR B 1 14 ? -15.695 10.555 22.109 1 86.75 14 TYR B O 1
ATOM 2321 N N . PRO B 1 15 ? -13.93 9.656 23.016 1 87 15 PRO B N 1
ATOM 2322 C CA . PRO B 1 15 ? -13.797 10.797 23.922 1 87 15 PRO B CA 1
ATOM 2323 C C . PRO B 1 15 ? -13.531 12.109 23.188 1 87 15 PRO B C 1
ATOM 2325 O O . PRO B 1 15 ? -12.781 12.133 22.203 1 87 15 PRO B O 1
ATOM 2328 N N . LYS B 1 16 ? -14.195 13.125 23.656 1 88.56 16 LYS B N 1
ATOM 2329 C CA . LYS B 1 16 ? -14.008 14.438 23.047 1 88.56 16 LYS B CA 1
ATOM 2330 C C . LYS B 1 16 ? -12.586 14.953 23.281 1 88.56 16 LYS B C 1
ATOM 2332 O O . LYS B 1 16 ? -12.117 14.992 24.422 1 88.56 16 LYS B O 1
ATOM 2337 N N . PRO B 1 17 ? -11.945 15.328 22.172 1 90.69 17 PRO B N 1
ATOM 2338 C CA . PRO B 1 17 ? -10.586 15.844 22.359 1 90.69 17 PRO B CA 1
ATOM 2339 C C . PRO B 1 17 ? -10.57 17.25 22.969 1 90.69 17 PRO B C 1
ATOM 2341 O O . PRO B 1 17 ? -11.406 18.078 22.641 1 90.69 17 PRO B O 1
ATOM 2344 N N . ARG B 1 18 ? -9.664 17.453 23.859 1 89.38 18 ARG B N 1
ATOM 2345 C CA . ARG B 1 18 ? -9.508 18.75 24.5 1 89.38 18 ARG B CA 1
ATOM 2346 C C . ARG B 1 18 ? -8.406 19.562 23.812 1 89.38 18 ARG B C 1
ATOM 2348 O O . ARG B 1 18 ? -7.383 19.016 23.406 1 89.38 18 ARG B O 1
ATOM 2355 N N . MET B 1 19 ? -8.727 20.859 23.625 1 91.25 19 MET B N 1
ATOM 2356 C CA . MET B 1 19 ? -7.758 21.719 22.953 1 91.25 19 MET B CA 1
ATOM 2357 C C . MET B 1 19 ? -7.387 22.922 23.828 1 91.25 19 MET B C 1
ATOM 2359 O O . MET B 1 19 ? -8.266 23.594 24.359 1 91.25 19 MET B O 1
ATOM 2363 N N . ASP B 1 20 ? -6.098 23.031 24.031 1 92.56 20 ASP B N 1
ATOM 2364 C CA . ASP B 1 20 ? -5.586 24.25 24.672 1 92.56 20 ASP B CA 1
ATOM 2365 C C . ASP B 1 20 ? -5.41 25.375 23.656 1 92.56 20 ASP B C 1
ATOM 2367 O O . ASP B 1 20 ? -4.375 25.453 22.984 1 92.56 20 ASP B O 1
ATOM 2371 N N . GLU B 1 21 ? -6.293 26.328 23.734 1 92.81 21 GLU B N 1
ATOM 2372 C CA . GLU B 1 21 ? -6.348 27.375 22.719 1 92.81 21 GLU B CA 1
ATOM 2373 C C . GLU B 1 21 ? -5.105 28.266 22.781 1 92.81 21 GLU B C 1
ATOM 2375 O O . GLU B 1 21 ? -4.645 28.766 21.75 1 92.81 21 GLU B O 1
ATOM 2380 N N . LYS B 1 22 ? -4.648 28.5 23.953 1 94.75 22 LYS B N 1
ATOM 2381 C CA . LYS B 1 22 ? -3.441 29.297 24.094 1 94.75 22 LYS B CA 1
ATOM 2382 C C . LYS B 1 22 ? -2.242 28.609 23.453 1 94.75 22 LYS B C 1
ATOM 2384 O O . LYS B 1 22 ? -1.446 29.266 22.75 1 94.75 22 LYS B O 1
ATOM 2389 N N . GLN B 1 23 ? -2.145 27.359 23.672 1 94.94 23 GLN B N 1
ATOM 2390 C CA . GLN B 1 23 ? -1.062 26.594 23.078 1 94.94 23 GLN B CA 1
ATOM 2391 C C . GLN B 1 23 ? -1.206 26.547 21.547 1 94.94 23 GLN B C 1
ATOM 2393 O O . GLN B 1 23 ? -0.214 26.641 20.828 1 94.94 23 GLN B O 1
ATO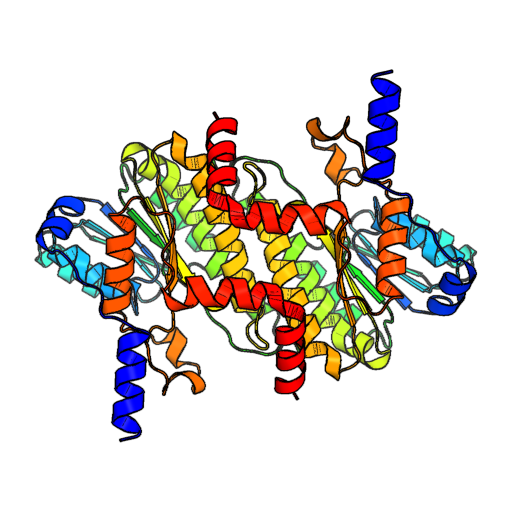M 2398 N N . LEU B 1 24 ? -2.436 26.344 21.109 1 96.25 24 LEU B N 1
ATOM 2399 C CA . LEU B 1 24 ? -2.721 26.312 19.672 1 96.25 24 LEU B CA 1
ATOM 2400 C C . LEU B 1 24 ? -2.287 27.625 19.016 1 96.25 24 LEU B C 1
ATOM 2402 O O . LEU B 1 24 ? -1.628 27.594 17.969 1 96.25 24 LEU B O 1
ATOM 2406 N N . GLN B 1 25 ? -2.654 28.719 19.625 1 96.62 25 GLN B N 1
ATOM 2407 C CA . GLN B 1 25 ? -2.289 30.031 19.094 1 96.62 25 GLN B CA 1
ATOM 2408 C C . GLN B 1 25 ? -0.775 30.219 19.078 1 96.62 25 GLN B C 1
ATOM 2410 O O . GLN B 1 25 ? -0.213 30.688 18.078 1 96.62 25 GLN B O 1
ATOM 2415 N N . HIS B 1 26 ? -0.141 29.844 20.156 1 96.44 26 HIS B N 1
ATOM 2416 C CA . HIS B 1 26 ? 1.308 29.984 20.266 1 96.44 26 HIS B CA 1
ATOM 2417 C C . HIS B 1 26 ? 2.02 29.172 19.188 1 96.44 26 HIS B C 1
ATOM 2419 O O . HIS B 1 26 ? 3.021 29.625 18.625 1 96.44 26 HIS B O 1
ATOM 2425 N N . ARG B 1 27 ? 1.486 28.094 18.844 1 96.69 27 ARG B N 1
ATOM 2426 C CA . ARG B 1 27 ? 2.168 27.156 17.953 1 96.69 27 ARG B CA 1
ATOM 2427 C C . ARG B 1 27 ? 1.899 27.484 16.484 1 96.69 27 ARG B C 1
ATOM 2429 O O . ARG B 1 27 ? 2.758 27.266 15.633 1 96.69 27 ARG B O 1
ATOM 2436 N N . PHE B 1 28 ? 0.746 28.125 16.172 1 98.12 28 PHE B N 1
ATOM 2437 C CA . PHE B 1 28 ? 0.35 28.188 14.766 1 98.12 28 PHE B CA 1
ATOM 2438 C C . PHE B 1 28 ? 0.286 29.625 14.281 1 98.12 28 PHE B C 1
ATOM 2440 O O . PHE B 1 28 ? 0.244 29.875 13.078 1 98.12 28 PHE B O 1
ATOM 2447 N N . LYS B 1 29 ? 0.248 30.625 15.211 1 98 29 LYS B N 1
ATOM 2448 C CA . LYS B 1 29 ? 0.141 32.031 14.797 1 98 29 LYS B CA 1
ATOM 2449 C C . LYS B 1 29 ? 1.279 32.406 13.852 1 98 29 LYS B C 1
ATOM 2451 O O . LYS B 1 29 ? 2.453 32.219 14.18 1 98 29 LYS B O 1
ATOM 2456 N N . GLY B 1 30 ? 0.898 32.844 12.703 1 97.81 30 GLY B N 1
ATOM 2457 C CA . GLY B 1 30 ? 1.864 33.344 11.727 1 97.81 30 GLY B CA 1
ATOM 2458 C C . GLY B 1 30 ? 2.533 32.219 10.953 1 97.81 30 GLY B C 1
ATOM 2459 O O . GLY B 1 30 ? 3.33 32.469 10.047 1 97.81 30 GLY B O 1
ATOM 2460 N N . ARG B 1 31 ? 2.252 30.984 11.289 1 98.12 31 ARG B N 1
ATOM 2461 C CA . ARG B 1 31 ? 2.867 29.828 10.633 1 98.12 31 ARG B CA 1
ATOM 2462 C C . ARG B 1 31 ? 2.125 29.469 9.344 1 98.12 31 ARG B C 1
ATOM 2464 O O . ARG B 1 31 ? 0.934 29.75 9.211 1 98.12 31 ARG B O 1
ATOM 2471 N N . TRP B 1 32 ? 2.822 28.938 8.406 1 98.44 32 TRP B N 1
ATOM 2472 C CA . TRP B 1 32 ? 2.232 28.516 7.145 1 98.44 32 TRP B CA 1
ATOM 2473 C C . TRP B 1 32 ? 1.815 27.047 7.199 1 98.44 32 TRP B C 1
ATOM 2475 O O . TRP B 1 32 ? 2.641 26.172 7.469 1 98.44 32 TRP B O 1
ATOM 2485 N N . VAL B 1 33 ? 0.514 26.828 6.906 1 98.75 33 VAL B N 1
ATOM 2486 C CA . VAL B 1 33 ? -0.077 25.5 6.98 1 98.75 33 VAL B CA 1
ATOM 2487 C C . VAL B 1 33 ? -0.674 25.125 5.629 1 98.75 33 VAL B C 1
ATOM 2489 O O . VAL B 1 33 ? -1.544 25.828 5.109 1 98.75 33 VAL B O 1
ATOM 2492 N N . VAL B 1 34 ? -0.15 24.047 5.031 1 98.88 34 VAL B N 1
ATOM 2493 C CA . VAL B 1 34 ? -0.728 23.484 3.816 1 98.88 34 VAL B CA 1
ATOM 2494 C C . VAL B 1 34 ? -1.761 22.422 4.184 1 98.88 34 VAL B C 1
ATOM 2496 O O . VAL B 1 34 ? -1.479 21.516 4.98 1 98.88 34 VAL B O 1
ATOM 2499 N N . ILE B 1 35 ? -2.973 22.516 3.645 1 98.88 35 ILE B N 1
ATOM 2500 C CA . ILE B 1 35 ? -4.059 21.609 3.973 1 98.88 35 ILE B CA 1
ATOM 2501 C C . ILE B 1 35 ? -4.664 21.047 2.688 1 98.88 35 ILE B C 1
ATOM 2503 O O . ILE B 1 35 ? -5.117 21.797 1.825 1 98.88 35 ILE B O 1
ATOM 2507 N N . THR B 1 36 ? -4.633 19.75 2.531 1 98.88 36 THR B N 1
ATOM 2508 C CA . THR B 1 36 ? -5.379 19.141 1.438 1 98.88 36 THR B CA 1
ATOM 2509 C C . THR B 1 36 ? -6.777 18.734 1.894 1 98.88 36 THR B C 1
ATOM 2511 O O . THR B 1 36 ? -7.012 18.531 3.086 1 98.88 36 THR B O 1
ATOM 2514 N N . GLY B 1 37 ? -7.688 18.609 0.921 1 98.31 37 GLY B N 1
ATOM 2515 C CA . GLY B 1 37 ? -9.07 18.344 1.292 1 98.31 37 GLY B CA 1
ATOM 2516 C C . GLY B 1 37 ? -9.688 19.453 2.121 1 98.31 37 GLY B C 1
ATOM 2517 O O . GLY B 1 37 ? -10.438 19.188 3.062 1 98.31 37 GLY B O 1
ATOM 2518 N N . ALA B 1 38 ? -9.359 20.641 1.775 1 98.44 38 ALA B N 1
ATOM 2519 C CA . ALA B 1 38 ? -9.656 21.781 2.641 1 98.44 38 ALA B CA 1
ATOM 2520 C C . ALA B 1 38 ? -11.094 22.25 2.461 1 98.44 38 ALA B C 1
ATOM 2522 O O . ALA B 1 38 ? -11.609 23.016 3.27 1 98.44 38 ALA B O 1
ATOM 2523 N N . SER B 1 39 ? -11.805 21.75 1.495 1 96.88 39 SER B N 1
ATOM 2524 C CA . SER B 1 39 ? -13.109 22.312 1.172 1 96.88 39 SER B CA 1
ATOM 2525 C C . SER B 1 39 ? -14.227 21.578 1.91 1 96.88 39 SER B C 1
ATOM 2527 O O . SER B 1 39 ? -15.391 22 1.864 1 96.88 39 SER B O 1
ATOM 2529 N N . ARG B 1 40 ? -13.961 20.438 2.543 1 95.38 40 ARG B N 1
ATOM 2530 C CA . ARG B 1 40 ? -14.984 19.703 3.277 1 95.38 40 ARG B CA 1
ATOM 2531 C C . ARG B 1 40 ? -14.359 18.859 4.391 1 95.38 40 ARG B C 1
ATOM 2533 O O . ARG B 1 40 ? -13.141 18.734 4.461 1 95.38 40 ARG B O 1
ATOM 2540 N N . GLY B 1 41 ? -15.188 18.453 5.246 1 96.56 41 GLY B N 1
ATOM 2541 C CA . GLY B 1 41 ? -14.805 17.438 6.227 1 96.56 41 GLY B CA 1
ATOM 2542 C C . GLY B 1 41 ? -13.727 17.922 7.184 1 96.56 41 GLY B C 1
ATOM 2543 O O . GLY B 1 41 ? -13.828 19 7.746 1 96.56 41 GLY B O 1
ATOM 2544 N N . ILE B 1 42 ? -12.781 17.094 7.391 1 98 42 ILE B N 1
ATOM 2545 C CA . ILE B 1 42 ? -11.742 17.297 8.391 1 98 42 ILE B CA 1
ATOM 2546 C C . ILE B 1 42 ? -10.867 18.484 7.977 1 98 42 ILE B C 1
ATOM 2548 O O . ILE B 1 42 ? -10.539 19.344 8.805 1 98 42 ILE B O 1
ATOM 2552 N N . GLY B 1 43 ? -10.508 18.562 6.691 1 98.5 43 GLY B N 1
ATOM 2553 C CA . GLY B 1 43 ? -9.68 19.656 6.207 1 98.5 43 GLY B CA 1
ATOM 2554 C C . GLY B 1 43 ? -10.336 21.016 6.363 1 98.5 43 GLY B C 1
ATOM 2555 O O . GLY B 1 43 ? -9.664 21.984 6.707 1 98.5 43 GLY B O 1
ATOM 2556 N N . PHE B 1 44 ? -11.609 21.016 6.113 1 98.12 44 PHE B N 1
ATOM 2557 C CA . PHE B 1 44 ? -12.375 22.25 6.281 1 98.12 44 PHE B CA 1
ATOM 2558 C C . PHE B 1 44 ? -12.375 22.688 7.738 1 98.12 44 PHE B C 1
ATOM 2560 O O . PHE B 1 44 ? -12.109 23.859 8.031 1 98.12 44 PHE B O 1
ATOM 2567 N N . ALA B 1 45 ? -12.656 21.766 8.617 1 98.12 45 ALA B N 1
ATOM 2568 C CA . ALA B 1 45 ? -12.672 22.047 10.047 1 98.12 45 ALA B CA 1
ATOM 2569 C C . ALA B 1 45 ? -11.297 22.516 10.523 1 98.12 45 ALA B C 1
ATOM 2571 O O . ALA B 1 45 ? -11.195 23.422 11.359 1 98.12 45 ALA B O 1
ATOM 2572 N N . LEU B 1 46 ? -10.266 21.922 10.023 1 98.25 46 LEU B N 1
ATOM 2573 C CA . LEU B 1 46 ? -8.891 22.297 10.344 1 98.25 46 LEU B CA 1
ATOM 2574 C C . LEU B 1 46 ? -8.609 23.734 9.93 1 98.25 46 LEU B C 1
ATOM 2576 O O . LEU B 1 46 ? -8.062 24.516 10.719 1 98.25 46 LEU B O 1
ATOM 2580 N N . ALA B 1 47 ? -8.961 24.031 8.703 1 98.5 47 ALA B N 1
ATOM 2581 C CA . ALA B 1 47 ? -8.742 25.375 8.18 1 98.5 47 ALA B CA 1
ATOM 2582 C C . ALA B 1 47 ? -9.453 26.422 9.039 1 98.5 47 ALA B C 1
ATOM 2584 O O . ALA B 1 47 ? -8.867 27.453 9.391 1 98.5 47 ALA B O 1
ATOM 2585 N N . LYS B 1 48 ? -10.672 26.156 9.406 1 98 48 LYS B N 1
ATOM 2586 C CA . LYS B 1 48 ? -11.477 27.062 10.203 1 98 48 LYS B CA 1
ATOM 2587 C C . LYS B 1 48 ? -10.836 27.312 11.57 1 98 48 LYS B C 1
ATOM 2589 O O . LYS B 1 48 ? -10.781 28.453 12.047 1 98 48 LYS B O 1
ATOM 2594 N N . ARG B 1 49 ? -10.344 26.312 12.156 1 97.44 49 ARG B N 1
ATOM 2595 C CA . ARG B 1 49 ? -9.719 26.438 13.469 1 97.44 49 ARG B CA 1
ATOM 2596 C C . ARG B 1 49 ? -8.398 27.188 13.375 1 97.44 49 ARG B C 1
ATOM 2598 O O . ARG B 1 49 ? -8.086 28.016 14.227 1 97.44 49 ARG B O 1
ATOM 2605 N N . LEU B 1 50 ? -7.652 26.938 12.359 1 98.38 50 LEU B N 1
ATOM 2606 C CA . LEU B 1 50 ? -6.312 27.484 12.203 1 98.38 50 LEU B CA 1
ATOM 2607 C C . LEU B 1 50 ? -6.371 28.969 11.891 1 98.38 50 LEU B C 1
ATOM 2609 O O . LEU B 1 50 ? -5.551 29.75 12.383 1 98.38 50 LEU B O 1
ATOM 2613 N N . MET B 1 51 ? -7.363 29.375 11.078 1 97.44 51 MET B N 1
ATOM 2614 C CA . MET B 1 51 ? -7.461 30.797 10.75 1 97.44 51 MET B CA 1
ATOM 2615 C C . MET B 1 51 ? -7.844 31.609 11.984 1 97.44 51 MET B C 1
ATOM 2617 O O . MET B 1 51 ? -7.41 32.75 12.133 1 97.44 51 MET B O 1
ATOM 2621 N N . GLN B 1 52 ? -8.562 30.984 12.922 1 96.81 52 GLN B N 1
ATOM 2622 C CA . GLN B 1 52 ? -8.992 31.656 14.141 1 96.81 52 GLN B CA 1
ATOM 2623 C C . GLN B 1 52 ? -7.801 31.984 15.039 1 96.81 52 GLN B C 1
ATOM 2625 O O . GLN B 1 52 ? -7.836 32.938 15.812 1 96.81 52 GLN B O 1
ATOM 2630 N N . VAL B 1 53 ? -6.766 31.234 14.891 1 97.38 53 VAL B N 1
ATOM 2631 C CA . VAL B 1 53 ? -5.617 31.438 15.773 1 97.38 53 VAL B CA 1
ATOM 2632 C C . VAL B 1 53 ? -4.508 32.156 15.008 1 97.38 53 VAL B C 1
ATOM 2634 O O . VAL B 1 53 ? -3.385 32.281 15.5 1 97.38 53 VAL B O 1
ATOM 2637 N N . GLY B 1 54 ? -4.746 32.562 13.773 1 97.75 54 GLY B N 1
ATOM 2638 C CA . GLY B 1 54 ? -3.854 33.438 13.062 1 97.75 54 GLY B CA 1
ATOM 2639 C C . GLY B 1 54 ? -2.861 32.719 12.172 1 97.75 54 GLY B C 1
ATOM 2640 O O . GLY B 1 54 ? -1.835 33.281 11.789 1 97.75 54 GLY B O 1
ATOM 2641 N N . ALA B 1 55 ? -3.086 31.484 11.836 1 98.38 55 ALA B N 1
ATOM 2642 C CA . ALA B 1 55 ? -2.219 30.766 10.922 1 98.38 55 ALA B CA 1
ATOM 2643 C C . ALA B 1 55 ? -2.426 31.219 9.484 1 98.38 55 ALA B C 1
ATOM 2645 O O . ALA B 1 55 ? -3.531 31.609 9.102 1 98.38 55 ALA B O 1
ATOM 2646 N N . ASN B 1 56 ? -1.345 31.234 8.719 1 98.38 56 ASN B N 1
ATOM 2647 C CA . ASN B 1 56 ? -1.452 31.391 7.27 1 98.38 56 ASN B CA 1
ATOM 2648 C C . ASN B 1 56 ? -1.77 30.062 6.586 1 98.38 56 ASN B C 1
ATOM 2650 O O . ASN B 1 56 ? -1.318 29 7.031 1 98.38 56 ASN B O 1
ATOM 2654 N N . LEU B 1 57 ? -2.551 30.188 5.508 1 98.5 57 LEU B N 1
ATOM 2655 C CA . LEU B 1 57 ? -3.107 28.938 4.977 1 98.5 57 LEU B CA 1
ATOM 2656 C C . LEU B 1 57 ? -2.785 28.797 3.494 1 98.5 57 LEU B C 1
ATOM 2658 O O . LEU B 1 57 ? -2.82 29.766 2.746 1 98.5 57 LEU B O 1
ATOM 2662 N N . TYR B 1 58 ? -2.385 27.656 3.062 1 98.62 58 TYR B N 1
ATOM 2663 C CA . TYR B 1 58 ? -2.375 27.172 1.687 1 98.62 58 TYR B CA 1
ATOM 2664 C C . TYR B 1 58 ? -3.367 26.031 1.505 1 98.62 58 TYR B C 1
ATOM 2666 O O . TYR B 1 58 ? -3.105 24.906 1.925 1 98.62 58 TYR B O 1
ATOM 2674 N N . LEU B 1 59 ? -4.516 26.312 0.843 1 98.75 59 LEU B N 1
ATOM 2675 C CA . LEU B 1 59 ? -5.664 25.406 0.826 1 98.75 59 LEU B CA 1
ATOM 2676 C C . LEU B 1 59 ? -5.781 24.719 -0.522 1 98.75 59 LEU B C 1
ATOM 2678 O O . LEU B 1 59 ? -5.824 25.359 -1.566 1 98.75 59 LEU B O 1
ATOM 2682 N N . ILE B 1 60 ? -5.809 23.375 -0.507 1 98.81 60 ILE B N 1
ATOM 2683 C CA . ILE B 1 60 ? -5.902 22.562 -1.718 1 98.81 60 ILE B CA 1
ATOM 2684 C C . ILE B 1 60 ? -7.137 21.672 -1.644 1 98.81 60 ILE B C 1
ATOM 2686 O O . ILE B 1 60 ? -7.293 20.891 -0.697 1 98.81 60 ILE B O 1
ATOM 2690 N N . ALA B 1 61 ? -8.031 21.719 -2.574 1 98.5 61 ALA B N 1
ATOM 2691 C CA . ALA B 1 61 ? -9.203 20.859 -2.707 1 98.5 61 ALA B CA 1
ATOM 2692 C C . ALA B 1 61 ? -9.812 20.984 -4.098 1 98.5 61 ALA B C 1
ATOM 2694 O O . ALA B 1 61 ? -9.273 21.656 -4.969 1 98.5 61 ALA B O 1
ATOM 2695 N N . ARG B 1 62 ? -10.906 20.328 -4.309 1 97.12 62 ARG B N 1
ATOM 2696 C CA . ARG B 1 62 ? -11.508 20.312 -5.641 1 97.12 62 ARG B CA 1
ATOM 2697 C C . ARG B 1 62 ? -12.492 21.469 -5.812 1 97.12 62 ARG B C 1
ATOM 2699 O O . ARG B 1 62 ? -12.664 21.984 -6.914 1 97.12 62 ARG B O 1
ATOM 2706 N N . ASN B 1 63 ? -13.133 21.875 -4.676 1 97.44 63 ASN B N 1
ATOM 2707 C CA . ASN B 1 63 ? -14.219 22.859 -4.762 1 97.44 63 ASN B CA 1
ATOM 2708 C C . ASN B 1 63 ? -13.695 24.281 -4.695 1 97.44 63 ASN B C 1
ATOM 2710 O O . ASN B 1 63 ? -13.461 24.812 -3.609 1 97.44 63 ASN B O 1
ATOM 2714 N N . GLU B 1 64 ? -13.695 24.922 -5.812 1 97.88 64 GLU B N 1
ATOM 2715 C CA . GLU B 1 64 ? -13.102 26.25 -5.914 1 97.88 64 GLU B CA 1
ATOM 2716 C C . GLU B 1 64 ? -13.914 27.281 -5.129 1 97.88 64 GLU B C 1
ATOM 2718 O O . GLU B 1 64 ? -13.352 28.109 -4.422 1 97.88 64 GLU B O 1
ATOM 2723 N N . ALA B 1 65 ? -15.18 27.203 -5.258 1 98.06 65 ALA B N 1
ATOM 2724 C CA . ALA B 1 65 ? -16.047 28.172 -4.59 1 98.06 65 ALA B CA 1
ATOM 2725 C C . ALA B 1 65 ? -15.852 28.141 -3.076 1 98.06 65 ALA B C 1
ATOM 2727 O O . ALA B 1 65 ? -15.719 29.172 -2.432 1 98.06 65 ALA B O 1
ATOM 2728 N N . GLU B 1 66 ? -15.852 26.906 -2.555 1 97.69 66 GLU B N 1
ATOM 2729 C CA . GLU B 1 66 ? -15.664 26.75 -1.116 1 97.69 66 GLU B CA 1
ATOM 2730 C C . GLU B 1 66 ? -14.281 27.219 -0.685 1 97.69 66 GLU B C 1
ATOM 2732 O O . GLU B 1 66 ? -14.133 27.859 0.363 1 97.69 66 GLU B O 1
ATOM 2737 N N . LEU B 1 67 ? -13.281 26.984 -1.445 1 98.31 67 LEU B N 1
ATOM 2738 C CA . LEU B 1 67 ? -11.922 27.391 -1.138 1 98.31 67 LEU B CA 1
ATOM 2739 C C . LEU B 1 67 ? -11.797 28.906 -1.12 1 98.31 67 LEU B C 1
ATOM 2741 O O . LEU B 1 67 ? -11.164 29.484 -0.231 1 98.31 67 LEU B O 1
ATOM 2745 N N . GLN B 1 68 ? -12.414 29.531 -2.078 1 97.94 68 GLN B N 1
ATOM 2746 C CA . GLN B 1 68 ? -12.359 30.984 -2.16 1 97.94 68 GLN B CA 1
ATOM 2747 C C . GLN B 1 68 ? -13.055 31.625 -0.964 1 97.94 68 GLN B C 1
ATOM 2749 O O . GLN B 1 68 ? -12.578 32.625 -0.43 1 97.94 68 GLN B O 1
ATOM 2754 N N . THR B 1 69 ? -14.141 31.016 -0.588 1 97.81 69 THR B N 1
ATOM 2755 C CA . THR B 1 69 ? -14.844 31.5 0.595 1 97.81 69 THR B CA 1
ATOM 2756 C C . THR B 1 69 ? -13.953 31.422 1.829 1 97.81 69 THR B C 1
ATOM 2758 O O . THR B 1 69 ? -13.859 32.375 2.609 1 97.81 69 THR B O 1
ATOM 2761 N N . LEU B 1 70 ? -13.266 30.312 1.973 1 97.56 70 LEU B N 1
ATOM 2762 C CA . LEU B 1 70 ? -12.359 30.109 3.098 1 97.56 70 LEU B CA 1
ATOM 2763 C C . LEU B 1 70 ? -11.211 31.109 3.055 1 97.56 70 LEU B C 1
ATOM 2765 O O . LEU B 1 70 ? -10.82 31.656 4.086 1 97.56 70 LEU B O 1
ATOM 2769 N N . CYS B 1 71 ? -10.664 31.344 1.915 1 97.69 71 CYS B N 1
ATOM 2770 C CA . CYS B 1 71 ? -9.555 32.281 1.759 1 97.69 71 CYS B CA 1
ATOM 2771 C C . CYS B 1 71 ? -9.984 33.688 2.133 1 97.69 71 CYS B C 1
ATOM 2773 O O . CYS B 1 71 ? -9.258 34.406 2.828 1 97.69 71 CYS B O 1
ATOM 2775 N N . ASN B 1 72 ? -11.156 34.062 1.666 1 97.94 72 ASN B N 1
ATOM 2776 C CA . ASN B 1 72 ? -11.68 35.375 1.983 1 97.94 72 ASN B CA 1
ATOM 2777 C C . ASN B 1 72 ? -11.891 35.562 3.484 1 97.94 72 ASN B C 1
ATOM 2779 O O . ASN B 1 72 ? -11.578 36.594 4.043 1 97.94 72 ASN B O 1
ATOM 2783 N N . GLU B 1 73 ? -12.453 34.5 4.078 1 97.94 73 GLU B N 1
ATOM 2784 C CA . GLU B 1 73 ? -12.656 34.531 5.523 1 97.94 73 GLU B CA 1
ATOM 2785 C C . GLU B 1 73 ? -11.336 34.688 6.27 1 97.94 73 GLU B C 1
ATOM 2787 O O . GLU B 1 73 ? -11.227 35.469 7.223 1 97.94 73 GLU B O 1
ATOM 2792 N N . ALA B 1 74 ? -10.352 33.938 5.867 1 97.94 74 ALA B N 1
ATOM 2793 C CA . ALA B 1 74 ? -9.031 33.969 6.492 1 97.94 74 ALA B CA 1
ATOM 2794 C C . ALA B 1 74 ? -8.406 35.375 6.367 1 97.94 74 ALA B C 1
ATOM 2796 O O . ALA B 1 74 ? -7.863 35.906 7.336 1 97.94 74 ALA B O 1
ATOM 2797 N N . GLN B 1 75 ? -8.516 35.938 5.223 1 97.31 75 GLN B N 1
ATOM 2798 C CA . GLN B 1 75 ? -7.961 37.25 4.973 1 97.31 75 GLN B CA 1
ATOM 2799 C C . GLN B 1 75 ? -8.664 38.312 5.816 1 97.31 75 GLN B C 1
ATOM 2801 O O . GLN B 1 75 ? -8.016 39.219 6.324 1 97.31 75 GLN B O 1
ATOM 2806 N N . ALA B 1 76 ? -9.914 38.156 5.938 1 97.56 76 ALA B N 1
ATOM 2807 C CA . ALA B 1 76 ? -10.695 39.062 6.762 1 97.56 76 ALA B CA 1
ATOM 2808 C C . ALA B 1 76 ? -10.25 39 8.219 1 97.56 76 ALA B C 1
ATOM 2810 O O . ALA B 1 76 ? -10.352 40 8.953 1 97.56 76 ALA B O 1
ATOM 2811 N N . MET B 1 77 ? -9.719 37.875 8.594 1 96.81 77 MET B N 1
ATOM 2812 C CA . MET B 1 77 ? -9.258 37.688 9.961 1 96.81 77 MET B CA 1
ATOM 2813 C C . MET B 1 77 ? -7.797 38.125 10.102 1 96.81 77 MET B C 1
ATOM 2815 O O . MET B 1 77 ? -7.215 38 11.18 1 96.81 77 MET B O 1
ATOM 2819 N N . GLY B 1 78 ? -7.176 38.531 9.008 1 96.88 78 GLY B N 1
ATOM 2820 C CA . GLY B 1 78 ? -5.816 39.062 9.047 1 96.88 78 GLY B CA 1
ATOM 2821 C C . GLY B 1 78 ? -4.773 38 8.695 1 96.88 78 GLY B C 1
ATOM 2822 O O . GLY B 1 78 ? -3.574 38.25 8.859 1 96.88 78 GLY B O 1
ATOM 2823 N N . CYS B 1 79 ? -5.168 36.844 8.273 1 97.38 79 CYS B N 1
ATOM 2824 C CA . CYS B 1 79 ? -4.254 35.781 7.867 1 97.38 79 CYS B CA 1
ATOM 2825 C C . CYS B 1 79 ? -3.984 35.844 6.371 1 97.38 79 CYS B C 1
ATOM 2827 O O . CYS B 1 79 ? -4.75 36.438 5.617 1 97.38 79 CYS B O 1
ATOM 2829 N N . GLN B 1 80 ? -2.885 35.312 5.953 1 97.69 80 GLN B N 1
ATOM 2830 C CA . GLN B 1 80 ? -2.662 35.062 4.531 1 97.69 80 GLN B CA 1
ATOM 2831 C C . GLN B 1 80 ? -3.258 33.719 4.117 1 97.69 80 GLN B C 1
ATOM 2833 O O . GLN B 1 80 ? -3.23 32.75 4.887 1 97.69 80 GLN B O 1
ATOM 2838 N N . ALA B 1 81 ? -3.844 33.75 2.934 1 98.06 81 ALA B N 1
ATOM 2839 C CA . ALA B 1 81 ? -4.449 32.5 2.457 1 98.06 81 ALA B CA 1
ATOM 2840 C C . ALA B 1 81 ? -4.332 32.375 0.941 1 98.06 81 ALA B C 1
ATOM 2842 O O . ALA B 1 81 ? -4.559 33.344 0.214 1 98.06 81 ALA B O 1
ATOM 2843 N N . VAL B 1 82 ? -3.863 31.266 0.474 1 97.75 82 VAL B N 1
ATOM 2844 C CA . VAL B 1 82 ? -3.779 30.906 -0.938 1 97.75 82 VAL B CA 1
ATOM 2845 C C . VAL B 1 82 ? -4.586 29.641 -1.197 1 97.75 82 VAL B C 1
ATOM 2847 O O . VAL B 1 82 ? -4.551 28.688 -0.398 1 97.75 82 VAL B O 1
ATOM 2850 N N . CYS B 1 83 ? -5.387 29.641 -2.227 1 97.69 83 CYS B N 1
ATOM 2851 C CA . CYS B 1 83 ? -6.188 28.469 -2.553 1 97.69 83 CYS B CA 1
ATOM 2852 C C . CYS B 1 83 ? -5.832 27.938 -3.936 1 97.69 83 CYS B C 1
ATOM 2854 O O . CYS B 1 83 ? -5.582 28.719 -4.859 1 97.69 83 CYS B O 1
ATOM 2856 N N . ARG B 1 84 ? -5.723 26.656 -4.086 1 98.5 84 ARG B N 1
ATOM 2857 C CA . ARG B 1 84 ? -5.559 25.938 -5.348 1 98.5 84 ARG B CA 1
ATOM 2858 C C . ARG B 1 84 ? -6.645 24.875 -5.527 1 98.5 84 ARG B C 1
ATOM 2860 O O . ARG B 1 84 ? -6.688 23.891 -4.785 1 98.5 84 ARG B O 1
ATOM 2867 N N . ALA B 1 85 ? -7.508 25.156 -6.484 1 98.56 85 ALA B N 1
ATOM 2868 C CA . ALA B 1 85 ? -8.586 24.203 -6.781 1 98.56 85 ALA B CA 1
ATOM 2869 C C . ALA B 1 85 ? -8.156 23.203 -7.848 1 98.56 85 ALA B C 1
ATOM 2871 O O . ALA B 1 85 ? -7.902 23.578 -8.992 1 98.56 85 ALA B O 1
ATOM 2872 N N . LEU B 1 86 ? -8.055 21.891 -7.508 1 97.88 86 LEU B N 1
ATOM 2873 C CA . LEU B 1 86 ? -7.711 20.844 -8.461 1 97.88 86 LEU B CA 1
ATOM 2874 C C . LEU B 1 86 ? -8.023 19.469 -7.883 1 97.88 86 LEU B C 1
ATOM 2876 O O . LEU B 1 86 ? -8.156 19.312 -6.668 1 97.88 86 LEU B O 1
ATOM 2880 N N . ASP B 1 87 ? -8.195 18.578 -8.75 1 98.25 87 ASP B N 1
ATOM 2881 C CA . ASP B 1 87 ? -8.258 17.172 -8.391 1 98.25 87 ASP B CA 1
ATOM 2882 C C . ASP B 1 87 ? -6.859 16.562 -8.273 1 98.25 87 ASP B C 1
ATOM 2884 O O . ASP B 1 87 ? -6.141 16.453 -9.266 1 98.25 87 ASP B O 1
ATOM 2888 N N . LEU B 1 88 ? -6.527 16.188 -7.047 1 98.5 88 LEU B N 1
ATOM 2889 C CA . LEU B 1 88 ? -5.18 15.703 -6.77 1 98.5 88 LEU B CA 1
ATOM 2890 C C . LEU B 1 88 ? -4.91 14.398 -7.512 1 98.5 88 LEU B C 1
ATOM 2892 O O . LEU B 1 88 ? -3.766 13.953 -7.598 1 98.5 88 LEU B O 1
ATOM 2896 N N . ARG B 1 89 ? -5.941 13.773 -8.125 1 97.62 89 ARG B N 1
ATOM 2897 C CA . ARG B 1 89 ? -5.762 12.562 -8.922 1 97.62 89 ARG B CA 1
ATOM 2898 C C . ARG B 1 89 ? -5.273 12.898 -10.328 1 97.62 89 ARG B C 1
ATOM 2900 O O . ARG B 1 89 ? -4.785 12.023 -11.047 1 97.62 89 ARG B O 1
ATOM 2907 N N . ASP B 1 90 ? -5.512 14.133 -10.734 1 98 90 ASP B N 1
ATOM 2908 C CA . ASP B 1 90 ? -5.051 14.586 -12.039 1 98 90 ASP B CA 1
ATOM 2909 C C . ASP B 1 90 ? -3.541 14.812 -12.047 1 98 90 ASP B C 1
ATOM 2911 O O . ASP B 1 90 ? -3.061 15.844 -11.562 1 98 90 ASP B O 1
ATOM 2915 N N . ARG B 1 91 ? -2.818 13.969 -12.719 1 96.62 91 ARG B N 1
ATOM 2916 C CA . ARG B 1 91 ? -1.364 13.93 -12.602 1 96.62 91 ARG B CA 1
ATOM 2917 C C . ARG B 1 91 ? -0.737 15.203 -13.164 1 96.62 91 ARG B C 1
ATOM 2919 O O . ARG B 1 91 ? 0.109 15.82 -12.516 1 96.62 91 ARG B O 1
ATOM 2926 N N . PRO B 1 92 ? -1.138 15.68 -14.328 1 97.12 92 PRO B N 1
ATOM 2927 C CA . PRO B 1 92 ? -0.566 16.938 -14.828 1 97.12 92 PRO B CA 1
ATOM 2928 C C . PRO B 1 92 ? -0.829 18.109 -13.898 1 97.12 92 PRO B C 1
ATOM 2930 O O . PRO B 1 92 ? 0.07 18.922 -13.648 1 97.12 92 PRO B O 1
ATOM 2933 N N . ALA B 1 93 ? -2.043 18.234 -13.375 1 98.12 93 ALA B N 1
ATOM 2934 C CA . ALA B 1 93 ? -2.385 19.328 -12.461 1 98.12 93 ALA B CA 1
ATOM 2935 C C . ALA B 1 93 ? -1.573 19.234 -11.172 1 98.12 93 ALA B C 1
ATOM 2937 O O . ALA B 1 93 ? -1.115 20.25 -10.648 1 98.12 93 ALA B O 1
ATOM 2938 N N . LEU B 1 94 ? -1.428 18.047 -10.656 1 98.19 94 LEU B N 1
ATOM 2939 C CA . LEU B 1 94 ? -0.645 17.812 -9.453 1 98.19 94 LEU B CA 1
ATOM 2940 C C . LEU B 1 94 ? 0.817 18.188 -9.672 1 98.19 94 LEU B C 1
ATOM 2942 O O . LEU B 1 94 ? 1.447 18.781 -8.797 1 98.19 94 LEU B O 1
ATOM 2946 N N . ASP B 1 95 ? 1.344 17.812 -10.828 1 96.88 95 ASP B N 1
ATOM 2947 C CA . ASP B 1 95 ? 2.729 18.141 -11.148 1 96.88 95 ASP B CA 1
ATOM 2948 C C . ASP B 1 95 ? 2.943 19.656 -11.18 1 96.88 95 ASP B C 1
ATOM 2950 O O . ASP B 1 95 ? 3.963 20.156 -10.703 1 96.88 95 ASP B O 1
ATOM 2954 N N . LEU B 1 96 ? 2.027 20.344 -11.75 1 97.81 96 LEU B N 1
ATOM 2955 C CA . LEU B 1 96 ? 2.107 21.797 -11.789 1 97.81 96 LEU B CA 1
ATOM 2956 C C . LEU B 1 96 ? 2.033 22.375 -10.383 1 97.81 96 LEU B C 1
ATOM 2958 O O . LEU B 1 96 ? 2.766 23.312 -10.062 1 97.81 96 LEU B O 1
ATOM 2962 N N . LEU B 1 97 ? 1.151 21.875 -9.578 1 98.44 97 LEU B N 1
ATOM 2963 C CA . LEU B 1 97 ? 1.044 22.312 -8.188 1 98.44 97 LEU B CA 1
ATOM 2964 C C . LEU B 1 97 ? 2.355 22.078 -7.445 1 98.44 97 LEU B C 1
ATOM 2966 O O . LEU B 1 97 ? 2.801 22.953 -6.684 1 98.44 97 LEU B O 1
ATOM 2970 N N . CYS B 1 98 ? 2.945 20.922 -7.656 1 98.12 98 CYS B N 1
ATOM 2971 C CA . CYS B 1 98 ? 4.191 20.578 -6.977 1 98.12 98 CYS B CA 1
ATOM 2972 C C . CYS B 1 98 ? 5.301 21.547 -7.359 1 98.12 98 CYS B C 1
ATOM 2974 O O . CYS B 1 98 ? 6.117 21.938 -6.516 1 98.12 98 CYS B O 1
ATOM 2976 N N . LYS B 1 99 ? 5.312 21.969 -8.586 1 97.31 99 LYS B N 1
ATOM 2977 C CA . LYS B 1 99 ? 6.293 22.953 -9.023 1 97.31 99 LYS B CA 1
ATOM 2978 C C . LYS B 1 99 ? 6.102 24.281 -8.289 1 97.31 99 LYS B C 1
ATOM 2980 O O . LYS B 1 99 ? 7.078 24.922 -7.902 1 97.31 99 LYS B O 1
ATOM 2985 N N . GLU B 1 100 ? 4.895 24.625 -8.125 1 97.5 100 GLU B N 1
ATOM 2986 C CA . GLU B 1 100 ? 4.566 25.844 -7.379 1 97.5 100 GLU B CA 1
ATOM 2987 C C . GLU B 1 100 ? 4.969 25.703 -5.914 1 97.5 100 GLU B C 1
ATOM 2989 O O . GLU B 1 100 ? 5.574 26.625 -5.348 1 97.5 100 GLU B O 1
ATOM 2994 N N . LEU B 1 101 ? 4.695 24.594 -5.316 1 97.62 101 LEU B N 1
ATOM 2995 C CA . LEU B 1 101 ? 4.934 24.375 -3.893 1 97.62 101 LEU B CA 1
ATOM 2996 C C . LEU B 1 101 ? 6.426 24.344 -3.59 1 97.62 101 LEU B C 1
ATOM 2998 O O . LEU B 1 101 ? 6.855 24.75 -2.508 1 97.62 101 LEU B O 1
ATOM 3002 N N . LYS B 1 102 ? 7.168 23.891 -4.535 1 96.06 102 LYS B N 1
ATOM 3003 C CA . LYS B 1 102 ? 8.617 23.828 -4.371 1 96.06 102 LYS B CA 1
ATOM 3004 C C . LYS B 1 102 ? 9.211 25.219 -4.164 1 96.06 102 LYS B C 1
ATOM 3006 O O . LYS B 1 102 ? 10.305 25.344 -3.605 1 96.06 102 LYS B O 1
ATOM 3011 N N . GLN B 1 103 ? 8.461 26.172 -4.566 1 95 103 GLN B N 1
ATOM 3012 C CA . GLN B 1 103 ? 8.977 27.531 -4.527 1 95 103 GLN B CA 1
ATOM 3013 C C . GLN B 1 103 ? 8.625 28.219 -3.209 1 95 103 GLN B C 1
ATOM 3015 O O . GLN B 1 103 ? 9.109 29.312 -2.924 1 95 103 GLN B O 1
ATOM 3020 N N . LEU B 1 104 ? 7.797 27.562 -2.426 1 96.12 104 LEU B N 1
ATOM 3021 C CA . LEU B 1 104 ? 7.434 28.172 -1.149 1 96.12 104 LEU B CA 1
ATOM 3022 C C . LEU B 1 104 ? 8.648 28.266 -0.232 1 96.12 104 LEU B C 1
ATOM 3024 O O . LEU B 1 104 ? 9.414 27.312 -0.103 1 96.12 104 LEU B O 1
ATOM 3028 N N . PRO B 1 105 ? 8.867 29.422 0.297 1 94.19 105 PRO B N 1
ATOM 3029 C CA . PRO B 1 105 ? 10.047 29.594 1.145 1 94.19 105 PRO B CA 1
ATOM 3030 C C . PRO B 1 105 ? 10 28.734 2.408 1 94.19 105 PRO B C 1
ATOM 3032 O O . PRO B 1 105 ? 10.992 28.109 2.768 1 94.19 105 PRO B O 1
ATOM 3035 N N . THR B 1 106 ? 8.859 28.75 3.08 1 95.81 106 THR B N 1
ATOM 3036 C CA . THR B 1 106 ? 8.742 27.984 4.316 1 95.81 106 THR B CA 1
ATOM 3037 C C . THR B 1 106 ? 7.336 27.422 4.461 1 95.81 106 THR B C 1
ATOM 3039 O O . THR B 1 106 ? 6.359 28.031 4.02 1 95.81 106 THR B O 1
ATOM 3042 N N . VAL B 1 107 ? 7.277 26.219 4.945 1 98.19 107 VAL B N 1
ATOM 3043 C 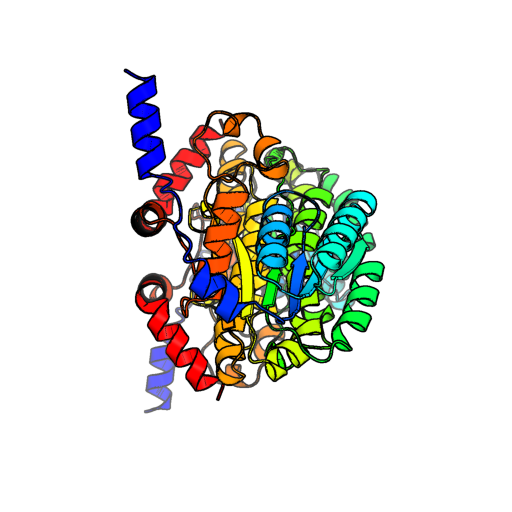CA . VAL B 1 107 ? 6.051 25.531 5.336 1 98.19 107 VAL B CA 1
ATOM 3044 C C . VAL B 1 107 ? 6.234 24.875 6.699 1 98.19 107 VAL B C 1
ATOM 3046 O O . VAL B 1 107 ? 7.164 24.094 6.895 1 98.19 107 VAL B O 1
ATOM 3049 N N . ASP B 1 108 ? 5.383 25.234 7.594 1 98.56 108 ASP B N 1
ATOM 3050 C CA . ASP B 1 108 ? 5.539 24.734 8.953 1 98.56 108 ASP B CA 1
ATOM 3051 C C . ASP B 1 108 ? 4.766 23.422 9.148 1 98.56 108 ASP B C 1
ATOM 3053 O O . ASP B 1 108 ? 5.176 22.562 9.93 1 98.56 108 ASP B O 1
ATOM 3057 N N . TYR B 1 109 ? 3.633 23.328 8.453 1 98.69 109 TYR B N 1
ATOM 3058 C CA . TYR B 1 109 ? 2.793 22.156 8.594 1 98.69 109 TYR B CA 1
ATOM 3059 C C . TYR B 1 109 ? 2.191 21.734 7.258 1 98.69 109 TYR B C 1
ATOM 3061 O O . TYR B 1 109 ? 1.774 22.594 6.469 1 98.69 109 TYR B O 1
ATOM 3069 N N . LEU B 1 110 ? 2.205 20.484 6.961 1 98.81 110 LEU B N 1
ATOM 3070 C CA . LEU B 1 110 ? 1.473 19.859 5.863 1 98.81 110 LEU B CA 1
ATOM 3071 C C . LEU B 1 110 ? 0.464 18.844 6.395 1 98.81 110 LEU B C 1
ATOM 3073 O O . LEU B 1 110 ? 0.848 17.812 6.949 1 98.81 110 LEU B O 1
ATOM 3077 N N . PHE B 1 111 ? -0.802 19.203 6.309 1 98.88 111 PHE B N 1
ATOM 3078 C CA . PHE B 1 111 ? -1.873 18.281 6.66 1 98.88 111 PHE B CA 1
ATOM 3079 C C . PHE B 1 111 ? -2.428 17.594 5.418 1 98.88 111 PHE B C 1
ATOM 3081 O O . PHE B 1 111 ? -3.07 18.234 4.582 1 98.88 111 PHE B O 1
ATOM 3088 N N . CYS B 1 112 ? -2.215 16.312 5.301 1 98.81 112 CYS B N 1
ATOM 3089 C CA . CYS B 1 112 ? -2.736 15.516 4.203 1 98.81 112 CYS B CA 1
ATOM 3090 C C . CYS B 1 112 ? -4.051 14.852 4.59 1 98.81 112 CYS B C 1
ATOM 3092 O O . CYS B 1 112 ? -4.059 13.719 5.082 1 98.81 112 CYS B O 1
ATOM 3094 N N . ASN B 1 113 ? -5.176 15.516 4.223 1 98.44 113 ASN B N 1
ATOM 3095 C CA . ASN B 1 113 ? -6.496 15.047 4.633 1 98.44 113 ASN B CA 1
ATOM 3096 C C . ASN B 1 113 ? -7.289 14.508 3.445 1 98.44 113 ASN B C 1
ATOM 3098 O O . ASN B 1 113 ? -8.281 13.789 3.627 1 98.44 113 ASN B O 1
ATOM 3102 N N . ALA B 1 114 ? -6.867 15 2.225 1 98.19 114 ALA B N 1
ATOM 3103 C CA . ALA B 1 114 ? -7.586 14.516 1.045 1 98.19 114 ALA B CA 1
ATOM 3104 C C . ALA B 1 114 ? -7.535 12.992 0.957 1 98.19 114 ALA B C 1
ATOM 3106 O O . ALA B 1 114 ? -6.48 12.391 1.159 1 98.19 114 ALA B O 1
ATOM 3107 N N . GLY B 1 115 ? -8.617 12.398 0.761 1 96.56 115 GLY B N 1
ATOM 3108 C CA . GLY B 1 115 ? -8.688 10.953 0.64 1 96.56 115 GLY B CA 1
ATOM 3109 C C . GLY B 1 115 ? -9.93 10.469 -0.081 1 96.56 115 GLY B C 1
ATOM 3110 O O . GLY B 1 115 ? -10.891 11.227 -0.255 1 96.56 115 GLY B O 1
ATOM 3111 N N . LYS B 1 116 ? -9.883 9.312 -0.527 1 94.5 116 LYS B N 1
ATOM 3112 C CA . LYS B 1 116 ? -10.992 8.633 -1.187 1 94.5 116 LYS B CA 1
ATOM 3113 C C . LYS B 1 116 ? -11.203 7.238 -0.613 1 94.5 116 LYS B C 1
ATOM 3115 O O . LYS B 1 116 ? -10.234 6.512 -0.369 1 94.5 116 LYS B O 1
ATOM 3120 N N . SER B 1 117 ? -12.422 7.012 -0.289 1 93.94 117 SER B N 1
ATOM 3121 C CA . SER B 1 117 ? -12.828 5.684 0.162 1 93.94 117 SER B CA 1
ATOM 3122 C C . SER B 1 117 ? -13.875 5.082 -0.767 1 93.94 117 SER B C 1
ATOM 3124 O O . SER B 1 117 ? -14.773 5.789 -1.241 1 93.94 117 SER B O 1
ATOM 3126 N N . ILE B 1 118 ? -13.688 3.842 -1.156 1 91.62 118 ILE B N 1
ATOM 3127 C CA . ILE B 1 118 ? -14.656 3.107 -1.965 1 91.62 118 ILE B CA 1
ATOM 3128 C C . ILE B 1 118 ? -14.969 1.767 -1.307 1 91.62 118 ILE B C 1
ATOM 3130 O O . ILE B 1 118 ? -14.07 0.959 -1.068 1 91.62 118 ILE B O 1
ATOM 3134 N N . PHE B 1 119 ? -16.203 1.57 -0.978 1 92.56 119 PHE B N 1
ATOM 3135 C CA . PHE B 1 119 ? -16.672 0.269 -0.508 1 92.56 119 PHE B CA 1
ATOM 3136 C C . PHE B 1 119 ? -17.203 -0.566 -1.666 1 92.56 119 PHE B C 1
ATOM 3138 O O . PHE B 1 119 ? -18.25 -0.241 -2.244 1 92.56 119 PHE B O 1
ATOM 3145 N N . ARG B 1 120 ? -16.469 -1.596 -1.995 1 94.25 120 ARG B N 1
ATOM 3146 C CA . ARG B 1 120 ? -16.859 -2.52 -3.057 1 94.25 120 ARG B CA 1
ATOM 3147 C C . ARG B 1 120 ? -16.094 -3.834 -2.945 1 94.25 120 ARG B C 1
ATOM 3149 O O . ARG B 1 120 ? -14.867 -3.836 -2.893 1 94.25 120 ARG B O 1
ATOM 3156 N N . LYS B 1 121 ? -16.844 -4.934 -2.904 1 94.12 121 LYS B N 1
ATOM 3157 C CA . LYS B 1 121 ? -16.188 -6.234 -2.91 1 94.12 121 LYS B CA 1
ATOM 3158 C C . LYS B 1 121 ? -15.383 -6.434 -4.191 1 94.12 121 LYS B C 1
ATOM 3160 O O . LYS B 1 121 ? -15.758 -5.938 -5.254 1 94.12 121 LYS B O 1
ATOM 3165 N N . ILE B 1 122 ? -14.312 -7.207 -4.082 1 94.94 122 ILE B N 1
ATOM 3166 C CA . ILE B 1 122 ? -13.461 -7.484 -5.238 1 94.94 122 ILE B CA 1
ATOM 3167 C C . ILE B 1 122 ? -14.258 -8.258 -6.289 1 94.94 122 ILE B C 1
ATOM 3169 O O . ILE B 1 122 ? -14.078 -8.047 -7.488 1 94.94 122 ILE B O 1
ATOM 3173 N N . THR B 1 123 ? -15.156 -9.07 -5.863 1 92.31 123 THR B N 1
ATOM 3174 C CA . THR B 1 123 ? -16 -9.867 -6.742 1 92.31 123 THR B CA 1
ATOM 3175 C C . THR B 1 123 ? -16.891 -8.977 -7.609 1 92.31 123 THR B C 1
ATOM 3177 O O . THR B 1 123 ? -17.281 -9.367 -8.703 1 92.31 123 THR B O 1
ATOM 3180 N N . ASP B 1 124 ? -17.125 -7.75 -7.086 1 93.06 124 ASP B N 1
ATOM 3181 C CA . ASP B 1 124 ? -17.984 -6.809 -7.793 1 93.06 124 ASP B CA 1
ATOM 3182 C C . ASP B 1 124 ? -17.156 -5.758 -8.539 1 93.06 124 ASP B C 1
ATOM 3184 O O . ASP B 1 124 ? -17.703 -4.824 -9.117 1 93.06 124 ASP B O 1
ATOM 3188 N N . ALA B 1 125 ? -15.859 -5.938 -8.539 1 93.44 125 ALA B N 1
ATOM 3189 C CA . ALA B 1 125 ? -14.992 -4.887 -9.062 1 93.44 125 ALA B CA 1
ATOM 3190 C C . ALA B 1 125 ? -14.281 -5.352 -10.336 1 93.44 125 ALA B C 1
ATOM 3192 O O . ALA B 1 125 ? -13.32 -4.723 -10.773 1 93.44 125 ALA B O 1
ATOM 3193 N N . THR B 1 126 ? -14.734 -6.367 -10.969 1 91.69 126 THR B N 1
ATOM 3194 C CA . THR B 1 126 ? -14.047 -6.969 -12.109 1 91.69 126 THR B CA 1
ATOM 3195 C C . THR B 1 126 ? -13.945 -5.977 -13.266 1 91.69 126 THR B C 1
ATOM 3197 O O . THR B 1 126 ? -13.008 -6.035 -14.062 1 91.69 126 THR B O 1
ATOM 3200 N N . GLU B 1 127 ? -14.859 -5.031 -13.391 1 93.38 127 GLU B N 1
ATOM 3201 C CA . GLU B 1 127 ? -14.828 -4.027 -14.445 1 93.38 127 GLU B CA 1
ATOM 3202 C C . GLU B 1 127 ? -14.547 -2.639 -13.883 1 93.38 127 GLU B C 1
ATOM 3204 O O . GLU B 1 127 ? -14.867 -1.628 -14.508 1 93.38 127 GLU B O 1
ATOM 3209 N N . ARG B 1 128 ? -13.969 -2.643 -12.672 1 94.88 128 ARG B N 1
ATOM 3210 C CA . ARG B 1 128 ? -13.82 -1.365 -11.984 1 94.88 128 ARG B CA 1
ATOM 3211 C C . ARG B 1 128 ? -12.383 -1.162 -11.523 1 94.88 128 ARG B C 1
ATOM 3213 O O . ARG B 1 128 ? -12.141 -0.774 -10.375 1 94.88 128 ARG B O 1
ATOM 3220 N N . LEU B 1 129 ? -11.484 -1.5 -12.461 1 95.94 129 LEU B N 1
ATOM 3221 C CA . LEU B 1 129 ? -10.078 -1.271 -12.133 1 95.94 129 LEU B CA 1
ATOM 3222 C C . LEU B 1 129 ? -9.836 0.184 -11.75 1 95.94 129 LEU B C 1
ATOM 3224 O O . LEU B 1 129 ? -8.977 0.476 -10.914 1 95.94 129 LEU B O 1
ATOM 3228 N N . HIS B 1 130 ? -10.656 1.079 -12.297 1 95.88 130 HIS B N 1
ATOM 3229 C CA . HIS B 1 130 ? -10.508 2.51 -12.047 1 95.88 130 HIS B CA 1
ATOM 3230 C C . HIS B 1 130 ? -10.719 2.838 -10.57 1 95.88 130 HIS B C 1
ATOM 3232 O O . HIS B 1 130 ? -10.234 3.859 -10.086 1 95.88 130 HIS B O 1
ATOM 3238 N N . ASP B 1 131 ? -11.461 2.025 -9.789 1 96.31 131 ASP B N 1
ATOM 3239 C CA . ASP B 1 131 ? -11.625 2.227 -8.352 1 96.31 131 ASP B CA 1
ATOM 3240 C C . ASP B 1 131 ? -10.281 2.137 -7.625 1 96.31 131 ASP B C 1
ATOM 3242 O O . ASP B 1 131 ? -10.008 2.918 -6.715 1 96.31 131 ASP B O 1
ATOM 3246 N N . PHE B 1 132 ? -9.516 1.199 -8.055 1 98 132 PHE B N 1
ATOM 3247 C CA . PHE B 1 132 ? -8.203 0.99 -7.461 1 98 132 PHE B CA 1
ATOM 3248 C C . PHE B 1 132 ? -7.238 2.098 -7.875 1 98 132 PHE B C 1
ATOM 3250 O O . PHE B 1 132 ? -6.465 2.592 -7.055 1 98 132 PHE B O 1
ATOM 3257 N N . ASP B 1 133 ? -7.324 2.523 -9.117 1 97.31 133 ASP B N 1
ATOM 3258 C CA . ASP B 1 133 ? -6.5 3.627 -9.609 1 97.31 133 ASP B CA 1
ATOM 3259 C C . ASP B 1 133 ? -6.82 4.922 -8.867 1 97.31 133 ASP B C 1
ATOM 3261 O O . ASP B 1 133 ? -5.914 5.629 -8.422 1 97.31 133 ASP B O 1
ATOM 3265 N N . ARG B 1 134 ? -8.07 5.211 -8.695 1 97.44 134 ARG B N 1
ATOM 3266 C CA . ARG B 1 134 ? -8.5 6.465 -8.086 1 97.44 134 ARG B CA 1
ATOM 3267 C C . ARG B 1 134 ? -8.078 6.535 -6.621 1 97.44 134 ARG B C 1
ATOM 3269 O O . ARG B 1 134 ? -7.633 7.582 -6.145 1 97.44 134 ARG B O 1
ATOM 3276 N N . THR B 1 135 ? -8.195 5.426 -5.91 1 98.25 135 THR B N 1
ATOM 3277 C CA . THR B 1 135 ? -7.863 5.414 -4.492 1 98.25 135 THR B CA 1
ATOM 3278 C C . THR B 1 135 ? -6.355 5.516 -4.289 1 98.25 135 THR B C 1
ATOM 3280 O O . THR B 1 135 ? -5.883 6.301 -3.467 1 98.25 135 THR B O 1
ATOM 3283 N N . ILE B 1 136 ? -5.578 4.762 -5.137 1 98.62 136 ILE B N 1
ATOM 3284 C CA . ILE B 1 136 ? -4.129 4.777 -4.988 1 98.62 136 ILE B CA 1
ATOM 3285 C C . ILE B 1 136 ? -3.578 6.141 -5.402 1 98.62 136 ILE B C 1
ATOM 3287 O O . ILE B 1 136 ? -2.623 6.641 -4.801 1 98.62 136 ILE B O 1
ATOM 3291 N N . ASP B 1 137 ? -4.172 6.77 -6.387 1 98.31 137 ASP B N 1
ATOM 3292 C CA . ASP B 1 137 ? -3.734 8.078 -6.875 1 98.31 137 ASP B CA 1
ATOM 3293 C C . ASP B 1 137 ? -3.949 9.156 -5.82 1 98.31 137 ASP B C 1
ATOM 3295 O O . ASP B 1 137 ? -3.08 10.008 -5.609 1 98.31 137 ASP B O 1
ATOM 3299 N N . LEU B 1 138 ? -5.031 9.078 -5.172 1 98.62 138 LEU B N 1
ATOM 3300 C CA . LEU B 1 138 ? -5.363 10.133 -4.223 1 98.62 138 LEU B CA 1
ATOM 3301 C C . LEU B 1 138 ? -4.734 9.852 -2.859 1 98.62 138 LEU B C 1
ATOM 3303 O O . LEU B 1 138 ? -4.07 10.727 -2.289 1 98.62 138 LEU B O 1
ATOM 3307 N N . ASN B 1 139 ? -4.895 8.641 -2.357 1 98.75 139 ASN B N 1
ATOM 3308 C CA . ASN B 1 139 ? -4.523 8.328 -0.981 1 98.75 139 ASN B CA 1
ATOM 3309 C C . ASN B 1 139 ? -3.018 8.125 -0.841 1 98.75 139 ASN B C 1
ATOM 3311 O O . ASN B 1 139 ? -2.475 8.203 0.262 1 98.75 139 ASN B O 1
ATOM 3315 N N . TYR B 1 140 ? -2.377 7.77 -1.936 1 98.81 140 TYR B N 1
ATOM 3316 C CA . TYR B 1 140 ? -0.953 7.465 -1.85 1 98.81 140 TYR B CA 1
ATOM 3317 C C . TYR B 1 140 ? -0.136 8.422 -2.711 1 98.81 140 TYR B C 1
ATOM 3319 O O . TYR B 1 140 ? 0.659 9.211 -2.193 1 98.81 140 TYR B O 1
ATOM 3327 N N . ARG B 1 141 ? -0.365 8.414 -4 1 98.62 141 ARG B N 1
ATOM 3328 C CA . ARG B 1 141 ? 0.498 9.148 -4.922 1 98.62 141 ARG B CA 1
ATOM 3329 C C . ARG B 1 141 ? 0.497 10.641 -4.605 1 98.62 141 ARG B C 1
ATOM 3331 O O . ARG B 1 141 ? 1.549 11.281 -4.617 1 98.62 141 ARG B O 1
ATOM 3338 N N . SER B 1 142 ? -0.667 11.172 -4.371 1 98.75 142 SER B N 1
ATOM 3339 C CA . SER B 1 142 ? -0.757 12.609 -4.125 1 98.75 142 SER B CA 1
ATOM 3340 C C . SER B 1 142 ? -0.007 13 -2.855 1 98.75 142 SER B C 1
ATOM 3342 O O . SER B 1 142 ? 0.66 14.039 -2.816 1 98.75 142 SER B O 1
ATOM 3344 N N . VAL B 1 143 ? -0.107 12.203 -1.793 1 98.81 143 VAL B N 1
ATOM 3345 C CA . VAL B 1 143 ? 0.573 12.469 -0.531 1 98.81 143 VAL B CA 1
ATOM 3346 C C . VAL B 1 143 ? 2.086 12.461 -0.746 1 98.81 143 VAL B C 1
ATOM 3348 O O . VAL B 1 143 ? 2.789 13.367 -0.294 1 98.81 143 VAL B O 1
ATOM 3351 N N . VAL B 1 144 ? 2.555 11.453 -1.457 1 98.81 144 VAL B N 1
ATOM 3352 C CA . VAL B 1 144 ? 3.982 11.32 -1.729 1 98.81 144 VAL B CA 1
ATOM 3353 C C . VAL B 1 144 ? 4.469 12.523 -2.537 1 98.81 144 VAL B C 1
ATOM 3355 O O . VAL B 1 144 ? 5.496 13.125 -2.213 1 98.81 144 VAL B O 1
ATOM 3358 N N . ALA B 1 145 ? 3.73 12.883 -3.557 1 98.69 145 ALA B N 1
ATOM 3359 C CA . ALA B 1 145 ? 4.109 13.984 -4.438 1 98.69 145 ALA B CA 1
ATOM 3360 C C . ALA B 1 145 ? 4.207 15.297 -3.664 1 98.69 145 ALA B C 1
ATOM 3362 O O . ALA B 1 145 ? 5.191 16.031 -3.793 1 98.69 145 ALA B O 1
ATOM 3363 N N . LEU B 1 146 ? 3.215 15.562 -2.852 1 98.81 146 LEU B N 1
ATOM 3364 C CA . LEU B 1 146 ? 3.176 16.812 -2.088 1 98.81 146 LEU B CA 1
ATOM 3365 C C . LEU B 1 146 ? 4.289 16.844 -1.047 1 98.81 146 LEU B C 1
ATOM 3367 O O . LEU B 1 146 ? 4.953 17.859 -0.877 1 98.81 146 LEU B O 1
ATOM 3371 N N . ALA B 1 147 ? 4.434 15.734 -0.365 1 98.69 147 ALA B N 1
ATOM 3372 C CA . ALA B 1 147 ? 5.469 15.648 0.665 1 98.69 147 ALA B CA 1
ATOM 3373 C C . ALA B 1 147 ? 6.855 15.883 0.072 1 98.69 147 ALA B C 1
ATOM 3375 O O . ALA B 1 147 ? 7.664 16.609 0.644 1 98.69 147 ALA B O 1
ATOM 3376 N N . LEU B 1 148 ? 7.109 15.242 -1.071 1 98.25 148 LEU B N 1
ATOM 3377 C CA . LEU B 1 148 ? 8.398 15.422 -1.73 1 98.25 148 LEU B CA 1
ATOM 3378 C C . LEU B 1 148 ? 8.594 16.875 -2.162 1 98.25 148 LEU B C 1
ATOM 3380 O O . LEU B 1 148 ? 9.664 17.438 -1.969 1 98.25 148 LEU B O 1
ATOM 3384 N N . ALA B 1 149 ? 7.574 17.453 -2.734 1 98.19 149 ALA B N 1
ATOM 3385 C CA . ALA B 1 149 ? 7.648 18.828 -3.236 1 98.19 149 ALA B CA 1
ATOM 3386 C C . ALA B 1 149 ? 7.891 19.812 -2.098 1 98.19 149 ALA B C 1
ATOM 3388 O O . ALA B 1 149 ? 8.609 20.812 -2.271 1 98.19 149 ALA B O 1
ATOM 3389 N N . LEU B 1 150 ? 7.367 19.547 -0.914 1 98.5 150 LEU B N 1
ATOM 3390 C CA . LEU B 1 150 ? 7.379 20.5 0.186 1 98.5 150 LEU B CA 1
ATOM 3391 C C . LEU B 1 150 ? 8.539 20.219 1.137 1 98.5 150 LEU B C 1
ATOM 3393 O O . LEU B 1 150 ? 8.781 21 2.072 1 98.5 150 LEU B O 1
ATOM 3397 N N . LEU B 1 151 ? 9.258 19.109 0.896 1 97.62 151 LEU B N 1
ATOM 3398 C CA . LEU B 1 151 ? 10.305 18.688 1.827 1 97.62 151 LEU B CA 1
ATOM 3399 C C . LEU B 1 151 ? 11.305 19.797 2.064 1 97.62 151 LEU B C 1
ATOM 3401 O O . LEU B 1 151 ? 11.641 20.109 3.211 1 97.62 151 LEU B O 1
ATOM 3405 N N . PRO B 1 152 ? 11.758 20.547 1.022 1 96.69 152 PRO B N 1
ATOM 3406 C CA . PRO B 1 152 ? 12.719 21.625 1.284 1 96.69 152 PRO B CA 1
ATOM 3407 C C . PRO B 1 152 ? 12.156 22.719 2.199 1 96.69 152 PRO B C 1
ATOM 3409 O O . PRO B 1 152 ? 12.836 23.172 3.119 1 96.69 152 PRO B O 1
ATOM 3412 N N . ALA B 1 153 ? 10.977 23.125 1.991 1 98 153 ALA B N 1
ATOM 3413 C CA . ALA B 1 153 ? 10.352 24.156 2.818 1 98 153 ALA B CA 1
ATOM 3414 C C . ALA B 1 153 ? 10.117 23.641 4.238 1 98 153 ALA B C 1
ATOM 3416 O O . ALA B 1 153 ? 10.273 24.391 5.203 1 98 153 ALA B O 1
ATOM 3417 N N . LEU B 1 154 ? 9.742 22.375 4.367 1 98.25 154 LEU B N 1
ATOM 3418 C CA . LEU B 1 154 ? 9.539 21.766 5.672 1 98.25 154 LEU B CA 1
ATOM 3419 C C . LEU B 1 154 ? 10.852 21.688 6.445 1 98.25 154 LEU B C 1
ATOM 3421 O O . LEU B 1 154 ? 10.875 21.891 7.66 1 98.25 154 LEU B O 1
ATOM 3425 N N . GLN B 1 155 ? 11.867 21.391 5.684 1 96.69 155 GLN B N 1
ATOM 3426 C CA . GLN B 1 155 ? 13.18 21.297 6.316 1 96.69 155 GLN B CA 1
ATOM 3427 C C . GLN B 1 155 ? 13.617 22.641 6.883 1 96.69 155 GLN B C 1
ATOM 3429 O O . GLN B 1 155 ? 14.141 22.719 7.996 1 96.69 155 GLN B O 1
ATOM 3434 N N . ARG B 1 156 ? 13.406 23.688 6.152 1 97.06 156 ARG B N 1
ATOM 3435 C CA . ARG B 1 156 ? 13.82 25.016 6.566 1 97.06 156 ARG B CA 1
ATOM 3436 C C . ARG B 1 156 ? 13.117 25.438 7.852 1 97.06 156 ARG B C 1
ATOM 3438 O O . ARG B 1 156 ? 13.711 26.094 8.711 1 97.06 156 ARG B O 1
ATOM 3445 N N . SER B 1 157 ? 11.898 25.016 7.984 1 97.38 157 SER B N 1
ATOM 3446 C CA . SER B 1 157 ? 11.109 25.438 9.141 1 97.38 157 SER B CA 1
ATOM 3447 C C . SER B 1 157 ? 11.148 24.375 10.242 1 97.38 157 SER B C 1
ATOM 3449 O O . SER B 1 157 ? 10.594 24.578 11.32 1 97.38 157 SER B O 1
ATOM 3451 N N . LYS B 1 158 ? 11.797 23.219 9.922 1 97.06 158 LYS B N 1
ATOM 3452 C CA . LYS B 1 158 ? 11.68 22.062 10.805 1 97.06 158 LYS B CA 1
ATOM 3453 C C . LYS B 1 158 ? 10.211 21.719 11.055 1 97.06 158 LYS B C 1
ATOM 3455 O O . LYS B 1 158 ? 9.797 21.562 12.203 1 97.06 158 LYS B O 1
ATOM 3460 N N . GLY B 1 159 ? 9.523 21.641 9.961 1 97.69 159 GLY B N 1
ATOM 3461 C CA . GLY B 1 159 ? 8.07 21.531 9.977 1 97.69 159 GLY B CA 1
ATOM 3462 C C . GLY B 1 159 ? 7.594 20.094 10.188 1 97.69 159 GLY B C 1
ATOM 3463 O O . GLY B 1 159 ? 8.383 19.219 10.555 1 97.69 159 GLY B O 1
ATOM 3464 N N . GLN B 1 160 ? 6.188 19.906 10.109 1 98 160 GLN B N 1
ATOM 3465 C CA . GLN B 1 160 ? 5.531 18.641 10.406 1 98 160 GLN B CA 1
ATOM 3466 C C . GLN B 1 160 ? 4.617 18.203 9.266 1 98 160 GLN B C 1
ATOM 3468 O O . GLN B 1 160 ? 3.93 19.047 8.664 1 98 160 GLN B O 1
ATOM 3473 N N . LEU B 1 161 ? 4.723 16.969 8.938 1 98.38 161 LEU B N 1
ATOM 3474 C CA . LEU B 1 161 ? 3.736 16.328 8.078 1 98.38 161 LEU B CA 1
ATOM 3475 C C . LEU B 1 161 ? 2.748 15.5 8.898 1 98.38 161 LEU B C 1
ATOM 3477 O O . LEU B 1 161 ? 3.15 14.656 9.695 1 98.38 161 LEU B O 1
ATOM 3481 N N . VAL B 1 162 ? 1.477 15.82 8.797 1 98.81 162 VAL B N 1
ATOM 3482 C CA . VAL B 1 162 ? 0.417 15.078 9.469 1 98.81 162 VAL B CA 1
ATOM 3483 C C . VAL B 1 162 ? -0.46 14.375 8.43 1 98.81 162 VAL B C 1
ATOM 3485 O O . VAL B 1 162 ? -1.088 15.031 7.598 1 98.81 162 VAL B O 1
ATOM 3488 N N . TYR B 1 163 ? -0.464 13.078 8.477 1 98.75 163 TYR B N 1
ATOM 3489 C CA . TYR B 1 163 ? -1.235 12.273 7.535 1 98.75 163 TYR B CA 1
ATOM 3490 C C . TYR B 1 163 ? -2.467 11.68 8.203 1 98.75 163 TYR B C 1
ATOM 3492 O O . TYR B 1 163 ? -2.367 11.086 9.281 1 98.75 163 TYR B O 1
ATOM 3500 N N . THR B 1 164 ? -3.635 11.875 7.574 1 98.62 164 THR B N 1
ATOM 3501 C CA . THR B 1 164 ? -4.887 11.312 8.07 1 98.62 164 THR B CA 1
ATOM 3502 C C . THR B 1 164 ? -5.09 9.898 7.535 1 98.62 164 THR B C 1
ATOM 3504 O O . THR B 1 164 ? -5.453 9.711 6.375 1 98.62 164 THR B O 1
ATOM 3507 N N . SER B 1 165 ? -4.812 8.93 8.367 1 98.38 165 SER B N 1
ATOM 3508 C CA . SER B 1 165 ? -5.055 7.527 8.047 1 98.38 165 SER B CA 1
ATOM 3509 C C . SER B 1 165 ? -6.312 7.008 8.734 1 98.38 165 SER B C 1
ATOM 3511 O O . SER B 1 165 ? -7.227 7.781 9.039 1 98.38 165 SER B O 1
ATOM 3513 N N . SER B 1 166 ? -6.504 5.766 8.789 1 97.25 166 SER B N 1
ATOM 3514 C CA . SER B 1 166 ? -7.699 5.137 9.352 1 97.25 166 SER B CA 1
ATOM 3515 C C . SER B 1 166 ? -7.332 4.039 10.344 1 97.25 166 SER B C 1
ATOM 3517 O O . SER B 1 166 ? -6.398 3.27 10.109 1 97.25 166 SER B O 1
ATOM 3519 N N . VAL B 1 167 ? -8.141 3.996 11.375 1 96 167 VAL B N 1
ATOM 3520 C CA . VAL B 1 167 ? -7.934 2.979 12.398 1 96 167 VAL B CA 1
ATOM 3521 C C . VAL B 1 167 ? -8.125 1.589 11.797 1 96 167 VAL B C 1
ATOM 3523 O O . VAL B 1 167 ? -7.512 0.619 12.242 1 96 167 VAL B O 1
ATOM 3526 N N . SER B 1 168 ? -8.891 1.503 10.766 1 94.69 168 SER B N 1
ATOM 3527 C CA . SER B 1 168 ? -9.18 0.218 10.141 1 94.69 168 SER B CA 1
ATOM 3528 C C . SER B 1 168 ? -7.918 -0.403 9.547 1 94.69 168 SER B C 1
ATOM 3530 O O . SER B 1 168 ? -7.852 -1.619 9.359 1 94.69 168 SER B O 1
ATOM 3532 N N . CYS B 1 169 ? -6.883 0.387 9.289 1 95.88 169 CYS B N 1
ATOM 3533 C CA . CYS B 1 169 ? -5.641 -0.097 8.703 1 95.88 169 CYS B CA 1
ATOM 3534 C C . CYS B 1 169 ? -4.812 -0.864 9.734 1 95.88 169 CYS B C 1
ATOM 3536 O O . CYS B 1 169 ? -3.846 -1.538 9.375 1 95.88 169 CYS B O 1
ATOM 3538 N N . LEU B 1 170 ? -5.246 -0.797 10.984 1 94 170 LEU B N 1
ATOM 3539 C CA . LEU B 1 170 ? -4.535 -1.484 12.062 1 94 170 LEU B CA 1
ATOM 3540 C C . LEU B 1 170 ? -5.078 -2.896 12.258 1 94 170 LEU B C 1
ATOM 3542 O O . LEU B 1 170 ? -4.527 -3.676 13.039 1 94 170 LEU B O 1
ATOM 3546 N N . TYR B 1 171 ? -6.113 -3.232 11.562 1 92.62 171 TYR B N 1
ATOM 3547 C CA . TYR B 1 171 ? -6.785 -4.523 11.68 1 92.62 171 TYR B CA 1
ATOM 3548 C C . TYR B 1 171 ? -6.633 -5.332 10.398 1 92.62 171 TYR B C 1
ATOM 3550 O O . TYR B 1 171 ? -6.281 -4.785 9.344 1 92.62 171 TYR B O 1
ATOM 3558 N N . PRO B 1 172 ? -6.867 -6.688 10.523 1 92.06 172 PRO B N 1
ATOM 3559 C CA . PRO B 1 172 ? -6.949 -7.438 9.266 1 92.06 172 PRO B CA 1
ATOM 3560 C C . PRO B 1 172 ? -7.957 -6.84 8.289 1 92.06 172 PRO B C 1
ATOM 3562 O O . PRO B 1 172 ? -9.031 -6.402 8.695 1 92.06 172 PRO B O 1
ATOM 3565 N N . PRO B 1 173 ? -7.469 -6.719 7.031 1 92.44 173 PRO B N 1
ATOM 3566 C CA . PRO B 1 173 ? -8.32 -6.016 6.07 1 92.44 173 PRO B CA 1
ATOM 3567 C C . PRO B 1 173 ? -9.703 -6.66 5.926 1 92.44 173 PRO B C 1
ATOM 3569 O O . PRO B 1 173 ? -9.797 -7.875 5.746 1 92.44 173 PRO B O 1
ATOM 3572 N N . ALA B 1 174 ? -10.695 -5.836 5.926 1 90.88 174 ALA B N 1
ATOM 3573 C CA . ALA B 1 174 ? -12.078 -6.289 5.875 1 90.88 174 ALA B CA 1
ATOM 3574 C C . ALA B 1 174 ? -12.562 -6.418 4.434 1 90.88 174 ALA B C 1
ATOM 3576 O O . ALA B 1 174 ? -12.172 -5.633 3.568 1 90.88 174 ALA B O 1
ATOM 3577 N N . PRO B 1 175 ? -13.477 -7.402 4.195 1 93.44 175 PRO B N 1
ATOM 3578 C CA . PRO B 1 175 ? -14.094 -7.496 2.869 1 93.44 175 PRO B CA 1
ATOM 3579 C C . PRO B 1 175 ? -14.781 -6.199 2.447 1 93.44 175 PRO B C 1
ATOM 3581 O O . PRO B 1 175 ? -15.398 -5.527 3.275 1 93.44 175 PRO B O 1
ATOM 3584 N N . GLY B 1 176 ? -14.609 -5.875 1.191 1 93.94 176 GLY B N 1
ATOM 3585 C CA . GLY B 1 176 ? -15.281 -4.711 0.639 1 93.94 176 GLY B CA 1
ATOM 3586 C C . GLY B 1 176 ? -14.422 -3.461 0.66 1 93.94 176 GLY B C 1
ATOM 3587 O O . GLY B 1 176 ? -14.758 -2.459 0.026 1 93.94 176 GLY B O 1
ATOM 3588 N N . TRP B 1 177 ? -13.234 -3.553 1.284 1 95.06 177 TRP B N 1
ATOM 3589 C CA . TRP B 1 177 ? -12.461 -2.336 1.515 1 95.06 177 TRP B CA 1
ATOM 3590 C C . TRP B 1 177 ? -11.062 -2.461 0.927 1 95.06 177 TRP B C 1
ATOM 3592 O O . TRP B 1 177 ? -10.141 -1.752 1.341 1 95.06 177 TRP B O 1
ATOM 3602 N N . SER B 1 178 ? -10.906 -3.35 -0.035 1 96.88 178 SER B N 1
ATOM 3603 C CA . SER B 1 178 ? -9.578 -3.688 -0.548 1 96.88 178 SER B CA 1
ATOM 3604 C C . SER B 1 178 ? -8.883 -2.463 -1.127 1 96.88 178 SER B C 1
ATOM 3606 O O . SER B 1 178 ? -7.723 -2.191 -0.805 1 96.88 178 SER B O 1
ATOM 3608 N N . ALA B 1 179 ? -9.609 -1.657 -1.993 1 97.94 179 ALA B N 1
ATOM 3609 C CA . ALA B 1 179 ? -9.008 -0.498 -2.646 1 97.94 179 ALA B CA 1
ATOM 3610 C C . ALA B 1 179 ? -8.602 0.562 -1.624 1 97.94 179 ALA B C 1
ATOM 3612 O O . ALA B 1 179 ? -7.496 1.103 -1.684 1 97.94 179 ALA B O 1
ATOM 3613 N N . TYR B 1 180 ? -9.492 0.778 -0.663 1 97.5 180 TYR B N 1
ATOM 3614 C CA . TYR B 1 180 ? -9.258 1.781 0.37 1 97.5 180 TYR B CA 1
ATOM 3615 C C . TYR B 1 180 ? -8.109 1.373 1.277 1 97.5 180 TYR B C 1
ATOM 3617 O O . TYR B 1 180 ? -7.133 2.115 1.428 1 97.5 180 TYR B O 1
ATOM 3625 N N . HIS B 1 181 ? -8.141 0.162 1.821 1 98.19 181 HIS B N 1
ATOM 3626 C CA . HIS B 1 181 ? -7.125 -0.301 2.76 1 98.19 181 HIS B CA 1
ATOM 3627 C C . HIS B 1 181 ? -5.766 -0.433 2.082 1 98.19 181 HIS B C 1
ATOM 3629 O O . HIS B 1 181 ? -4.738 -0.08 2.666 1 98.19 181 HIS B O 1
ATOM 3635 N N . ALA B 1 182 ? -5.762 -0.941 0.885 1 98.69 182 ALA B N 1
ATOM 3636 C CA . ALA B 1 182 ? -4.492 -1.061 0.169 1 98.69 182 ALA B CA 1
ATOM 3637 C C . ALA B 1 182 ? -3.832 0.303 -0.004 1 98.69 182 ALA B C 1
ATOM 3639 O O . ALA B 1 182 ? -2.639 0.46 0.267 1 98.69 182 ALA B O 1
ATOM 3640 N N . SER B 1 183 ? -4.59 1.309 -0.389 1 98.69 183 SER B N 1
ATOM 3641 C CA . SER B 1 183 ? -4.055 2.637 -0.667 1 98.69 183 SER B CA 1
ATOM 3642 C C . SER B 1 183 ? -3.586 3.324 0.611 1 98.69 183 SER B C 1
ATOM 3644 O O . SER B 1 183 ? -2.506 3.916 0.644 1 98.69 183 SER B O 1
ATOM 3646 N N . LYS B 1 184 ? -4.355 3.236 1.667 1 98.69 184 LYS B N 1
ATOM 3647 C CA . LYS B 1 184 ? -3.992 3.875 2.928 1 98.69 184 LYS B CA 1
ATOM 3648 C C . LYS B 1 184 ? -2.801 3.174 3.574 1 98.69 184 LYS B C 1
ATOM 3650 O O . LYS B 1 184 ? -1.943 3.824 4.176 1 98.69 184 LYS B O 1
ATOM 3655 N N . CYS B 1 185 ? -2.758 1.876 3.426 1 98.38 185 CYS B N 1
ATOM 3656 C CA . CYS B 1 185 ? -1.634 1.138 3.99 1 98.38 185 CYS B CA 1
ATOM 3657 C C . CYS B 1 185 ? -0.34 1.471 3.258 1 98.38 185 CYS B C 1
ATOM 3659 O O . CYS B 1 185 ? 0.725 1.545 3.873 1 98.38 185 CYS B O 1
ATOM 3661 N N . ALA B 1 186 ? -0.46 1.595 1.945 1 98.81 186 ALA B N 1
ATOM 3662 C CA . ALA B 1 186 ? 0.717 2.031 1.199 1 98.81 186 ALA B CA 1
ATOM 3663 C C . ALA B 1 186 ? 1.255 3.35 1.748 1 98.81 186 ALA B C 1
ATOM 3665 O O . ALA B 1 186 ? 2.461 3.494 1.96 1 98.81 186 ALA B O 1
ATOM 3666 N N . THR B 1 187 ? 0.396 4.285 2.016 1 98.88 187 THR B N 1
ATOM 3667 C CA . THR B 1 187 ? 0.795 5.598 2.512 1 98.88 187 THR B CA 1
ATOM 3668 C C . THR B 1 187 ? 1.345 5.496 3.932 1 98.88 187 THR B C 1
ATOM 3670 O O . THR B 1 187 ? 2.314 6.172 4.277 1 98.88 187 THR B O 1
ATOM 3673 N N . ASN B 1 188 ? 0.691 4.648 4.77 1 98.62 188 ASN B N 1
ATOM 3674 C CA . ASN B 1 188 ? 1.205 4.422 6.117 1 98.62 188 ASN B CA 1
ATOM 3675 C C . ASN B 1 188 ? 2.658 3.957 6.09 1 98.62 188 ASN B C 1
ATOM 3677 O O . ASN B 1 188 ? 3.484 4.445 6.863 1 98.62 188 ASN B O 1
ATOM 3681 N N . VAL B 1 189 ? 2.926 3.023 5.191 1 98.25 189 VAL B N 1
ATOM 3682 C CA . VAL B 1 189 ? 4.277 2.484 5.066 1 98.25 189 VAL B CA 1
ATOM 3683 C C . VAL B 1 189 ? 5.238 3.592 4.641 1 98.25 189 VAL B C 1
ATOM 3685 O O . VAL B 1 189 ? 6.332 3.719 5.191 1 98.25 189 VAL B O 1
ATOM 3688 N N . TRP B 1 190 ? 4.836 4.355 3.715 1 98.62 190 TRP B N 1
ATOM 3689 C CA . TRP B 1 190 ? 5.668 5.461 3.24 1 98.62 190 TRP B CA 1
ATOM 3690 C C . TRP B 1 190 ? 5.957 6.445 4.367 1 98.62 190 TRP B C 1
ATOM 3692 O O . TRP B 1 190 ? 7.105 6.848 4.566 1 98.62 190 TRP B O 1
ATOM 3702 N N . CYS B 1 191 ? 4.93 6.824 5.133 1 98.31 191 CYS B N 1
ATOM 3703 C CA . CYS B 1 191 ? 5.07 7.789 6.219 1 98.31 191 CYS B CA 1
ATOM 3704 C C . CYS B 1 191 ? 5.992 7.254 7.309 1 98.31 191 CYS B C 1
ATOM 3706 O O . CYS B 1 191 ? 6.781 8.008 7.883 1 98.31 191 CYS B O 1
ATOM 3708 N N . ARG B 1 192 ? 5.871 5.992 7.578 1 96.38 192 ARG B N 1
ATOM 3709 C CA . ARG B 1 192 ? 6.746 5.387 8.578 1 96.38 192 ARG B CA 1
ATOM 3710 C C . ARG B 1 192 ? 8.203 5.473 8.156 1 96.38 192 ARG B C 1
ATOM 3712 O O . ARG B 1 192 ? 9.078 5.766 8.969 1 96.38 192 ARG B O 1
ATOM 3719 N N . THR B 1 193 ? 8.43 5.188 6.895 1 96.69 193 THR B N 1
ATOM 3720 C CA . THR B 1 193 ? 9.789 5.301 6.379 1 96.69 193 THR B CA 1
ATOM 3721 C C . THR B 1 193 ? 10.258 6.754 6.406 1 96.69 193 THR B C 1
ATOM 3723 O O . THR B 1 193 ? 11.391 7.035 6.789 1 96.69 193 THR B O 1
ATOM 3726 N N . ALA B 1 194 ? 9.383 7.629 6.035 1 97.06 194 ALA B N 1
ATOM 3727 C CA . ALA B 1 194 ? 9.711 9.055 6.039 1 97.06 194 ALA B CA 1
ATOM 3728 C C . ALA B 1 194 ? 10.078 9.523 7.445 1 97.06 194 ALA B C 1
ATOM 3730 O O . ALA B 1 194 ? 11.016 10.305 7.617 1 97.06 194 ALA B O 1
ATOM 3731 N N . GLU B 1 195 ? 9.289 9.086 8.414 1 95.5 195 GLU B N 1
ATOM 3732 C CA . GLU B 1 195 ? 9.562 9.461 9.797 1 95.5 195 GLU B CA 1
ATOM 3733 C C . GLU B 1 195 ? 11 9.109 10.188 1 95.5 195 GLU B C 1
ATOM 3735 O O . GLU B 1 195 ? 11.695 9.914 10.805 1 95.5 195 GLU B O 1
ATOM 3740 N N . SER B 1 196 ? 11.406 7.918 9.797 1 93.38 196 SER B N 1
ATOM 3741 C CA . SER B 1 196 ? 12.75 7.453 10.125 1 93.38 196 SER B CA 1
ATOM 3742 C C . SER B 1 196 ? 13.812 8.266 9.391 1 93.38 196 SER B C 1
ATOM 3744 O O . SER B 1 196 ? 14.867 8.578 9.953 1 93.38 196 SER B O 1
ATOM 3746 N N . GLU B 1 197 ? 13.523 8.633 8.195 1 94.44 197 GLU B N 1
ATOM 3747 C CA . GLU B 1 197 ? 14.539 9.273 7.355 1 94.44 197 GLU B CA 1
ATOM 3748 C C . GLU B 1 197 ? 14.586 10.773 7.602 1 94.44 197 GLU B C 1
ATOM 3750 O O . GLU B 1 197 ? 15.648 11.398 7.469 1 94.44 197 GLU B O 1
ATOM 3755 N N . TRP B 1 198 ? 13.477 11.344 7.957 1 94.81 198 TRP B N 1
ATOM 3756 C CA . TRP B 1 198 ? 13.383 12.805 8.008 1 94.81 198 TRP B CA 1
ATOM 3757 C C . TRP B 1 198 ? 13.695 13.32 9.406 1 94.81 198 TRP B C 1
ATOM 3759 O O . TRP B 1 198 ? 13.93 14.516 9.594 1 94.81 198 TRP B O 1
ATOM 3769 N N . LYS B 1 199 ? 13.75 12.461 10.352 1 90.56 199 LYS B N 1
ATOM 3770 C CA . LYS B 1 199 ? 13.992 12.875 11.727 1 90.56 199 LYS B CA 1
ATOM 3771 C C . LYS B 1 199 ? 15.289 13.664 11.844 1 90.56 199 LYS B C 1
ATOM 3773 O O . LYS B 1 199 ? 15.344 14.68 12.539 1 90.56 199 LYS B O 1
ATOM 3778 N N . GLN B 1 200 ? 16.234 13.281 11.164 1 89.69 200 GLN B N 1
ATOM 3779 C CA . GLN B 1 200 ? 17.547 13.93 11.25 1 89.69 200 GLN B CA 1
ATOM 3780 C C . GLN B 1 200 ? 17.516 15.305 10.594 1 89.69 200 GLN B C 1
ATOM 3782 O O . GLN B 1 200 ? 18.375 16.141 10.859 1 89.69 200 GLN B O 1
ATOM 3787 N N . LEU B 1 201 ? 16.562 15.5 9.742 1 92.19 201 LEU B N 1
ATOM 3788 C CA . LEU B 1 201 ? 16.406 16.781 9.07 1 92.19 201 LEU B CA 1
ATOM 3789 C C . LEU B 1 201 ? 15.594 17.75 9.922 1 92.19 201 LEU B C 1
ATOM 3791 O O . LEU B 1 201 ? 15.438 18.922 9.562 1 92.19 201 LEU B O 1
ATOM 3795 N N . GLY B 1 202 ? 15.062 17.203 11.031 1 94.19 202 GLY B N 1
ATOM 3796 C CA . GLY B 1 202 ? 14.227 18.031 11.891 1 94.19 202 GLY B CA 1
ATOM 3797 C C . GLY B 1 202 ? 12.781 18.078 11.453 1 94.19 202 GLY B C 1
ATOM 3798 O O . GLY B 1 202 ? 11.992 18.859 11.977 1 94.19 202 GLY B O 1
ATOM 3799 N N . VAL B 1 203 ? 12.422 17.312 10.445 1 96.44 203 VAL B N 1
ATOM 3800 C CA . VAL B 1 203 ? 11.055 17.281 9.953 1 96.44 203 VAL B CA 1
ATOM 3801 C C . VAL B 1 203 ? 10.289 16.141 10.633 1 96.44 203 VAL B C 1
ATOM 3803 O O . VAL B 1 203 ? 10.734 15 10.641 1 96.44 203 VAL B O 1
ATOM 3806 N N . GLY B 1 204 ? 9.164 16.484 11.273 1 96.94 204 GLY B N 1
ATOM 3807 C CA . GLY B 1 204 ? 8.328 15.469 11.914 1 96.94 204 GLY B CA 1
ATOM 3808 C C . GLY B 1 204 ? 7.305 14.867 10.969 1 96.94 204 GLY B C 1
ATOM 3809 O O . GLY B 1 204 ? 6.801 15.547 10.07 1 96.94 204 GLY B O 1
ATOM 3810 N N . VAL B 1 205 ? 7.055 13.578 11.117 1 97.56 205 VAL B N 1
ATOM 3811 C CA . VAL B 1 205 ? 6.008 12.867 10.391 1 97.56 205 VAL B CA 1
ATOM 3812 C C . VAL B 1 205 ? 5.055 12.203 11.383 1 97.56 205 VAL B C 1
ATOM 3814 O O . VAL B 1 205 ? 5.496 11.508 12.305 1 97.56 205 VAL B O 1
ATOM 3817 N N . HIS B 1 206 ? 3.76 12.484 11.156 1 98.19 206 HIS B N 1
ATOM 3818 C CA . HIS B 1 206 ? 2.75 11.969 12.078 1 98.19 206 HIS B CA 1
ATOM 3819 C C . HIS B 1 206 ? 1.618 11.281 11.328 1 98.19 206 HIS B C 1
ATOM 3821 O O . HIS B 1 206 ? 1.192 11.742 10.266 1 98.19 206 HIS B O 1
ATOM 3827 N N . ILE B 1 207 ? 1.188 10.164 11.844 1 98.31 207 ILE B N 1
ATOM 3828 C CA . ILE B 1 207 ? 0.058 9.438 11.281 1 98.31 207 ILE B CA 1
ATOM 3829 C C . ILE B 1 207 ? -1.1 9.43 12.273 1 98.31 207 ILE B C 1
ATOM 3831 O O . ILE B 1 207 ? -0.929 9.039 13.43 1 98.31 207 ILE B O 1
ATOM 3835 N N . ALA B 1 208 ? -2.24 9.883 11.852 1 98.44 208 ALA B N 1
ATOM 3836 C CA . ALA B 1 208 ? -3.445 9.797 12.672 1 98.44 208 ALA B CA 1
ATOM 3837 C C . ALA B 1 208 ? -4.348 8.656 12.211 1 98.44 208 ALA B C 1
ATOM 3839 O O . ALA B 1 208 ? -5.047 8.781 11.203 1 98.44 208 ALA B O 1
ATOM 3840 N N . TYR B 1 209 ? -4.328 7.578 12.977 1 98.06 209 TYR B N 1
ATOM 3841 C CA . TYR B 1 209 ? -5.285 6.504 12.727 1 98.06 209 TYR B CA 1
ATOM 3842 C C . TYR B 1 209 ? -6.645 6.84 13.32 1 98.06 209 TYR B C 1
ATOM 3844 O O . TYR B 1 209 ? -6.98 6.375 14.414 1 98.06 209 TYR B O 1
ATOM 3852 N N . LEU B 1 210 ? -7.449 7.531 12.547 1 97.56 210 LEU B N 1
ATOM 3853 C CA . LEU B 1 210 ? -8.727 8.031 13.047 1 97.56 210 LEU B CA 1
ATOM 3854 C C . LEU B 1 210 ? -9.789 6.938 12.992 1 97.56 210 LEU B C 1
ATOM 3856 O O . LEU B 1 210 ? -9.852 6.172 12.031 1 97.56 210 LEU B O 1
ATOM 3860 N N . PRO B 1 211 ? -10.57 6.918 14.047 1 94.62 211 PRO B N 1
ATOM 3861 C CA . PRO B 1 211 ? -11.797 6.121 13.922 1 94.62 211 PRO B CA 1
ATOM 3862 C C . PRO B 1 211 ? -12.859 6.801 13.055 1 94.62 211 PRO B C 1
ATOM 3864 O O . PRO B 1 211 ? -12.547 7.746 12.328 1 94.62 211 PRO B O 1
ATOM 3867 N N . LEU B 1 212 ? -14.062 6.273 13.07 1 92.31 212 LEU B N 1
ATOM 3868 C CA . LEU B 1 212 ? -15.125 6.793 12.211 1 92.31 212 LEU B CA 1
ATOM 3869 C C . LEU B 1 212 ? -15.352 8.281 12.469 1 92.31 212 LEU B C 1
ATOM 3871 O O . LEU B 1 212 ? -15.477 8.703 13.617 1 92.31 212 LEU B O 1
ATOM 3875 N N . VAL B 1 213 ? -15.195 9.023 11.469 1 93.25 213 VAL B N 1
ATOM 3876 C CA . VAL B 1 213 ? -15.477 10.453 11.5 1 93.25 213 VAL B CA 1
ATOM 3877 C C . VAL B 1 213 ? -16.641 10.773 10.562 1 93.25 213 VAL B C 1
ATOM 3879 O O . VAL B 1 213 ? -16.672 10.305 9.422 1 93.25 213 VAL B O 1
ATOM 3882 N N . ARG B 1 214 ? -17.516 11.555 11.055 1 90.75 214 ARG B N 1
ATOM 3883 C CA . ARG B 1 214 ? -18.672 11.922 10.242 1 90.75 214 ARG B CA 1
ATOM 3884 C C . ARG B 1 214 ? -18.297 12.969 9.188 1 90.75 214 ARG B C 1
ATOM 3886 O O . ARG B 1 214 ? -18.094 14.141 9.516 1 90.75 214 ARG B O 1
ATOM 3893 N N . THR B 1 215 ? -18.156 12.516 8.016 1 90.12 215 THR B N 1
ATOM 3894 C CA . THR B 1 215 ? -17.891 13.336 6.832 1 90.12 215 THR B CA 1
ATOM 3895 C C . THR B 1 215 ? -18.703 12.844 5.641 1 90.12 215 THR B C 1
ATOM 3897 O O . THR B 1 215 ? -19.344 11.797 5.715 1 90.12 215 THR B O 1
ATOM 3900 N N . GLU B 1 216 ? -18.719 13.672 4.605 1 85 216 GLU B N 1
ATOM 3901 C CA . GLU B 1 216 ? -19.406 13.219 3.396 1 85 216 GLU B CA 1
ATOM 3902 C C . GLU B 1 216 ? -18.828 11.891 2.902 1 85 216 GLU B C 1
ATOM 3904 O O . GLU B 1 216 ? -19.578 11.023 2.439 1 85 216 GLU B O 1
ATOM 3909 N N . MET B 1 217 ? -17.562 11.672 3.045 1 83 217 MET B N 1
ATOM 3910 C CA . MET B 1 217 ? -16.906 10.453 2.605 1 83 217 MET B CA 1
ATOM 3911 C C . MET B 1 217 ? -17.406 9.242 3.379 1 83 217 MET B C 1
ATOM 3913 O O . MET B 1 217 ? -17.812 8.242 2.781 1 83 217 MET B O 1
ATOM 3917 N N . SER B 1 218 ? -17.453 9.336 4.691 1 82.5 218 SER B N 1
ATOM 3918 C CA . SER B 1 218 ? -17.828 8.203 5.531 1 82.5 218 SER B CA 1
ATOM 3919 C C . SER B 1 218 ? -19.328 7.938 5.457 1 82.5 218 SER B C 1
ATOM 3921 O O . SER B 1 218 ? -19.766 6.789 5.512 1 82.5 218 SER B O 1
ATOM 3923 N N . MET B 1 219 ? -20.078 9 5.262 1 81.31 219 MET B N 1
ATOM 3924 C CA . MET B 1 219 ? -21.531 8.875 5.32 1 81.31 219 MET B CA 1
ATOM 3925 C C . MET B 1 219 ? -22.094 8.367 3.992 1 81.31 219 MET B C 1
ATOM 3927 O O . MET B 1 219 ? -23.281 8.07 3.887 1 81.31 219 MET B O 1
ATOM 3931 N N . ALA B 1 220 ? -21.203 8.289 3.066 1 80.12 220 ALA B N 1
ATOM 3932 C CA . ALA B 1 220 ? -21.625 7.688 1.802 1 80.12 220 ALA B CA 1
ATOM 3933 C C . ALA B 1 220 ? -22 6.223 1.993 1 80.12 220 ALA B C 1
ATOM 3935 O O . ALA B 1 220 ? -22.781 5.672 1.211 1 80.12 220 ALA B O 1
ATOM 3936 N N . ASN B 1 221 ? -21.453 5.578 3.004 1 81.31 221 ASN B N 1
ATOM 3937 C CA . ASN B 1 221 ? -21.828 4.223 3.379 1 81.31 221 ASN B CA 1
ATOM 3938 C C . ASN B 1 221 ? -22.969 4.219 4.398 1 81.31 221 ASN B C 1
ATOM 3940 O O . ASN B 1 221 ? -22.766 4.613 5.551 1 81.31 221 ASN B O 1
ATOM 3944 N N . PRO B 1 222 ? -24.094 3.721 4.031 1 78.19 222 PRO B N 1
ATOM 3945 C CA . PRO B 1 222 ? -25.266 3.777 4.906 1 78.19 222 PRO B CA 1
ATOM 3946 C C . PRO B 1 222 ? -25.047 3.023 6.219 1 78.19 222 PRO B C 1
ATOM 3948 O O . PRO B 1 222 ? -25.672 3.359 7.23 1 78.19 222 PRO B O 1
ATOM 3951 N N . ASN B 1 223 ? -24.156 2.086 6.215 1 75.44 223 ASN B N 1
ATOM 3952 C CA . ASN B 1 223 ? -23.938 1.271 7.402 1 75.44 223 ASN B CA 1
ATOM 3953 C C . ASN B 1 223 ? -23.266 2.074 8.516 1 75.44 223 ASN B C 1
ATOM 3955 O O . ASN B 1 223 ? -23.281 1.66 9.68 1 75.44 223 ASN B O 1
ATOM 3959 N N . TYR B 1 224 ? -22.797 3.197 8.133 1 80.38 224 TYR B N 1
ATOM 3960 C CA . TYR B 1 224 ? -22.047 3.971 9.109 1 80.38 224 TYR B CA 1
ATOM 3961 C C . TYR B 1 224 ? -22.906 5.074 9.711 1 80.38 224 TYR B C 1
ATOM 3963 O O . TYR B 1 224 ? -22.516 5.695 10.703 1 80.38 224 TYR B O 1
ATOM 3971 N N . ARG B 1 225 ? -24.062 5.34 9.234 1 77.81 225 ARG B N 1
ATOM 3972 C CA . ARG B 1 225 ? -24.859 6.5 9.609 1 77.81 225 ARG B CA 1
ATOM 3973 C C . ARG B 1 225 ? -25.344 6.383 11.047 1 77.81 225 ARG B C 1
ATOM 3975 O O . ARG B 1 225 ? -25.5 7.391 11.742 1 77.81 225 ARG B O 1
ATOM 3982 N N . SER B 1 226 ? -25.359 5.172 11.539 1 77.88 226 SER B N 1
ATOM 3983 C CA . SER B 1 226 ? -25.938 4.984 12.867 1 77.88 226 SER B CA 1
ATOM 3984 C C . SER B 1 226 ? -24.859 4.695 13.906 1 77.88 226 SER B C 1
ATOM 3986 O O . SER B 1 226 ? -25.141 4.617 15.102 1 77.88 226 SER B O 1
ATOM 3988 N N . LEU B 1 227 ? -23.688 4.734 13.477 1 82.56 227 LEU B N 1
ATOM 3989 C CA . LEU B 1 227 ? -22.594 4.379 14.383 1 82.56 227 LEU B CA 1
ATOM 3990 C C . LEU B 1 227 ? -22.016 5.621 15.047 1 82.56 227 LEU B C 1
ATOM 3992 O O . LEU B 1 227 ? -22.047 6.707 14.469 1 82.56 227 LEU B O 1
ATOM 3996 N N . PRO B 1 228 ? -21.594 5.438 16.312 1 86.69 228 PRO B N 1
ATOM 3997 C CA . PRO B 1 228 ? -20.859 6.551 16.922 1 86.69 228 PRO B CA 1
ATOM 3998 C C . PRO B 1 228 ? -19.641 6.957 16.094 1 86.69 228 PRO B C 1
ATOM 4000 O O . PRO B 1 228 ? -18.953 6.102 15.523 1 86.69 228 PRO B O 1
ATOM 4003 N N . ALA B 1 229 ? -19.438 8.258 16.031 1 91.19 229 ALA B N 1
ATOM 4004 C CA . ALA B 1 229 ? -18.344 8.797 15.219 1 91.19 229 ALA B CA 1
ATOM 4005 C C . ALA B 1 229 ? -17.891 10.156 15.734 1 91.19 229 ALA B C 1
ATOM 4007 O O . ALA B 1 229 ? -18.672 10.867 16.391 1 91.19 229 ALA B O 1
ATOM 4008 N N . TYR B 1 230 ? -16.688 10.508 15.516 1 93.62 230 TYR B N 1
ATOM 4009 C CA . TYR B 1 230 ? -16.234 11.875 15.742 1 93.62 230 TYR B CA 1
ATOM 4010 C C . TYR B 1 230 ? -16.828 12.828 14.719 1 93.62 230 TYR B C 1
ATOM 4012 O O . TYR B 1 230 ? -17.156 12.43 13.594 1 93.62 230 TYR B O 1
ATOM 4020 N N . SER B 1 231 ? -17 14.086 15.18 1 94.69 231 SER B N 1
ATOM 4021 C CA . SER B 1 231 ? -17.281 15.133 14.203 1 94.69 231 SER B CA 1
ATOM 4022 C C . SER B 1 231 ? -16.016 15.539 13.453 1 94.69 231 SER B C 1
ATOM 4024 O O . SER B 1 231 ? -14.906 15.203 13.867 1 94.69 231 SER B O 1
ATOM 4026 N N . ALA B 1 232 ? -16.156 16.25 12.367 1 96.81 232 ALA B N 1
ATOM 4027 C CA . ALA B 1 232 ? -15.008 16.797 11.648 1 96.81 232 ALA B CA 1
ATOM 4028 C C . ALA B 1 232 ? -14.172 17.703 12.547 1 96.81 232 ALA B C 1
ATOM 4030 O O . ALA B 1 232 ? -12.938 17.688 12.477 1 96.81 232 ALA B O 1
ATOM 4031 N N . ASP B 1 233 ? -14.852 18.438 13.414 1 96.75 233 ASP B N 1
ATOM 4032 C CA . ASP B 1 233 ? -14.172 19.328 14.352 1 96.75 233 ASP B CA 1
ATOM 4033 C C . ASP B 1 233 ? -13.344 18.531 15.359 1 96.75 233 ASP B C 1
ATOM 4035 O O . ASP B 1 233 ? -12.227 18.938 15.703 1 96.75 233 ASP B O 1
ATOM 4039 N N . ASP B 1 234 ? -13.945 17.438 15.836 1 96.81 234 ASP B N 1
ATOM 4040 C CA . ASP B 1 234 ? -13.211 16.562 16.75 1 96.81 234 ASP B CA 1
ATOM 4041 C C . ASP B 1 234 ? -11.953 16.016 16.094 1 96.81 234 ASP B C 1
ATOM 4043 O O . ASP B 1 234 ? -10.883 15.984 16.703 1 96.81 234 ASP B O 1
ATOM 4047 N N . ALA B 1 235 ? -12.117 15.586 14.898 1 97.75 235 ALA B N 1
ATOM 4048 C CA . ALA B 1 235 ? -10.984 15.031 14.164 1 97.75 235 ALA B CA 1
ATOM 4049 C C . ALA B 1 235 ? -9.906 16.094 13.938 1 97.75 235 ALA B C 1
ATOM 4051 O O . ALA B 1 235 ? -8.711 15.805 14.078 1 97.75 235 ALA B O 1
ATOM 4052 N N . ALA B 1 236 ? -10.289 17.297 13.594 1 98.12 236 ALA B N 1
ATOM 4053 C CA . ALA B 1 236 ? -9.352 18.391 13.43 1 98.12 236 ALA B CA 1
ATOM 4054 C C . ALA B 1 236 ? -8.555 18.625 14.711 1 98.12 236 ALA B C 1
ATOM 4056 O O . ALA B 1 236 ? -7.336 18.844 14.664 1 98.12 236 ALA B O 1
ATOM 4057 N N . CYS B 1 237 ? -9.25 18.562 15.82 1 97.44 237 CYS B N 1
ATOM 4058 C CA . CYS B 1 237 ? -8.594 18.75 17.109 1 97.44 237 CYS B CA 1
ATOM 4059 C C . CYS B 1 237 ? -7.547 17.672 17.344 1 97.44 237 CYS B C 1
ATOM 4061 O O . CYS B 1 237 ? -6.453 17.953 17.844 1 97.44 237 CYS B O 1
ATOM 4063 N N . ILE B 1 238 ? -7.93 16.469 17 1 97.38 238 ILE B N 1
ATOM 4064 C CA . ILE B 1 238 ? -7.008 15.352 17.172 1 97.38 238 ILE B CA 1
ATOM 4065 C C . ILE B 1 238 ? -5.762 15.578 16.312 1 97.38 238 ILE B C 1
ATOM 4067 O O . ILE B 1 238 ? -4.637 15.391 16.781 1 97.38 238 ILE B O 1
ATOM 4071 N N . LEU B 1 239 ? -5.934 16.016 15.094 1 98.25 239 LEU B N 1
ATOM 4072 C CA . LEU B 1 239 ? -4.812 16.266 14.188 1 98.25 239 LEU B CA 1
ATOM 4073 C C . LEU B 1 239 ? -3.924 17.391 14.711 1 98.25 239 LEU B C 1
ATOM 4075 O O . LEU B 1 239 ? -2.695 17.281 14.656 1 98.25 239 LEU B O 1
ATOM 4079 N N . LEU B 1 240 ? -4.512 18.453 15.211 1 98.12 240 LEU B N 1
ATOM 4080 C CA . LEU B 1 240 ? -3.762 19.578 15.727 1 98.12 240 LEU B CA 1
ATOM 4081 C C . LEU B 1 240 ? -2.951 19.188 16.953 1 98.12 240 LEU B C 1
ATOM 4083 O O . LEU B 1 240 ? -1.783 19.562 17.078 1 98.12 240 LEU B O 1
ATOM 4087 N N . ARG B 1 241 ? -3.553 18.406 17.797 1 97.12 241 ARG B N 1
ATOM 4088 C CA . ARG B 1 241 ? -2.836 17.938 18.984 1 97.12 241 ARG B CA 1
ATOM 4089 C C . ARG B 1 241 ? -1.653 17.047 18.594 1 97.12 241 ARG B C 1
ATOM 4091 O O . ARG B 1 241 ? -0.576 17.156 19.172 1 97.12 241 ARG B O 1
ATOM 4098 N N . LEU B 1 242 ? -1.95 16.219 17.625 1 97.19 242 LEU B N 1
ATOM 4099 C CA . LEU B 1 242 ? -0.894 15.328 17.141 1 97.19 242 LEU B CA 1
ATOM 4100 C C . LEU B 1 242 ? 0.262 16.141 16.562 1 97.19 242 LEU B C 1
ATOM 4102 O O . LEU B 1 242 ? 1.429 15.828 16.812 1 97.19 242 LEU B O 1
ATOM 4106 N N . ALA B 1 243 ? -0.021 17.141 15.844 1 96.81 243 ALA B N 1
ATOM 4107 C CA . ALA B 1 243 ? 0.975 18 15.203 1 96.81 243 ALA B CA 1
ATOM 4108 C C . ALA B 1 243 ? 1.819 18.734 16.25 1 96.81 243 ALA B C 1
ATOM 4110 O O . ALA B 1 243 ? 2.996 19.016 16 1 96.81 243 ALA B O 1
ATOM 4111 N N . MET B 1 244 ? 1.222 19.047 17.375 1 94.44 244 MET B N 1
ATOM 4112 C CA . MET B 1 244 ? 1.89 19.859 18.391 1 94.44 244 MET B CA 1
ATOM 4113 C C . MET B 1 244 ? 2.701 18.969 19.328 1 94.44 244 MET B C 1
ATOM 4115 O O . MET B 1 244 ? 3.572 19.453 20.062 1 94.44 244 MET B O 1
ATOM 4119 N N . LYS B 1 245 ? 2.393 17.641 19.203 1 85.31 245 LYS B N 1
ATOM 4120 C CA . LYS B 1 245 ? 3.096 16.719 20.078 1 85.31 245 LYS B CA 1
ATOM 4121 C C . LYS B 1 245 ? 4.207 15.984 19.344 1 85.31 245 LYS B C 1
ATOM 4123 O O . LYS B 1 245 ? 4.312 16.094 18.109 1 85.31 245 LYS B O 1
ATOM 4128 N N . SER B 1 246 ? 5.09 15.375 20.047 1 79.06 246 SER B N 1
ATOM 4129 C CA . SER B 1 246 ? 6.215 14.672 19.438 1 79.06 246 SER B CA 1
ATOM 4130 C C . SER B 1 246 ? 5.91 13.188 19.266 1 79.06 246 SER B C 1
ATOM 4132 O O . SER B 1 246 ? 6.824 12.359 19.219 1 79.06 246 SER B O 1
ATOM 4134 N N . ARG B 1 247 ? 4.609 12.961 19.109 1 87.75 247 ARG B N 1
ATOM 4135 C CA . ARG B 1 247 ? 4.242 11.562 18.906 1 87.75 247 ARG B CA 1
ATOM 4136 C C . ARG B 1 247 ? 4.152 11.234 17.422 1 87.75 247 ARG B C 1
ATOM 4138 O O . ARG B 1 247 ? 3.695 12.062 16.625 1 87.75 247 ARG B O 1
ATOM 4145 N N . PHE B 1 248 ? 4.512 10.062 17.156 1 91.19 248 PHE B N 1
ATOM 4146 C CA . PHE B 1 248 ? 4.523 9.633 15.758 1 91.19 248 PHE B CA 1
ATOM 4147 C C . PHE B 1 248 ? 3.102 9.398 15.258 1 91.19 248 PHE B C 1
ATOM 4149 O O . PHE B 1 248 ? 2.775 9.742 14.117 1 91.19 248 PHE B O 1
ATOM 4156 N N . SER B 1 249 ? 2.307 8.812 16.203 1 95.44 249 SER B N 1
ATOM 4157 C CA . SER B 1 249 ? 0.989 8.461 15.695 1 95.44 249 SER B CA 1
ATOM 4158 C C . SER B 1 249 ? -0.084 8.609 16.766 1 95.44 249 SER B C 1
ATOM 416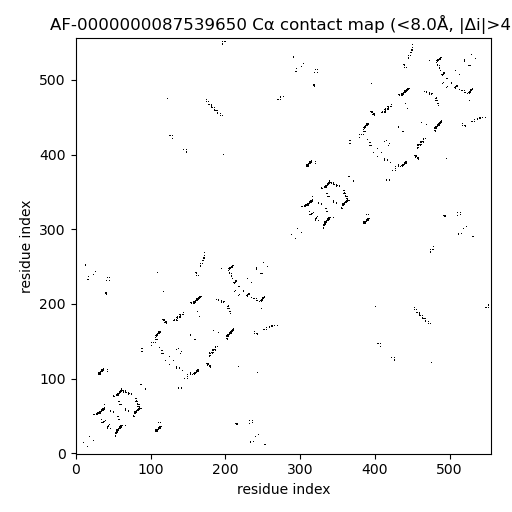0 O O . SER B 1 249 ? 0.225 8.648 17.953 1 95.44 249 SER B O 1
ATOM 4162 N N . TYR B 1 250 ? -1.265 8.836 16.281 1 96.38 250 TYR B N 1
ATOM 4163 C CA . TYR B 1 250 ? -2.463 8.75 17.109 1 96.38 250 TYR B CA 1
ATOM 4164 C C . TYR B 1 250 ? -3.26 7.492 16.781 1 96.38 250 TYR B C 1
ATOM 4166 O O . TYR B 1 250 ? -3.5 7.184 15.609 1 96.38 250 TYR B O 1
ATOM 4174 N N . GLN B 1 251 ? -3.625 6.789 17.781 1 95.44 251 GLN B N 1
ATOM 4175 C CA . GLN B 1 251 ? -4.582 5.688 17.75 1 95.44 251 GLN B CA 1
ATOM 4176 C C . GLN B 1 251 ? -5.547 5.762 18.938 1 95.44 251 GLN B C 1
ATOM 4178 O O . GLN B 1 251 ? -5.145 6.098 20.047 1 95.44 251 GLN B O 1
ATOM 4183 N N . PRO B 1 252 ? -6.816 5.508 18.641 1 94.88 252 PRO B N 1
ATOM 4184 C CA . PRO B 1 252 ? -7.707 5.457 19.797 1 94.88 252 PRO B CA 1
ATOM 4185 C C . PRO B 1 252 ? -7.273 4.414 20.828 1 94.88 252 PRO B C 1
ATOM 4187 O O . PRO B 1 252 ? -6.691 3.391 20.469 1 94.88 252 PRO B O 1
ATOM 4190 N N . TRP B 1 253 ? -7.617 4.652 22.094 1 92.12 253 TRP B N 1
ATOM 4191 C CA . TRP B 1 253 ? -7.148 3.809 23.188 1 92.12 253 TRP B CA 1
ATOM 4192 C C . TRP B 1 253 ? -7.598 2.363 22.984 1 92.12 253 TRP B C 1
ATOM 4194 O O . TRP B 1 253 ? -6.859 1.429 23.297 1 92.12 253 TRP B O 1
ATOM 4204 N N . TRP B 1 254 ? -8.805 2.184 22.516 1 91.94 254 TRP B N 1
ATOM 4205 C CA . TRP B 1 254 ? -9.336 0.835 22.344 1 91.94 254 TRP B CA 1
ATOM 4206 C C . TRP B 1 254 ? -8.609 0.107 21.219 1 91.94 254 TRP B C 1
ATOM 4208 O O . TRP B 1 254 ? -8.461 -1.117 21.266 1 91.94 254 TRP B O 1
ATOM 4218 N N . ALA B 1 255 ? -8.141 0.817 20.172 1 92.81 255 ALA B N 1
ATOM 4219 C CA . ALA B 1 255 ? -7.406 0.19 19.078 1 92.81 255 ALA B CA 1
ATOM 4220 C C . ALA B 1 255 ? -6.023 -0.266 19.531 1 92.81 255 ALA B C 1
ATOM 4222 O O . ALA B 1 255 ? -5.5 -1.272 19.047 1 92.81 255 ALA B O 1
ATOM 4223 N N . ARG B 1 256 ? -5.43 0.474 20.438 1 90.56 256 ARG B N 1
ATOM 4224 C CA . ARG B 1 256 ? -4.129 0.106 21 1 90.56 256 ARG B CA 1
ATOM 4225 C C . ARG B 1 256 ? -4.191 -1.262 21.672 1 90.56 256 ARG B C 1
ATOM 4227 O O . ARG B 1 256 ? -3.207 -2.006 21.656 1 90.56 256 ARG B O 1
ATOM 4234 N N . LEU B 1 257 ? -5.32 -1.603 22.125 1 89.44 257 LEU B N 1
ATOM 4235 C CA . LEU B 1 257 ? -5.496 -2.863 22.844 1 89.44 257 LEU B CA 1
ATOM 4236 C C . LEU B 1 257 ? -6 -3.955 21.906 1 89.44 257 LEU B C 1
ATOM 4238 O O . LEU B 1 257 ? -5.5 -5.082 21.938 1 89.44 257 LEU B O 1
ATOM 4242 N N . THR B 1 258 ? -6.895 -3.529 21.047 1 90.38 258 THR B N 1
ATOM 4243 C CA . THR B 1 258 ? -7.625 -4.547 20.297 1 90.38 258 THR B CA 1
ATOM 4244 C C . THR B 1 258 ? -6.887 -4.902 19.016 1 90.38 258 THR B C 1
ATOM 4246 O O . THR B 1 258 ? -6.98 -6.031 18.531 1 90.38 258 THR B O 1
ATOM 4249 N N . ALA B 1 259 ? -6.188 -3.979 18.422 1 89.44 259 ALA B N 1
ATOM 4250 C CA . ALA B 1 259 ? -5.566 -4.207 17.125 1 89.44 259 ALA B CA 1
ATOM 4251 C C . ALA B 1 259 ? -4.508 -5.305 17.203 1 89.44 259 ALA B C 1
ATOM 4253 O O . ALA B 1 259 ? -4.496 -6.23 16.391 1 89.44 259 ALA B O 1
ATOM 4254 N N . PRO B 1 260 ? -3.648 -5.273 18.25 1 84.81 260 PRO B N 1
ATOM 4255 C CA . PRO B 1 260 ? -2.672 -6.359 18.375 1 84.81 260 PRO B CA 1
ATOM 4256 C C . PRO B 1 260 ? -3.326 -7.719 18.609 1 84.81 260 PRO B C 1
ATOM 4258 O O . PRO B 1 260 ? -2.852 -8.734 18.109 1 84.81 260 PRO B O 1
ATOM 4261 N N . VAL B 1 261 ? -4.383 -7.73 19.297 1 84.69 261 VAL B N 1
ATOM 4262 C CA . VAL B 1 261 ? -5.109 -8.969 19.562 1 84.69 261 VAL B CA 1
ATOM 4263 C C . VAL B 1 261 ? -5.711 -9.5 18.266 1 84.69 261 VAL B C 1
ATOM 4265 O O . VAL B 1 261 ? -5.637 -10.703 17.984 1 84.69 261 VAL B O 1
ATOM 4268 N N . ALA B 1 262 ? -6.234 -8.57 17.562 1 84.44 262 ALA B N 1
ATOM 4269 C CA . ALA B 1 262 ? -6.824 -8.969 16.281 1 84.44 262 ALA B CA 1
ATOM 4270 C C . ALA B 1 262 ? -5.766 -9.523 15.336 1 84.44 262 ALA B C 1
ATOM 4272 O O . ALA B 1 262 ? -6.027 -10.461 14.586 1 84.44 262 ALA B O 1
ATOM 4273 N N . SER B 1 263 ? -4.621 -8.953 15.383 1 80.69 263 SER B N 1
ATOM 4274 C CA . SER B 1 263 ? -3.523 -9.414 14.531 1 80.69 263 SER B CA 1
ATOM 4275 C C . SER B 1 263 ? -3.049 -10.797 14.945 1 80.69 263 SER B C 1
ATOM 4277 O O . SER B 1 263 ? -2.709 -11.625 14.094 1 80.69 263 SER B O 1
ATOM 4279 N N . LEU B 1 264 ? -3.111 -11.008 16.234 1 79.5 264 LEU B N 1
ATOM 4280 C CA . LEU B 1 264 ? -2.701 -12.305 16.75 1 79.5 264 LEU B CA 1
ATOM 4281 C C . LEU B 1 264 ? -3.691 -13.398 16.359 1 79.5 264 LEU B C 1
ATOM 4283 O O . LEU B 1 264 ? -3.301 -14.539 16.125 1 79.5 264 LEU B O 1
ATOM 4287 N N . PHE B 1 265 ? -4.926 -13 16.203 1 81.5 265 PHE B N 1
ATOM 4288 C CA . PHE B 1 265 ? -5.965 -13.961 15.852 1 81.5 265 PHE B CA 1
ATOM 4289 C C . PHE B 1 265 ? -6.422 -13.75 14.414 1 81.5 265 PHE B C 1
ATOM 4291 O O . PHE B 1 265 ? -7.602 -13.914 14.102 1 81.5 265 PHE B O 1
ATOM 4298 N N . ALA B 1 266 ? -5.527 -13.336 13.688 1 79.31 266 ALA B N 1
ATOM 4299 C CA . ALA B 1 266 ? -5.836 -12.977 12.305 1 79.31 266 ALA B CA 1
ATOM 4300 C C . ALA B 1 266 ? -6.512 -14.141 11.578 1 79.31 266 ALA B C 1
ATOM 4302 O O . ALA B 1 266 ? -7.492 -13.938 10.859 1 79.31 266 ALA B O 1
ATOM 4303 N N . PRO B 1 267 ? -6.047 -15.375 11.773 1 76.06 267 PRO B N 1
ATOM 4304 C CA . PRO B 1 267 ? -6.734 -16.469 11.086 1 76.06 267 PRO B CA 1
ATOM 4305 C C . PRO B 1 267 ? -8.203 -16.578 11.484 1 76.06 267 PRO B C 1
ATOM 4307 O O . PRO B 1 267 ? -9.055 -16.891 10.641 1 76.06 267 PRO B O 1
ATOM 4310 N N . LEU B 1 268 ? -8.438 -16.281 12.734 1 76.19 268 LEU B N 1
ATOM 4311 C CA . LEU B 1 268 ? -9.82 -16.328 13.195 1 76.19 268 LEU B CA 1
ATOM 4312 C C . LEU B 1 268 ? -10.633 -15.18 12.617 1 76.19 268 LEU B C 1
ATOM 4314 O O . LEU B 1 268 ? -11.773 -15.367 12.203 1 76.19 268 LEU B O 1
ATOM 4318 N N . VAL B 1 269 ? -10.078 -14.055 12.609 1 78.94 269 VAL B N 1
ATOM 4319 C CA . VAL B 1 269 ? -10.734 -12.883 12.039 1 78.94 269 VAL B CA 1
ATOM 4320 C C . VAL B 1 269 ? -11.031 -13.125 10.562 1 78.94 269 VAL B C 1
ATOM 4322 O O . VAL B 1 269 ? -12.125 -12.82 10.086 1 78.94 269 VAL B O 1
ATOM 4325 N N . ARG B 1 270 ? -10.086 -13.711 9.953 1 75.88 270 ARG B N 1
ATOM 4326 C CA . ARG B 1 270 ? -10.25 -14.023 8.539 1 75.88 270 ARG B CA 1
ATOM 4327 C C . ARG B 1 270 ? -11.375 -15.031 8.328 1 75.88 270 ARG B C 1
ATOM 4329 O O . ARG B 1 270 ? -12.156 -14.906 7.383 1 75.88 270 ARG B O 1
ATOM 4336 N N . PHE B 1 271 ? -11.422 -15.969 9.18 1 78.81 271 PHE B N 1
ATOM 4337 C CA . PHE B 1 271 ? -12.484 -16.969 9.117 1 78.81 271 PHE B CA 1
ATOM 4338 C C . PHE B 1 271 ? -13.852 -16.297 9.211 1 78.81 271 PHE B C 1
ATOM 4340 O O . PHE B 1 271 ? -14.758 -16.609 8.43 1 78.81 271 PHE B O 1
ATOM 4347 N N . PHE B 1 272 ? -13.953 -15.344 10.094 1 77.25 272 PHE B N 1
ATOM 4348 C CA . PHE B 1 272 ? -15.227 -14.648 10.266 1 77.25 272 PHE B CA 1
ATOM 4349 C C . PHE B 1 272 ? -15.539 -13.781 9.055 1 77.25 272 PHE B C 1
ATOM 4351 O O . PHE B 1 272 ? -16.688 -13.664 8.648 1 77.25 272 PHE B O 1
ATOM 4358 N N . TYR B 1 273 ? -14.547 -13.188 8.484 1 78.44 273 TYR B N 1
ATOM 4359 C CA . TYR B 1 273 ? -14.734 -12.398 7.277 1 78.44 273 TYR B CA 1
ATOM 4360 C C . TYR B 1 273 ? -15.258 -13.266 6.137 1 78.44 273 TYR B C 1
ATOM 4362 O O . TYR B 1 273 ? -16.141 -12.852 5.387 1 78.44 273 TYR B O 1
ATOM 4370 N N . GLN B 1 274 ? -14.711 -14.422 6.051 1 76.62 274 GLN B N 1
ATOM 4371 C CA . GLN B 1 274 ? -15.109 -15.359 4.996 1 76.62 274 GLN B CA 1
ATOM 4372 C C . GLN B 1 274 ? -16.578 -15.758 5.141 1 76.62 274 GLN B C 1
ATOM 4374 O O . GLN B 1 274 ? -17.281 -15.898 4.141 1 76.62 274 GLN B O 1
ATOM 4379 N N . LYS B 1 275 ? -16.953 -15.844 6.371 1 73.69 275 LYS B N 1
ATOM 4380 C CA . LYS B 1 275 ? -18.344 -16.234 6.629 1 73.69 275 LYS B CA 1
ATOM 4381 C C . LYS B 1 275 ? -19.297 -15.07 6.414 1 73.69 275 LYS B C 1
ATOM 4383 O O . LYS B 1 275 ? -20.438 -15.266 5.98 1 73.69 275 LYS B O 1
ATOM 4388 N N . ALA B 1 276 ? -18.859 -13.891 6.727 1 69.56 276 ALA B N 1
ATOM 4389 C CA . ALA B 1 276 ? -19.703 -12.695 6.641 1 69.56 276 ALA B CA 1
ATOM 4390 C C . ALA B 1 276 ? -19.969 -12.32 5.188 1 69.56 276 ALA B C 1
ATOM 4392 O O . ALA B 1 276 ? -20.969 -11.656 4.883 1 69.56 276 ALA B O 1
ATOM 4393 N N . VAL B 1 277 ? -19.078 -12.672 4.328 1 72.19 277 VAL B N 1
ATOM 4394 C CA . VAL B 1 277 ? -19.234 -12.336 2.918 1 72.19 277 VAL B CA 1
ATOM 4395 C C . VAL B 1 277 ? -20.297 -13.219 2.281 1 72.19 277 VAL B C 1
ATOM 4397 O O . VAL B 1 277 ? -20.859 -12.875 1.234 1 72.19 277 VAL B O 1
ATOM 4400 N N . GLN B 1 278 ? -20.672 -14.273 2.957 1 61.88 278 GLN B N 1
ATOM 4401 C CA . GLN B 1 278 ? -21.719 -15.148 2.453 1 61.88 278 GLN B CA 1
ATOM 4402 C C . GLN B 1 278 ? -23.094 -14.5 2.598 1 61.88 278 GLN B C 1
ATOM 4404 O O . GLN B 1 278 ? -23.375 -13.852 3.605 1 61.88 278 GLN B O 1
#

InterPro domains:
  IPR002347 Short-chain dehydrogenase/reductase SDR [PF00106] (32-221)
  IPR002347 Short-chain dehydrogenase/reductase SDR [PR00081] (32-49)
  IPR002347 Short-chain dehydrogenase/reductase SDR [PR00081] (105-116)
  IPR002347 Short-chain dehydrogenase/reductase SDR [PR00081] (153-169)
  IPR002347 Short-chain dehydrogenase/reductase SDR [PR00081] (180-199)
  IPR036291 NAD(P)-binding domain superfamily [SSF51735] (27-270)
  IPR057326 Ketoreductase domain [SM00822] (31-204)

Radius of gyration: 24.5 Å; Cα contacts (8 Å, |Δi|>4): 1087; chains: 2; bounding box: 68×76×56 Å